Protein AF-0000000066066751 (afdb_homodimer)

pLDDT: mean 97.81, std 2.65, range [78.94, 98.94]

Structure (mmCIF, N/CA/C/O backbone):
data_AF-0000000066066751-model_v1
#
loop_
_entity.id
_entity.type
_entity.pdbx_description
1 polymer "Pyridoxine 5'-phosphate synthase"
#
loop_
_atom_site.group_PDB
_atom_site.id
_atom_site.type_symbol
_atom_site.label_atom_id
_atom_site.label_alt_id
_atom_site.label_comp_id
_atom_site.label_asym_id
_atom_site.label_entity_id
_atom_site.label_seq_id
_atom_site.pdbx_PDB_ins_code
_atom_site.Cartn_x
_atom_site.Cartn_y
_atom_site.Cartn_z
_atom_site.occupancy
_atom_site.B_iso_or_equiv
_atom_site.auth_seq_id
_atom_site.auth_comp_id
_atom_site.auth_asym_id
_atom_site.auth_atom_id
_atom_site.pdbx_PDB_model_num
ATOM 1 N N . MET A 1 1 ? 3.998 19.266 24.859 1 87.75 1 MET A N 1
ATOM 2 C CA . MET A 1 1 ? 4.238 18 24.172 1 87.75 1 MET A CA 1
ATOM 3 C C . MET A 1 1 ? 3.881 18.094 22.703 1 87.75 1 MET A C 1
ATOM 5 O O . MET A 1 1 ? 2.857 18.672 22.344 1 87.75 1 MET A O 1
ATOM 9 N N . ILE A 1 2 ? 4.758 17.656 21.781 1 97.75 2 ILE A N 1
ATOM 10 C CA . ILE A 1 2 ? 4.551 17.703 20.344 1 97.75 2 ILE A CA 1
ATOM 11 C C . ILE A 1 2 ? 3.529 16.641 19.938 1 97.75 2 ILE A C 1
ATOM 13 O O . ILE A 1 2 ? 3.576 15.508 20.422 1 97.75 2 ILE A O 1
ATOM 17 N N . ALA A 1 3 ? 2.582 17.031 19.141 1 98.69 3 ALA A N 1
ATOM 18 C CA . ALA A 1 3 ? 1.494 16.141 18.75 1 98.69 3 ALA A CA 1
ATOM 19 C C . ALA A 1 3 ? 1.856 15.359 17.484 1 98.69 3 ALA A C 1
ATOM 21 O O . ALA A 1 3 ? 2.586 15.867 16.625 1 98.69 3 ALA A O 1
ATOM 22 N N . LEU A 1 4 ? 1.335 14.125 17.406 1 98.94 4 LEU A N 1
ATOM 23 C CA . LEU A 1 4 ? 1.483 13.297 16.219 1 98.94 4 LEU A CA 1
ATOM 24 C C . LEU A 1 4 ? 0.144 13.109 15.516 1 98.94 4 LEU A C 1
ATOM 26 O O . LEU A 1 4 ? -0.791 12.547 16.094 1 98.94 4 LEU A O 1
ATOM 30 N N . GLY A 1 5 ? 0.024 13.641 14.312 1 98.94 5 GLY A N 1
ATOM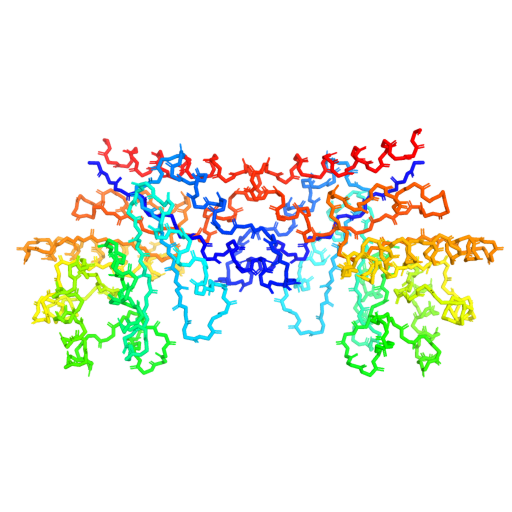 31 C CA . GLY A 1 5 ? -1.027 13.234 13.391 1 98.94 5 GLY A CA 1
ATOM 32 C C . GLY A 1 5 ? -0.624 12.086 12.492 1 98.94 5 GLY A C 1
ATOM 33 O O . GLY A 1 5 ? 0.367 12.18 11.766 1 98.94 5 GLY A O 1
ATOM 34 N N . VAL A 1 6 ? -1.368 11.023 12.562 1 98.94 6 VAL A N 1
ATOM 35 C CA . VAL A 1 6 ? -1.062 9.859 11.734 1 98.94 6 VAL A CA 1
ATOM 36 C C . VAL A 1 6 ? -1.904 9.891 10.461 1 98.94 6 VAL A C 1
ATOM 38 O O . VAL A 1 6 ? -3.137 9.867 10.531 1 98.94 6 VAL A O 1
ATOM 41 N N . ASN A 1 7 ? -1.212 10.023 9.352 1 98.94 7 ASN A N 1
ATOM 42 C CA . ASN A 1 7 ? -1.884 9.984 8.055 1 98.94 7 ASN A CA 1
ATOM 43 C C . ASN A 1 7 ? -2.111 8.555 7.582 1 98.94 7 ASN A C 1
ATOM 45 O O . ASN A 1 7 ? -1.162 7.777 7.449 1 98.94 7 ASN A O 1
ATOM 49 N N . ILE A 1 8 ? -3.332 8.172 7.277 1 98.88 8 ILE A N 1
ATOM 50 C CA . ILE A 1 8 ? -3.684 6.773 7.035 1 98.88 8 ILE A CA 1
ATOM 51 C C . ILE A 1 8 ? -3.938 6.562 5.543 1 98.88 8 ILE A C 1
ATOM 53 O O . ILE A 1 8 ? -4.461 5.52 5.141 1 98.88 8 ILE A O 1
ATOM 57 N N . ASP A 1 9 ? -3.578 7.477 4.676 1 98.81 9 ASP A N 1
ATOM 58 C CA . ASP A 1 9 ? -3.896 7.453 3.252 1 98.81 9 ASP A CA 1
ATOM 59 C C . ASP A 1 9 ? -3.334 6.203 2.582 1 98.81 9 ASP A C 1
ATOM 61 O O . ASP A 1 9 ? -3.99 5.602 1.729 1 98.81 9 ASP A O 1
ATOM 65 N N . HIS A 1 10 ? -2.178 5.816 3.002 1 98.81 10 HIS A N 1
ATOM 66 C CA . HIS A 1 10 ? -1.509 4.75 2.264 1 98.81 10 HIS A CA 1
ATOM 67 C C . HIS A 1 10 ? -2.002 3.377 2.707 1 98.81 10 HIS A C 1
ATOM 69 O O . HIS A 1 10 ? -1.708 2.367 2.062 1 98.81 10 HIS A O 1
ATOM 75 N N . VAL A 1 11 ? -2.775 3.287 3.832 1 98.94 11 VAL A N 1
ATOM 76 C CA . VAL A 1 11 ? -3.564 2.088 4.094 1 98.94 11 VAL A CA 1
ATOM 77 C C . VAL A 1 11 ? -4.648 1.94 3.029 1 98.94 11 VAL A C 1
ATOM 79 O O . VAL A 1 11 ? -4.848 0.852 2.484 1 98.94 11 VAL A O 1
ATOM 82 N N . ALA A 1 12 ? -5.301 3.066 2.732 1 98.81 12 ALA A N 1
ATOM 83 C CA . ALA A 1 12 ? -6.336 3.076 1.7 1 98.81 12 ALA A CA 1
ATOM 84 C C . ALA A 1 12 ? -5.738 2.791 0.325 1 98.81 12 ALA A C 1
ATOM 86 O O . ALA A 1 12 ? -6.391 2.178 -0.525 1 98.81 12 ALA A O 1
ATOM 87 N N . THR A 1 13 ? -4.469 3.209 0.096 1 98.62 13 THR A N 1
ATOM 88 C CA . THR A 1 13 ? -3.779 2.889 -1.15 1 98.62 13 THR A CA 1
ATOM 89 C C . THR A 1 13 ? -3.75 1.38 -1.379 1 98.62 13 THR A C 1
ATOM 91 O O . THR A 1 13 ? -4.059 0.907 -2.475 1 98.62 13 THR A O 1
ATOM 94 N N . LEU A 1 14 ? -3.434 0.655 -0.35 1 98.62 14 LEU A N 1
ATOM 95 C CA . LEU A 1 14 ? -3.391 -0.8 -0.445 1 98.62 14 LEU A CA 1
ATOM 96 C C . LEU A 1 14 ? -4.785 -1.368 -0.696 1 98.62 14 LEU A C 1
ATOM 98 O O . LEU A 1 14 ? -4.949 -2.289 -1.5 1 98.62 14 LEU A O 1
ATOM 102 N N . ARG A 1 15 ? -5.773 -0.812 -0.004 1 98.56 15 ARG A N 1
ATOM 103 C CA . ARG A 1 15 ? -7.148 -1.263 -0.196 1 98.56 15 ARG A CA 1
ATOM 104 C C . ARG A 1 15 ? -7.594 -1.068 -1.642 1 98.56 15 ARG A C 1
ATOM 106 O O . ARG A 1 15 ? -8.156 -1.979 -2.25 1 98.56 15 ARG A O 1
ATOM 113 N N . GLN A 1 16 ? -7.293 0.118 -2.189 1 97.88 16 GLN A N 1
ATOM 114 C CA . GLN A 1 16 ? -7.734 0.477 -3.531 1 97.88 16 GLN A CA 1
ATOM 115 C C . GLN A 1 16 ? -6.988 -0.326 -4.594 1 97.88 16 GLN A C 1
ATOM 117 O O . GLN A 1 16 ? -7.484 -0.507 -5.707 1 97.88 16 GLN A O 1
ATOM 122 N N . ALA A 1 17 ? -5.82 -0.821 -4.219 1 95.94 17 ALA A N 1
ATOM 123 C CA . ALA A 1 17 ? -5.012 -1.565 -5.184 1 95.94 17 ALA A CA 1
ATOM 124 C C . ALA A 1 17 ? -5.754 -2.801 -5.684 1 95.94 17 ALA A C 1
ATOM 126 O O . ALA A 1 17 ? -5.57 -3.219 -6.828 1 95.94 17 ALA A O 1
ATOM 127 N N . ARG A 1 18 ? -6.664 -3.395 -4.855 1 95.69 18 ARG A N 1
ATOM 128 C CA . ARG A 1 18 ? -7.363 -4.613 -5.246 1 95.69 18 ARG A CA 1
ATOM 129 C C . ARG A 1 18 ? -8.875 -4.426 -5.168 1 95.69 18 ARG A C 1
ATOM 131 O O . ARG A 1 18 ? -9.641 -5.332 -5.504 1 95.69 18 ARG A O 1
ATOM 138 N N . GLY A 1 19 ? -9.281 -3.211 -4.75 1 95.06 19 GLY A N 1
ATOM 139 C CA . GLY A 1 19 ? -10.703 -2.912 -4.676 1 95.06 19 GLY A CA 1
ATOM 140 C C . GLY A 1 19 ? -11.422 -3.723 -3.617 1 95.06 19 GLY A C 1
ATOM 141 O O . GLY A 1 19 ? -12.617 -4.004 -3.75 1 95.06 19 GLY A O 1
ATOM 142 N N . THR A 1 20 ? -10.688 -4.152 -2.611 1 96.25 20 THR A N 1
ATOM 143 C CA . THR A 1 20 ? -11.273 -4.91 -1.511 1 96.25 20 THR A CA 1
ATOM 144 C C . THR A 1 20 ? -11.742 -3.979 -0.399 1 96.25 20 THR A C 1
ATOM 146 O O . THR A 1 20 ? -11.586 -2.758 -0.499 1 96.25 20 THR A O 1
ATOM 149 N N . ASP A 1 21 ? -12.344 -4.605 0.629 1 96.19 21 ASP A N 1
ATOM 150 C CA . ASP A 1 21 ? -12.734 -3.814 1.789 1 96.19 21 ASP A CA 1
ATOM 151 C C . ASP A 1 21 ? -11.633 -3.805 2.848 1 96.19 21 ASP A C 1
ATOM 153 O O . ASP A 1 21 ? -11.789 -3.184 3.902 1 96.19 21 ASP A O 1
ATOM 157 N N . TYR A 1 22 ? -10.516 -4.496 2.494 1 97.81 22 TYR A N 1
ATOM 158 C CA . TYR A 1 22 ? -9.352 -4.523 3.367 1 97.81 22 TYR A CA 1
ATOM 159 C C . TYR A 1 22 ? -8.086 -4.152 2.6 1 97.81 22 TYR A C 1
ATOM 161 O O . TYR A 1 22 ? -8.031 -4.297 1.376 1 97.81 22 TYR A O 1
ATOM 169 N N . PRO A 1 23 ? -7.031 -3.705 3.365 1 98.69 23 PRO A N 1
ATOM 170 C CA . PRO A 1 23 ? -7.074 -3.326 4.777 1 98.69 23 PRO A CA 1
ATOM 171 C C . PRO A 1 23 ? -7.957 -2.105 5.035 1 98.69 23 PRO A C 1
ATOM 173 O O . PRO A 1 23 ? -8.141 -1.273 4.145 1 98.69 23 PRO A O 1
ATOM 176 N N . SER A 1 24 ? -8.461 -1.995 6.223 1 98.62 24 SER A N 1
ATOM 177 C CA . SER A 1 24 ? -9.398 -0.94 6.59 1 98.62 24 SER A CA 1
ATOM 178 C C . SER A 1 24 ? -8.664 0.298 7.098 1 98.62 24 SER A C 1
ATOM 180 O O . SER A 1 24 ? -8.023 0.257 8.148 1 98.62 24 SER A O 1
ATOM 182 N N . PRO A 1 25 ? -8.844 1.423 6.406 1 98.75 25 PRO A N 1
ATOM 183 C CA . PRO A 1 25 ? -8.289 2.658 6.965 1 98.75 25 PRO A CA 1
ATOM 184 C C . PRO A 1 25 ? -8.938 3.051 8.289 1 98.75 25 PRO A C 1
ATOM 186 O O . PRO A 1 25 ? -8.289 3.668 9.141 1 98.75 25 PRO A O 1
ATOM 189 N N . ILE A 1 26 ? -10.219 2.662 8.484 1 98.88 26 ILE A N 1
ATOM 190 C CA . ILE A 1 26 ? -10.914 2.938 9.734 1 98.88 26 ILE A CA 1
ATOM 191 C C . ILE A 1 26 ? -10.234 2.201 10.883 1 98.88 26 ILE A C 1
ATOM 193 O O . ILE A 1 26 ? -9.953 2.793 11.922 1 98.88 26 ILE A O 1
ATOM 197 N N . LYS A 1 27 ? -9.953 0.924 10.625 1 98.88 27 LYS A N 1
ATOM 198 C CA . LYS A 1 27 ? -9.258 0.143 11.641 1 98.88 27 LYS A CA 1
ATOM 199 C C . LYS A 1 27 ? -7.887 0.743 11.953 1 98.88 27 LYS A C 1
ATOM 201 O O . LYS A 1 27 ? -7.496 0.842 13.117 1 98.88 27 LYS A O 1
ATOM 206 N N . ALA A 1 28 ? -7.18 1.163 10.922 1 98.94 28 ALA A N 1
ATOM 207 C CA . ALA A 1 28 ? -5.859 1.761 11.109 1 98.94 28 ALA A CA 1
ATOM 208 C C . ALA A 1 28 ? -5.941 3.021 11.961 1 98.94 28 ALA A C 1
ATOM 210 O O . ALA A 1 28 ? -5.109 3.236 12.852 1 98.94 28 ALA A O 1
ATOM 211 N N . ALA A 1 29 ? -6.926 3.852 11.703 1 98.94 29 ALA A N 1
ATOM 212 C CA . ALA A 1 29 ? -7.121 5.09 12.453 1 98.94 29 ALA A CA 1
ATOM 213 C C . ALA A 1 29 ? -7.363 4.801 13.938 1 98.94 29 ALA A C 1
ATOM 215 O O . ALA A 1 29 ? -6.762 5.434 14.805 1 98.94 29 ALA A O 1
ATOM 216 N N . LEU A 1 30 ? -8.203 3.834 14.172 1 98.81 30 LEU A N 1
ATOM 217 C CA . LEU A 1 30 ? -8.555 3.506 15.547 1 98.81 30 LEU A CA 1
ATOM 218 C C . LEU A 1 30 ? -7.359 2.906 16.281 1 98.81 30 LEU A C 1
ATOM 220 O O . LEU A 1 30 ? -7.121 3.225 17.453 1 98.81 30 LEU A O 1
ATOM 224 N N . VAL A 1 31 ? -6.598 2.059 15.617 1 98.88 31 VAL A N 1
ATOM 225 C CA . VAL A 1 31 ? -5.379 1.5 16.203 1 98.88 31 VAL A CA 1
ATOM 226 C C . VAL A 1 31 ? -4.383 2.619 16.484 1 98.88 31 VAL A C 1
ATOM 228 O O . VAL A 1 31 ? -3.727 2.627 17.531 1 98.88 31 VAL A O 1
ATOM 231 N N . ALA A 1 32 ? -4.289 3.576 15.562 1 98.94 32 ALA A N 1
ATOM 232 C CA . ALA A 1 32 ? -3.365 4.695 15.734 1 98.94 32 ALA A CA 1
ATOM 233 C C . ALA A 1 32 ? -3.729 5.527 16.953 1 98.94 32 ALA A C 1
ATOM 235 O O . ALA A 1 32 ? -2.857 5.871 17.766 1 98.94 32 ALA A O 1
ATOM 236 N N . GLU A 1 33 ? -4.988 5.809 17.156 1 98.5 33 GLU A N 1
ATOM 237 C CA . GLU A 1 33 ? -5.449 6.586 18.312 1 98.5 33 GLU A CA 1
ATOM 238 C C . GLU A 1 33 ? -5.117 5.883 19.625 1 98.5 33 GLU A C 1
ATOM 240 O O . GLU A 1 33 ? -4.656 6.52 20.578 1 98.5 33 GLU A O 1
ATOM 245 N N . GLU A 1 34 ? -5.32 4.641 19.578 1 98.44 34 GLU A N 1
ATOM 246 C CA . GLU A 1 34 ? -5.066 3.852 20.781 1 98.44 34 GLU A CA 1
ATOM 247 C C . GLU A 1 34 ? -3.568 3.74 21.062 1 98.44 34 GLU A C 1
ATOM 249 O O . GLU A 1 34 ? -3.162 3.404 22.172 1 98.44 34 GLU A O 1
ATOM 254 N N . SER A 1 35 ? -2.795 4.031 20.094 1 98.75 35 SER A N 1
ATOM 255 C CA . SER A 1 35 ? -1.358 3.791 20.188 1 98.75 35 SER A CA 1
ATOM 256 C C . SER A 1 35 ? -0.595 5.094 20.391 1 98.75 35 SER A C 1
ATOM 258 O O . SER A 1 35 ? 0.637 5.113 20.344 1 98.75 35 SER A O 1
ATOM 260 N N . GLY A 1 36 ? -1.308 6.23 20.5 1 98.38 36 GLY A N 1
ATOM 261 C CA . GLY A 1 36 ? -0.635 7.453 20.906 1 98.38 36 GLY A CA 1
ATOM 262 C C . GLY A 1 36 ? -0.802 8.586 19.906 1 98.38 36 GLY A C 1
ATOM 263 O O . GLY A 1 36 ? -0.346 9.703 20.156 1 98.38 36 GLY A O 1
ATOM 264 N N . ALA A 1 37 ? -1.467 8.32 18.797 1 98.81 37 ALA A N 1
ATOM 265 C CA . ALA A 1 37 ? -1.74 9.406 17.859 1 98.81 37 ALA A CA 1
ATOM 266 C C . ALA A 1 37 ? -2.621 10.477 18.5 1 98.81 37 ALA A C 1
ATOM 268 O O . ALA A 1 37 ? -3.572 10.156 19.219 1 98.81 37 ALA A O 1
ATOM 269 N N . ASP A 1 38 ? -2.309 11.719 18.266 1 98.88 38 ASP A N 1
ATOM 270 C CA . ASP A 1 38 ? -3.094 12.828 18.797 1 98.88 38 ASP A CA 1
ATOM 271 C C . ASP A 1 38 ? -4.148 13.289 17.797 1 98.88 38 ASP A C 1
ATOM 273 O O . ASP A 1 38 ? -5.098 13.992 18.156 1 98.88 38 ASP A O 1
ATOM 277 N N . ALA A 1 39 ? -3.982 12.906 16.594 1 98.88 39 ALA A N 1
ATOM 278 C CA . ALA A 1 39 ? -4.914 13.203 15.508 1 98.88 39 ALA A CA 1
ATOM 279 C C . ALA A 1 39 ? -4.781 12.18 14.383 1 98.88 39 ALA A C 1
ATOM 281 O O . ALA A 1 39 ? -3.766 11.492 14.281 1 98.88 39 ALA A O 1
ATOM 282 N N . ILE A 1 40 ? -5.805 12.055 13.648 1 98.94 40 ILE A N 1
ATOM 283 C CA . ILE A 1 40 ? -5.793 11.234 12.438 1 98.94 40 ILE A CA 1
ATOM 284 C C . ILE A 1 40 ? -5.91 12.133 11.203 1 98.94 40 ILE A C 1
ATOM 286 O O . ILE A 1 40 ? -6.828 12.953 11.109 1 98.94 40 ILE A O 1
ATOM 290 N N . THR A 1 41 ? -4.965 12 10.344 1 98.94 41 THR A N 1
ATOM 291 C CA . THR A 1 41 ? -4.957 12.773 9.109 1 98.94 41 THR A CA 1
ATOM 292 C C . THR A 1 41 ? -5.375 11.906 7.926 1 98.94 41 THR A C 1
ATOM 294 O O . THR A 1 41 ? -4.945 10.758 7.812 1 98.94 41 THR A O 1
ATOM 297 N N . LEU A 1 42 ? -6.223 12.359 7.094 1 98.81 42 LEU A N 1
ATOM 298 C CA . LEU A 1 42 ? -6.613 11.688 5.859 1 98.81 42 LEU A CA 1
ATOM 299 C C . LEU A 1 42 ? -6.918 12.703 4.762 1 98.81 42 LEU A C 1
ATOM 301 O O . LEU A 1 42 ? -7.383 13.812 5.047 1 98.81 42 LEU A O 1
ATOM 305 N N . HIS A 1 43 ? -6.637 12.336 3.568 1 98.75 43 HIS A N 1
ATOM 306 C CA . HIS A 1 43 ? -6.762 13.227 2.416 1 98.75 43 HIS A CA 1
ATOM 307 C C . HIS A 1 43 ? -7.824 12.719 1.445 1 98.75 43 HIS A C 1
ATOM 309 O O . HIS A 1 43 ? -7.598 11.75 0.721 1 98.75 43 HIS A O 1
ATOM 315 N N . LEU A 1 44 ? -9.008 13.336 1.467 1 98.44 44 LEU A N 1
ATOM 316 C CA . LEU A 1 44 ? -9.992 13.07 0.423 1 98.44 44 LEU A CA 1
ATOM 317 C C . LEU A 1 44 ? -9.664 13.852 -0.846 1 98.44 44 LEU A C 1
ATOM 319 O O . LEU A 1 44 ? -10.008 15.031 -0.967 1 98.44 44 LEU A O 1
ATOM 323 N N . ARG A 1 45 ? -9.109 13.172 -1.748 1 97.75 45 ARG A N 1
ATOM 324 C CA . ARG A 1 45 ? -8.719 13.812 -3.002 1 97.75 45 ARG A CA 1
ATOM 325 C C . ARG A 1 45 ? -9.906 13.961 -3.938 1 97.75 45 ARG A C 1
ATOM 327 O O . ARG A 1 45 ? -10.883 13.203 -3.836 1 97.75 45 ARG A O 1
ATOM 334 N N . GLU A 1 46 ? -9.75 14.906 -4.836 1 96.38 46 GLU A N 1
ATOM 335 C CA . GLU A 1 46 ? -10.789 15.117 -5.836 1 96.38 46 GLU A CA 1
ATOM 336 C C . GLU A 1 46 ? -11.016 13.859 -6.668 1 96.38 46 GLU A C 1
ATOM 338 O O . GLU A 1 46 ? -12.148 13.539 -7.031 1 96.38 46 GLU A O 1
ATOM 343 N N . ASP A 1 47 ? -9.938 13.062 -6.895 1 95.06 47 ASP A N 1
ATOM 344 C CA . ASP A 1 47 ? -10.031 11.891 -7.762 1 95.06 47 ASP A CA 1
ATOM 345 C C . ASP A 1 47 ? -10.32 10.633 -6.949 1 95.06 47 ASP A C 1
ATOM 347 O O . ASP A 1 47 ? -10.398 9.539 -7.504 1 95.06 47 ASP A O 1
ATOM 351 N N . ARG A 1 48 ? -10.5 10.789 -5.691 1 96.12 48 ARG A N 1
ATOM 352 C CA . ARG A 1 48 ? -10.836 9.688 -4.797 1 96.12 48 ARG A CA 1
ATOM 353 C C . ARG A 1 48 ? -9.891 8.508 -5 1 96.12 48 ARG A C 1
ATOM 355 O O . ARG A 1 48 ? -10.328 7.352 -5.027 1 96.12 48 ARG A O 1
ATOM 362 N N . ARG A 1 49 ? -8.633 8.742 -5.082 1 94.5 49 ARG A N 1
ATOM 363 C CA . ARG A 1 49 ? -7.625 7.754 -5.453 1 94.5 49 ARG A CA 1
ATOM 364 C C . ARG A 1 49 ? -7.461 6.703 -4.355 1 94.5 49 ARG A C 1
ATOM 366 O O . ARG A 1 49 ? -7.246 5.527 -4.645 1 94.5 49 ARG A O 1
ATOM 373 N N . HIS A 1 50 ? -7.527 7.117 -3.064 1 97.44 50 HIS A N 1
ATOM 374 C CA . HIS A 1 50 ? -7.363 6.18 -1.959 1 97.44 50 HIS A CA 1
ATOM 375 C C . HIS A 1 50 ? -8.469 6.348 -0.923 1 97.44 50 HIS A C 1
ATOM 377 O O . HIS A 1 50 ? -9.461 5.617 -0.946 1 97.44 50 HIS A O 1
ATOM 383 N N . ILE A 1 51 ? -8.477 7.43 -0.176 1 98.69 51 ILE A N 1
ATOM 384 C CA . ILE A 1 51 ? -9.547 7.695 0.781 1 98.69 51 ILE A CA 1
ATOM 385 C C . ILE A 1 51 ? -10.852 7.945 0.037 1 98.69 51 ILE A C 1
ATOM 387 O O . ILE A 1 51 ? -10.875 8.648 -0.975 1 98.69 51 ILE A O 1
ATOM 391 N N . GLN A 1 52 ? -11.93 7.359 0.525 1 98.44 52 GLN A N 1
ATOM 392 C CA . GLN A 1 52 ? -13.273 7.555 -0.017 1 98.44 52 GLN A CA 1
ATOM 393 C C . GLN A 1 52 ? -14.141 8.359 0.944 1 98.44 52 GLN A C 1
ATOM 395 O O . GLN A 1 52 ? -13.828 8.461 2.133 1 98.44 52 GLN A O 1
ATOM 400 N N . GLU A 1 53 ? -15.219 8.922 0.441 1 98.44 53 GLU A N 1
ATOM 401 C CA . GLU A 1 53 ? -16.109 9.758 1.256 1 98.44 53 GLU A CA 1
ATOM 402 C C . GLU A 1 53 ? -16.609 8.992 2.48 1 98.44 53 GLU A C 1
ATOM 404 O O . GLU A 1 53 ? -16.672 9.555 3.578 1 98.44 53 GLU A O 1
ATOM 409 N N . GLU A 1 54 ? -16.953 7.781 2.262 1 98.44 54 GLU A N 1
ATOM 410 C CA . GLU A 1 54 ? -17.484 6.965 3.354 1 98.44 54 GLU A CA 1
ATOM 411 C C . GLU A 1 54 ? -16.453 6.812 4.473 1 98.44 54 GLU A C 1
ATOM 413 O O . GLU A 1 54 ? -16.812 6.738 5.648 1 98.44 54 GLU A O 1
ATOM 418 N N . ASP A 1 55 ? -15.172 6.695 4.117 1 98.75 55 ASP A N 1
ATOM 419 C CA . ASP A 1 55 ? -14.125 6.656 5.133 1 98.75 55 ASP A CA 1
ATOM 420 C C . ASP A 1 55 ? -14.195 7.883 6.039 1 98.75 55 ASP A C 1
ATOM 422 O O . ASP A 1 55 ? -14.102 7.766 7.262 1 98.75 55 ASP A O 1
ATOM 426 N N . VAL A 1 56 ? -14.359 9.086 5.418 1 98.88 56 VAL A N 1
ATOM 427 C CA . VAL A 1 56 ? -14.375 10.359 6.141 1 98.88 56 VAL A CA 1
ATOM 428 C C . VAL A 1 56 ? -15.594 10.406 7.059 1 98.88 56 VAL A C 1
ATOM 430 O O . VAL A 1 56 ? -15.477 10.766 8.234 1 98.88 56 VAL A O 1
ATOM 433 N N . ILE A 1 57 ? -16.719 10.031 6.508 1 98.81 57 ILE A N 1
ATOM 434 C CA . ILE A 1 57 ? -17.984 10.086 7.238 1 98.81 57 ILE A CA 1
ATOM 435 C C . ILE A 1 57 ? -17.906 9.172 8.461 1 98.81 57 ILE A C 1
ATOM 437 O O . ILE A 1 57 ? -18.219 9.594 9.578 1 98.81 57 ILE A O 1
ATOM 441 N N . ILE A 1 58 ? -17.453 7.961 8.305 1 98.81 58 ILE A N 1
ATOM 442 C CA . ILE A 1 58 ? -17.375 6.984 9.383 1 98.81 58 ILE A CA 1
ATOM 443 C C . ILE A 1 58 ? -16.375 7.445 10.43 1 98.81 58 ILE A C 1
ATOM 445 O O . ILE A 1 58 ? -16.641 7.398 11.633 1 98.81 58 ILE A O 1
ATOM 449 N N . LEU A 1 59 ? -15.219 7.918 9.977 1 98.81 59 LEU A N 1
ATOM 450 C CA . LEU A 1 59 ? -14.156 8.305 10.898 1 98.81 59 LEU A CA 1
ATOM 451 C C . LEU A 1 59 ? -14.57 9.531 11.711 1 98.81 59 LEU A C 1
ATOM 453 O O . LEU A 1 59 ? -14.219 9.648 12.891 1 98.81 59 LEU A O 1
ATOM 457 N N . ARG A 1 60 ? -15.281 10.477 11.055 1 98.62 60 ARG A N 1
ATOM 458 C CA . ARG A 1 60 ? -15.719 11.664 11.789 1 98.62 60 ARG A CA 1
ATOM 459 C C . ARG A 1 60 ? -16.578 11.281 12.992 1 98.62 60 ARG A C 1
ATOM 461 O O . ARG A 1 60 ? -16.516 11.938 14.031 1 98.62 60 ARG A O 1
ATOM 468 N N . GLU A 1 61 ? -17.312 10.234 12.875 1 98.12 61 GLU A N 1
ATOM 469 C CA . GLU A 1 61 ? -18.203 9.766 13.922 1 98.12 61 GLU A CA 1
ATOM 470 C C . GLU A 1 61 ? -17.453 8.953 14.969 1 98.12 61 GLU A C 1
ATOM 472 O O . GLU A 1 61 ? -17.781 9 16.156 1 98.12 61 GLU A O 1
ATOM 477 N N . ARG A 1 62 ? -16.422 8.297 14.594 1 98.25 62 ARG A N 1
ATOM 478 C CA . ARG A 1 62 ? -15.859 7.25 15.445 1 98.25 62 ARG A CA 1
ATOM 479 C C . ARG A 1 62 ? -14.617 7.746 16.172 1 98.25 62 ARG A C 1
ATOM 481 O O . ARG A 1 62 ? -14.273 7.242 17.25 1 98.25 62 ARG A O 1
ATOM 488 N N . LEU A 1 63 ? -13.914 8.664 15.633 1 98.31 63 LEU A N 1
ATOM 489 C CA . LEU A 1 63 ? -12.633 9.102 16.188 1 98.31 63 LEU A CA 1
ATOM 490 C C . LEU A 1 63 ? -12.836 9.742 17.562 1 98.31 63 LEU A C 1
ATOM 492 O O . LEU A 1 63 ? -13.797 10.492 17.766 1 98.31 63 LEU A O 1
ATOM 496 N N . LYS A 1 64 ? -11.984 9.461 18.422 1 97.69 64 LYS A N 1
ATOM 497 C CA . LYS A 1 64 ? -11.969 10.094 19.734 1 97.69 64 LYS A CA 1
ATOM 498 C C . LYS A 1 64 ? -10.992 11.273 19.781 1 97.69 64 LYS A C 1
ATOM 500 O O . LYS A 1 64 ? -11.148 12.188 20.578 1 97.69 64 LYS A O 1
ATOM 505 N N . THR A 1 65 ? -10.008 11.195 18.891 1 98.25 65 THR A N 1
ATOM 506 C CA . THR A 1 65 ? -9.07 12.305 18.734 1 98.25 65 THR A CA 1
ATOM 507 C C . THR A 1 65 ? -9.523 13.227 17.594 1 98.25 65 THR A C 1
ATOM 509 O O . THR A 1 65 ? -10.617 13.055 17.047 1 98.25 65 THR A O 1
ATOM 512 N N . ARG A 1 66 ? -8.664 14.117 17.234 1 98.5 66 ARG A N 1
ATOM 513 C CA . ARG A 1 66 ? -9.023 15.078 16.188 1 98.5 66 ARG A CA 1
ATOM 514 C C . ARG A 1 66 ? -8.875 14.461 14.805 1 98.5 66 ARG A C 1
ATOM 516 O O . ARG A 1 66 ? -7.938 13.703 14.547 1 98.5 66 ARG A O 1
ATOM 523 N N . MET A 1 67 ? -9.82 14.805 13.953 1 98.88 67 MET A N 1
ATOM 524 C CA . MET A 1 67 ? -9.664 14.555 12.523 1 98.88 67 MET A CA 1
ATOM 525 C C . MET A 1 67 ? -9.023 15.75 11.82 1 98.88 67 MET A C 1
ATOM 527 O O . MET A 1 67 ? -9.484 16.891 11.984 1 98.88 67 MET A O 1
ATOM 531 N N . ASN A 1 68 ? -7.949 15.508 11.188 1 98.94 68 ASN A N 1
ATOM 532 C CA . ASN A 1 68 ? -7.34 16.469 10.281 1 98.94 68 ASN A CA 1
ATOM 533 C C . ASN A 1 68 ? -7.57 16.094 8.82 1 98.94 68 ASN A C 1
ATOM 535 O O . ASN A 1 68 ? -6.887 15.227 8.281 1 98.94 68 ASN A O 1
ATOM 539 N N . LEU A 1 69 ? -8.516 16.766 8.164 1 98.94 69 LEU A N 1
ATOM 540 C CA . LEU A 1 69 ? -8.867 16.453 6.781 1 98.94 69 LEU A CA 1
ATOM 541 C C . LEU A 1 69 ? -8.023 17.281 5.812 1 98.94 69 LEU A C 1
ATOM 543 O O . LEU A 1 69 ? -8.078 18.5 5.82 1 98.94 69 LEU A O 1
ATOM 547 N N . GLU A 1 70 ? -7.199 16.609 5.062 1 98.81 70 GLU A N 1
ATOM 548 C CA . GLU A 1 70 ? -6.508 17.281 3.969 1 98.81 70 GLU A CA 1
ATOM 549 C C . GLU A 1 70 ? -7.41 17.438 2.748 1 98.81 70 GLU A C 1
ATOM 551 O O . GLU A 1 70 ? -8.125 16.5 2.387 1 98.81 70 GLU A O 1
ATOM 556 N N . SER A 1 71 ? -7.367 18.625 2.137 1 98.31 71 SER A N 1
ATOM 557 C CA . SER A 1 71 ? -8.328 18.891 1.069 1 98.31 71 SER A CA 1
ATOM 558 C C . SER A 1 71 ? -7.816 19.984 0.126 1 98.31 71 SER A C 1
ATOM 560 O O . SER A 1 71 ? -7.125 20.906 0.553 1 98.31 71 SER A O 1
ATOM 562 N N . ALA A 1 72 ? -8.203 19.828 -1.131 1 98.06 72 ALA A N 1
ATOM 563 C CA . ALA A 1 72 ? -7.969 20.891 -2.1 1 98.06 72 ALA A CA 1
ATOM 564 C C . ALA A 1 72 ? -8.898 22.078 -1.845 1 98.06 72 ALA A C 1
ATOM 566 O O . ALA A 1 72 ? -9.898 21.953 -1.141 1 98.06 72 ALA A O 1
ATOM 567 N N . VAL A 1 73 ? -8.477 23.188 -2.451 1 98.19 73 VAL A N 1
ATOM 568 C CA . VAL A 1 73 ? -9.281 24.391 -2.289 1 98.19 73 VAL A CA 1
ATOM 569 C C . VAL A 1 73 ? -10.273 24.516 -3.449 1 98.19 73 VAL A C 1
ATOM 571 O O . VAL A 1 73 ? -10.172 25.438 -4.262 1 98.19 73 VAL A O 1
ATOM 574 N N . THR A 1 74 ? -11.227 23.641 -3.482 1 97.88 74 THR A N 1
ATOM 575 C CA . THR A 1 74 ? -12.281 23.656 -4.488 1 97.88 74 THR A CA 1
ATOM 576 C C . THR A 1 74 ? -13.656 23.719 -3.826 1 97.88 74 THR A C 1
ATOM 578 O O . THR A 1 74 ? -13.805 23.344 -2.662 1 97.88 74 THR A O 1
ATOM 581 N N . GLU A 1 75 ? -14.602 24.188 -4.574 1 97.88 75 GLU A N 1
ATOM 582 C CA . GLU A 1 75 ? -15.953 24.312 -4.051 1 97.88 75 GLU A CA 1
ATOM 583 C C . GLU A 1 75 ? -16.484 22.969 -3.553 1 97.88 75 GLU A C 1
ATOM 585 O O . GLU A 1 75 ? -17.094 22.906 -2.482 1 97.88 75 GLU A O 1
ATOM 590 N N . GLU A 1 76 ? -16.281 21.969 -4.281 1 98.06 76 GLU A N 1
ATOM 591 C CA . GLU A 1 76 ? -16.75 20.641 -3.926 1 98.06 76 GLU A CA 1
ATOM 592 C C . GLU A 1 76 ? -16.156 20.172 -2.602 1 98.06 76 GLU A C 1
ATOM 594 O O . GLU A 1 76 ? -16.875 19.703 -1.715 1 98.06 76 GLU A O 1
ATOM 599 N N . MET A 1 77 ? -14.906 20.328 -2.492 1 98.44 77 MET A N 1
ATOM 600 C CA . MET A 1 77 ? -14.203 19.812 -1.32 1 98.44 77 MET A CA 1
ATOM 601 C C . MET A 1 77 ? -14.516 20.656 -0.087 1 98.44 77 MET A C 1
ATOM 603 O O . MET A 1 77 ? -14.711 20.125 1.004 1 98.44 77 MET A O 1
ATOM 607 N N . ILE A 1 78 ? -14.547 21.969 -0.28 1 98.75 78 ILE A N 1
ATOM 608 C CA . ILE A 1 78 ? -14.844 22.875 0.827 1 98.75 78 ILE A CA 1
ATOM 609 C C . ILE A 1 78 ? -16.281 22.641 1.312 1 98.75 78 ILE A C 1
ATOM 611 O O . ILE A 1 78 ? -16.531 22.578 2.52 1 98.75 78 ILE A O 1
ATOM 615 N N . SER A 1 79 ? -17.203 22.5 0.379 1 98.75 79 SER A N 1
ATOM 616 C CA . SER A 1 79 ? -18.594 22.219 0.737 1 98.75 79 SER A CA 1
ATOM 617 C C . SER A 1 79 ? -18.703 20.906 1.511 1 98.75 79 SER A C 1
ATOM 619 O O . SER A 1 79 ? -19.469 20.828 2.484 1 98.75 79 SER A O 1
ATOM 621 N N . PHE A 1 80 ? -18.016 19.938 1.08 1 98.75 80 PHE A N 1
ATOM 622 C CA . PHE A 1 80 ? -18.016 18.656 1.762 1 98.75 80 PHE A CA 1
ATOM 623 C C . PHE A 1 80 ? -17.5 18.797 3.189 1 98.75 80 PHE A C 1
ATOM 625 O O . PHE A 1 80 ? -18.094 18.266 4.129 1 98.75 80 PHE A O 1
ATOM 632 N N . ALA A 1 81 ? -16.391 19.469 3.318 1 98.81 81 ALA A N 1
ATOM 633 C CA . ALA A 1 81 ? -15.797 19.688 4.641 1 98.81 81 ALA A CA 1
ATOM 634 C C . ALA A 1 81 ? -16.781 20.406 5.559 1 98.81 81 ALA A C 1
ATOM 636 O O . ALA A 1 81 ? -16.891 20.078 6.742 1 98.81 81 ALA A O 1
ATOM 637 N N . CYS A 1 82 ? -17.469 21.391 5.008 1 98.81 82 CYS A N 1
ATOM 638 C CA . CYS A 1 82 ? -18.406 22.172 5.805 1 98.81 82 CYS A CA 1
ATOM 639 C C . CYS A 1 82 ? -19.578 21.297 6.266 1 98.81 82 CYS A C 1
ATOM 641 O O . CYS A 1 82 ? -20.172 21.562 7.309 1 98.81 82 CYS A O 1
ATOM 643 N N . ARG A 1 83 ? -19.875 20.281 5.473 1 98.56 83 ARG A N 1
ATOM 644 C CA . ARG A 1 83 ? -20.906 19.328 5.855 1 98.56 83 ARG A CA 1
ATOM 645 C C . ARG A 1 83 ? -20.406 18.375 6.926 1 98.56 83 ARG A C 1
ATOM 647 O O . ARG A 1 83 ? -21.109 18.094 7.898 1 98.56 83 ARG A O 1
ATOM 654 N N . ILE A 1 84 ? -19.188 17.906 6.793 1 98.56 84 ILE A N 1
ATOM 655 C CA . ILE A 1 84 ? -18.594 16.891 7.656 1 98.56 84 ILE A CA 1
ATOM 656 C C . ILE A 1 84 ? -18.156 17.531 8.977 1 98.56 84 ILE A C 1
ATOM 658 O O . ILE A 1 84 ? -18.219 16.891 10.031 1 98.56 84 ILE A O 1
ATOM 662 N N . LYS A 1 85 ? -17.625 18.734 8.93 1 98.62 85 LYS A N 1
ATOM 663 C CA . LYS A 1 85 ? -17.125 19.547 10.039 1 98.62 85 LYS A CA 1
ATOM 664 C C . LYS A 1 85 ? -16.016 18.812 10.789 1 98.62 85 LYS A C 1
ATOM 666 O O . LYS A 1 85 ? -16.094 18.641 12.008 1 98.62 85 LYS A O 1
ATOM 671 N N . PRO A 1 86 ? -14.961 18.391 10.094 1 98.88 86 PRO A N 1
ATOM 672 C CA . PRO A 1 86 ? -13.797 17.891 10.828 1 98.88 86 PRO A CA 1
ATOM 673 C C . PRO A 1 86 ? -13.266 18.875 11.859 1 98.88 86 PRO A C 1
ATOM 675 O O . PRO A 1 86 ? -13.586 20.062 11.797 1 98.88 86 PRO A O 1
ATOM 678 N N . HIS A 1 87 ? -12.5 18.406 12.859 1 98.81 87 HIS A N 1
ATOM 679 C CA . HIS A 1 87 ? -11.914 19.297 13.844 1 98.81 87 HIS A CA 1
ATOM 680 C C . HIS A 1 87 ? -10.914 20.25 13.188 1 98.81 87 HIS A C 1
ATOM 682 O O . HIS A 1 87 ? -10.906 21.453 13.492 1 98.81 87 HIS A O 1
ATOM 688 N N . ASP A 1 88 ? -10.086 19.703 12.32 1 98.81 88 ASP A N 1
ATOM 689 C CA . ASP A 1 88 ? -9.078 20.453 11.578 1 98.81 88 ASP A CA 1
ATOM 690 C C . ASP A 1 88 ? -9.164 20.141 10.086 1 98.81 88 ASP A C 1
ATOM 692 O O . ASP A 1 88 ? -9.586 19.047 9.688 1 98.81 88 ASP A O 1
ATOM 696 N N . ILE A 1 89 ? -8.805 21.109 9.281 1 98.94 89 ILE A N 1
ATOM 697 C CA . ILE A 1 89 ? -8.602 20.891 7.855 1 98.94 89 ILE A CA 1
ATOM 698 C C . ILE A 1 89 ? -7.266 21.484 7.426 1 98.94 89 ILE A C 1
ATOM 700 O O . ILE A 1 89 ? -6.883 22.562 7.895 1 98.94 89 ILE A O 1
ATOM 704 N N . CYS A 1 90 ? -6.516 20.75 6.695 1 98.94 90 CYS A N 1
ATOM 705 C CA . CYS A 1 90 ? -5.305 21.266 6.066 1 98.94 90 CYS A CA 1
ATOM 706 C C . CYS A 1 90 ? -5.496 21.422 4.562 1 98.94 90 CYS A C 1
ATOM 708 O O . CYS A 1 90 ? -5.691 20.422 3.852 1 98.94 90 CYS A O 1
ATOM 710 N N . LEU A 1 91 ? -5.488 22.641 4.121 1 98.88 91 LEU A N 1
ATOM 711 C CA . LEU A 1 91 ? -5.629 22.891 2.691 1 98.88 91 LEU A CA 1
ATOM 712 C C . LEU A 1 91 ? -4.309 22.656 1.963 1 98.88 91 LEU A C 1
ATOM 714 O O . LEU A 1 91 ? -3.281 23.234 2.328 1 98.88 91 LEU A O 1
ATOM 718 N N . VAL A 1 92 ? -4.395 21.766 0.991 1 98.62 92 VAL A N 1
ATOM 719 C CA . VAL A 1 92 ? -3.205 21.312 0.271 1 98.62 92 VAL A CA 1
ATOM 720 C C . VAL A 1 92 ? -3.418 21.484 -1.231 1 98.62 92 VAL A C 1
ATOM 722 O O . VAL A 1 92 ? -4.555 21.484 -1.706 1 98.62 92 VAL A O 1
ATOM 725 N N . PRO A 1 93 ? -2.33 21.625 -2.006 1 97.06 93 PRO A N 1
ATOM 726 C CA . PRO A 1 93 ? -2.475 21.672 -3.463 1 97.06 93 PRO A CA 1
ATOM 727 C C . PRO A 1 93 ? -2.664 20.297 -4.086 1 97.06 93 PRO A C 1
ATOM 729 O O . PRO A 1 93 ? -2.094 19.312 -3.604 1 97.06 93 PRO A O 1
ATOM 732 N N . GLU A 1 94 ? -3.535 20.234 -5.086 1 91.88 94 GLU A N 1
ATOM 733 C CA . GLU A 1 94 ? -3.691 18.984 -5.824 1 91.88 94 GLU A CA 1
ATOM 734 C C . GLU A 1 94 ? -3.34 19.172 -7.297 1 91.88 94 GLU A C 1
ATOM 736 O O . GLU A 1 94 ? -2.812 18.25 -7.934 1 91.88 94 GLU A O 1
ATOM 741 N N . ARG A 1 95 ? -3.582 20.281 -7.844 1 89.56 95 ARG A N 1
ATOM 742 C CA . ARG A 1 95 ? -3.287 20.562 -9.242 1 89.56 95 ARG A CA 1
ATOM 743 C C . ARG A 1 95 ? -1.994 21.359 -9.375 1 89.56 95 ARG A C 1
ATOM 745 O O . ARG A 1 95 ? -1.62 22.109 -8.461 1 89.56 95 ARG A O 1
ATOM 752 N N . ARG A 1 96 ? -1.377 21.297 -10.492 1 82.38 96 ARG A N 1
ATOM 753 C CA . ARG A 1 96 ? -0.09 21.938 -10.766 1 82.38 96 ARG A CA 1
ATOM 754 C C . ARG A 1 96 ? -0.158 23.438 -10.531 1 82.38 96 ARG A C 1
ATOM 756 O O . ARG A 1 96 ? 0.788 24.031 -10.016 1 82.38 96 ARG A O 1
ATOM 763 N N . GLU A 1 97 ? -1.238 24 -10.898 1 85.31 97 GLU A N 1
ATOM 764 C CA . GLU A 1 97 ? -1.383 25.438 -10.828 1 85.31 97 GLU A CA 1
ATOM 765 C C . GLU A 1 97 ? -1.426 25.922 -9.375 1 85.31 97 GLU A C 1
ATOM 767 O O . GLU A 1 97 ? -1.196 27.109 -9.102 1 85.31 97 GLU A O 1
ATOM 772 N N . GLU A 1 98 ? -1.693 25.031 -8.492 1 90.25 98 GLU A N 1
ATOM 773 C CA . GLU A 1 98 ? -1.85 25.391 -7.086 1 90.25 98 GLU A CA 1
ATOM 774 C C . GLU A 1 98 ? -0.522 25.297 -6.34 1 90.25 98 GLU A C 1
ATOM 776 O O . GLU A 1 98 ? -0.416 25.75 -5.195 1 90.25 98 GLU A O 1
ATOM 781 N N . LEU A 1 99 ? 0.471 24.75 -7.066 1 88.75 99 LEU A N 1
ATOM 782 C CA . LEU A 1 99 ? 1.752 24.469 -6.426 1 88.75 99 LEU A CA 1
ATOM 783 C C . LEU A 1 99 ? 2.684 25.672 -6.52 1 88.75 99 LEU A C 1
ATOM 785 O O . LEU A 1 99 ? 2.711 26.359 -7.539 1 88.75 99 LEU A O 1
ATOM 789 N N . THR A 1 100 ? 3.398 25.859 -5.418 1 90.94 100 THR A N 1
ATOM 790 C CA . THR A 1 100 ? 4.625 26.641 -5.551 1 90.94 100 THR A CA 1
ATOM 791 C C . THR A 1 100 ? 5.719 25.812 -6.227 1 90.94 100 THR A C 1
ATOM 793 O O . THR A 1 100 ? 5.535 24.625 -6.484 1 90.94 100 THR A O 1
ATOM 796 N N . THR A 1 101 ? 6.773 26.5 -6.445 1 79 101 THR A N 1
ATOM 797 C CA . THR A 1 101 ? 7.902 25.781 -7.031 1 79 101 THR A CA 1
ATOM 798 C C . THR A 1 101 ? 8.414 24.703 -6.082 1 79 101 THR A C 1
ATOM 800 O O . THR A 1 101 ? 8.953 23.688 -6.523 1 79 101 THR A O 1
ATOM 803 N N . GLU A 1 102 ? 8.109 24.922 -4.816 1 83.69 102 GLU A N 1
ATOM 804 C CA . GLU A 1 102 ? 8.648 24.016 -3.811 1 83.69 102 GLU A CA 1
ATOM 805 C C . GLU A 1 102 ? 7.605 22.984 -3.381 1 83.69 102 GLU A C 1
ATOM 807 O O . GLU A 1 102 ? 7.91 22.062 -2.625 1 83.69 102 GLU A O 1
ATOM 812 N N . GLY A 1 103 ? 6.414 23.109 -3.76 1 91.25 103 GLY A N 1
ATOM 813 C CA . GLY A 1 103 ? 5.453 22.031 -3.594 1 91.25 103 GLY A CA 1
ATOM 814 C C . GLY A 1 103 ? 4.332 22.359 -2.631 1 91.25 103 GLY A C 1
ATOM 815 O O . GLY A 1 103 ? 3.379 21.594 -2.486 1 91.25 103 GLY A O 1
ATOM 816 N N . GLY A 1 104 ? 4.414 23.516 -1.997 1 96.5 104 GLY A N 1
ATOM 817 C CA . GLY A 1 104 ? 3.344 23.953 -1.111 1 96.5 104 GLY A CA 1
ATOM 818 C C . GLY A 1 104 ? 2.213 24.656 -1.84 1 96.5 104 GLY A C 1
ATOM 819 O O . GLY A 1 104 ? 2.285 24.859 -3.053 1 96.5 104 GLY A O 1
ATOM 820 N N . LEU A 1 105 ? 1.161 24.891 -1.083 1 98.19 105 LEU A N 1
ATOM 821 C CA . LEU A 1 105 ? 0.064 25.688 -1.612 1 98.19 105 LEU A CA 1
ATOM 822 C C . LEU A 1 105 ? 0.513 27.125 -1.872 1 98.19 105 LEU A C 1
ATOM 824 O O . LEU A 1 105 ? 1.105 27.766 -0.999 1 98.19 105 LEU A O 1
ATOM 828 N N . ASP A 1 106 ? 0.279 27.656 -3.084 1 98.25 106 ASP A N 1
ATOM 829 C CA . ASP A 1 106 ? 0.583 29.047 -3.406 1 98.25 106 ASP A CA 1
ATOM 830 C C . ASP A 1 106 ? -0.529 29.969 -2.928 1 98.25 106 ASP A C 1
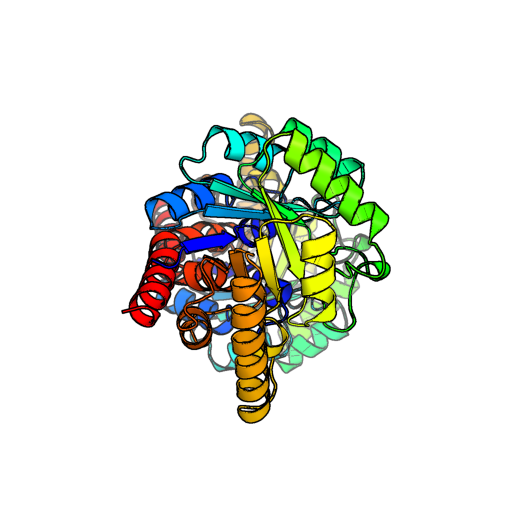ATOM 832 O O . ASP A 1 106 ? -1.417 30.344 -3.701 1 98.25 106 ASP A O 1
ATOM 836 N N . VAL A 1 107 ? -0.408 30.422 -1.707 1 98.62 107 VAL A N 1
ATOM 837 C CA . VAL A 1 107 ? -1.44 31.219 -1.065 1 98.62 107 VAL A CA 1
ATOM 838 C C . VAL A 1 107 ? -1.482 32.625 -1.702 1 98.62 107 VAL A C 1
ATOM 840 O O . VAL A 1 107 ? -2.555 33.219 -1.842 1 98.62 107 VAL A O 1
ATOM 843 N N . ILE A 1 108 ? -0.289 33.062 -2.143 1 98 108 ILE A N 1
ATOM 844 C CA . ILE A 1 108 ? -0.203 34.406 -2.742 1 98 108 ILE A CA 1
ATOM 845 C C . ILE A 1 108 ? -0.962 34.406 -4.066 1 98 108 ILE A C 1
ATOM 847 O O . ILE A 1 108 ? -1.791 35.281 -4.305 1 98 108 ILE A O 1
ATOM 851 N N . ARG A 1 109 ? -0.715 33.469 -4.898 1 97.12 109 ARG A N 1
ATOM 852 C CA . ARG A 1 109 ? -1.322 33.406 -6.223 1 97.12 109 ARG A CA 1
ATOM 853 C C . ARG A 1 109 ? -2.83 33.188 -6.125 1 97.12 109 ARG A C 1
ATOM 855 O O . ARG A 1 109 ? -3.592 33.719 -6.938 1 97.12 109 ARG A O 1
ATOM 862 N N . HIS A 1 110 ? -3.264 32.438 -5.074 1 98 110 HIS A N 1
ATOM 863 C CA . HIS A 1 110 ? -4.676 32.094 -4.941 1 98 110 HIS A CA 1
ATOM 864 C C . HIS A 1 110 ? -5.289 32.75 -3.711 1 98 110 HIS A C 1
ATOM 866 O O . HIS A 1 110 ? -6.113 32.156 -3.021 1 98 110 HIS A O 1
ATOM 872 N N . PHE A 1 111 ? -4.859 33.938 -3.525 1 98.31 111 PHE A N 1
ATOM 873 C CA . PHE A 1 111 ? -5.172 34.625 -2.293 1 98.31 111 PHE A CA 1
ATOM 874 C C . PHE A 1 111 ? -6.676 34.688 -2.068 1 98.31 111 PHE A C 1
ATOM 876 O O . PHE A 1 111 ? -7.168 34.312 -1.004 1 98.31 111 PHE A O 1
ATOM 883 N N . ASP A 1 112 ? -7.473 35.125 -2.998 1 98.31 112 ASP A N 1
ATOM 884 C CA . ASP A 1 112 ? -8.914 35.312 -2.844 1 98.31 112 ASP A CA 1
ATOM 885 C C . ASP A 1 112 ? -9.617 34 -2.596 1 98.31 112 ASP A C 1
ATOM 887 O O . ASP A 1 112 ? -10.516 33.906 -1.752 1 98.31 112 ASP A O 1
ATOM 891 N N . GLN A 1 113 ? -9.211 33.062 -3.344 1 98.12 113 GLN A N 1
ATOM 892 C CA . GLN A 1 113 ? -9.797 31.734 -3.225 1 98.12 113 GLN A CA 1
ATOM 893 C C . GLN A 1 113 ? -9.531 31.141 -1.848 1 98.12 113 GLN A C 1
ATOM 895 O O . GLN A 1 113 ? -10.438 30.609 -1.206 1 98.12 113 GLN A O 1
ATOM 900 N N . VAL A 1 114 ? -8.305 31.219 -1.427 1 98.69 114 VAL A N 1
ATOM 901 C CA . VAL A 1 114 ? -7.906 30.672 -0.136 1 98.69 114 VAL A CA 1
ATOM 902 C C . VAL A 1 114 ? -8.562 31.453 0.99 1 98.69 114 VAL A C 1
ATOM 904 O O . VAL A 1 114 ? -9.023 30.875 1.978 1 98.69 114 VAL A O 1
ATOM 907 N N . SER A 1 115 ? -8.594 32.75 0.805 1 98.75 115 SER A N 1
ATOM 908 C CA . SER A 1 115 ? -9.234 33.625 1.796 1 98.75 115 SER A CA 1
ATOM 909 C C . SER A 1 115 ? -10.703 33.25 1.968 1 98.75 115 SER A C 1
ATOM 911 O O . SER A 1 115 ? -11.195 33.125 3.094 1 98.75 115 SER A O 1
ATOM 913 N N . ALA A 1 116 ? -11.383 33.094 0.914 1 98.75 116 ALA A N 1
ATOM 914 C CA . ALA A 1 116 ? -12.797 32.719 0.953 1 98.75 116 ALA A CA 1
ATOM 915 C C . ALA A 1 116 ? -12.984 31.359 1.632 1 98.75 116 ALA A C 1
ATOM 917 O O . ALA A 1 116 ? -13.922 31.188 2.414 1 98.75 116 ALA A O 1
ATOM 918 N N . ALA A 1 117 ? -12.164 30.422 1.302 1 98.81 117 ALA A N 1
ATOM 919 C CA . ALA A 1 117 ? -12.234 29.094 1.909 1 98.81 117 ALA A CA 1
ATOM 920 C C . ALA A 1 117 ? -11.992 29.172 3.414 1 98.81 117 ALA A C 1
ATOM 922 O O . ALA A 1 117 ? -12.727 28.562 4.195 1 98.81 117 ALA A O 1
ATOM 923 N N . CYS A 1 118 ? -10.953 29.906 3.791 1 98.81 118 CYS A N 1
ATOM 924 C CA . CYS A 1 118 ? -10.641 30.062 5.207 1 98.81 118 CYS A CA 1
ATOM 925 C C . CYS A 1 118 ? -11.828 30.641 5.965 1 98.81 118 CYS A C 1
ATOM 927 O O . CYS A 1 118 ? -12.172 30.172 7.047 1 98.81 118 CYS A O 1
ATOM 929 N N . LYS A 1 119 ? -12.375 31.688 5.395 1 98.69 119 LYS A N 1
ATOM 930 C CA . LYS A 1 119 ? -13.523 32.344 6.031 1 98.69 119 LYS A CA 1
ATOM 931 C C . LYS A 1 119 ? -14.68 31.359 6.199 1 98.69 119 LYS A C 1
ATOM 933 O O . LYS A 1 119 ? -15.242 31.234 7.289 1 98.69 119 LYS A O 1
ATOM 938 N N . ARG A 1 120 ? -15.031 30.703 5.172 1 98.75 120 ARG A N 1
ATOM 939 C CA . ARG A 1 120 ? -16.156 29.781 5.176 1 98.75 120 ARG A CA 1
ATOM 940 C C . ARG A 1 120 ? -15.93 28.641 6.172 1 98.75 120 ARG A C 1
ATOM 942 O O . ARG A 1 120 ? -16.828 28.281 6.918 1 98.75 120 ARG A O 1
ATOM 949 N N . LEU A 1 121 ? -14.781 28.031 6.137 1 98.88 121 LEU A N 1
ATOM 950 C CA . LEU A 1 121 ? -14.438 26.922 7.023 1 98.88 121 LEU A CA 1
ATOM 951 C C . LEU A 1 121 ? -14.438 27.375 8.477 1 98.88 121 LEU A C 1
ATOM 953 O O . LEU A 1 121 ? -14.945 26.672 9.352 1 98.88 121 LEU A O 1
ATOM 957 N N . THR A 1 122 ? -13.867 28.578 8.688 1 98.62 122 THR A N 1
ATOM 958 C CA . THR A 1 122 ? -13.844 29.125 10.039 1 98.62 122 THR A CA 1
ATOM 959 C C . THR A 1 122 ? -15.266 29.344 10.555 1 98.62 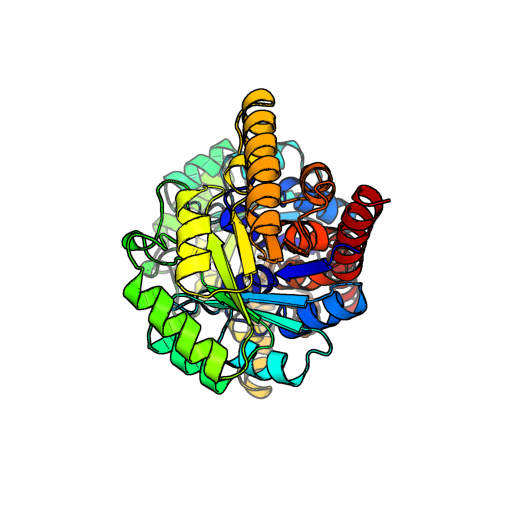122 THR A C 1
ATOM 961 O O . THR A 1 122 ? -15.57 29.047 11.711 1 98.62 122 THR A O 1
ATOM 964 N N . GLU A 1 123 ? -16.109 29.844 9.727 1 98.5 123 GLU A N 1
ATOM 965 C CA . GLU A 1 123 ? -17.516 30.078 10.086 1 98.5 123 GLU A CA 1
ATOM 966 C C . GLU A 1 123 ? -18.219 28.766 10.406 1 98.5 123 GLU A C 1
ATOM 968 O O . GLU A 1 123 ? -19.156 28.75 11.219 1 98.5 123 GLU A O 1
ATOM 973 N N . ALA A 1 124 ? -17.766 27.719 9.828 1 98.62 124 ALA A N 1
ATOM 974 C CA . ALA A 1 124 ? -18.344 26.391 10.055 1 98.62 124 ALA A CA 1
ATOM 975 C C . ALA A 1 124 ? -17.766 25.766 11.32 1 98.62 124 ALA A C 1
ATOM 977 O O . ALA A 1 124 ? -18.141 24.641 11.68 1 98.62 124 ALA A O 1
ATOM 978 N N . GLY A 1 125 ? -16.797 26.422 11.969 1 98.56 125 GLY A N 1
ATOM 979 C CA . GLY A 1 125 ? -16.234 25.938 13.219 1 98.56 125 GLY A CA 1
ATOM 980 C C . GLY A 1 125 ? -15.039 25.016 13.016 1 98.56 125 GLY A C 1
ATOM 981 O O . GLY A 1 125 ? -14.672 24.25 13.914 1 98.56 125 GLY A O 1
ATOM 982 N N . ILE A 1 126 ? -14.43 24.984 11.836 1 98.88 126 ILE A N 1
ATOM 983 C CA . ILE A 1 126 ? -13.305 24.125 11.484 1 98.88 126 ILE A CA 1
ATOM 984 C C . ILE A 1 126 ? -12 24.922 11.609 1 98.88 126 ILE A C 1
ATOM 986 O O . ILE A 1 126 ? -11.891 26.031 11.094 1 98.88 126 ILE A O 1
ATOM 990 N N . ARG A 1 127 ? -11.047 24.422 12.359 1 98.81 127 ARG A N 1
ATOM 991 C CA . ARG A 1 127 ? -9.734 25.062 12.414 1 98.81 127 ARG A CA 1
ATOM 992 C C . ARG A 1 127 ? -8.953 24.828 11.125 1 98.81 127 ARG A C 1
ATOM 994 O O . ARG A 1 127 ? -8.727 23.688 10.719 1 98.81 127 ARG A O 1
ATOM 1001 N N . VAL A 1 128 ? -8.477 25.891 10.484 1 98.88 128 VAL A N 1
ATOM 1002 C CA . VAL A 1 128 ? -7.879 25.797 9.156 1 98.88 128 VAL A CA 1
ATOM 1003 C C . VAL A 1 128 ? -6.355 25.875 9.266 1 98.88 128 VAL A C 1
ATOM 1005 O O . VAL A 1 128 ? -5.82 26.75 9.961 1 98.88 128 VAL A O 1
ATOM 1008 N N . SER A 1 129 ? -5.711 24.938 8.648 1 98.88 129 SER A N 1
ATOM 1009 C CA . SER A 1 129 ? -4.273 24.953 8.414 1 98.88 129 SER A CA 1
ATOM 1010 C C . SER A 1 129 ? -3.957 25.047 6.922 1 98.88 129 SER A C 1
ATOM 1012 O O . SER A 1 129 ? -4.703 24.531 6.09 1 98.88 129 SER A O 1
ATOM 1014 N N . LEU A 1 130 ? -2.881 25.766 6.602 1 98.88 130 LEU A N 1
ATOM 1015 C CA . LEU A 1 130 ? -2.43 25.859 5.215 1 98.88 130 LEU A CA 1
ATOM 1016 C C . LEU A 1 130 ? -1.077 25.172 5.035 1 98.88 130 LEU A C 1
ATOM 1018 O O . LEU A 1 130 ? -0.134 25.453 5.781 1 98.88 130 LEU A O 1
ATOM 1022 N N . PHE A 1 131 ? -0.998 24.281 4.074 1 98.88 131 PHE A N 1
ATOM 1023 C CA . PHE A 1 131 ? 0.254 23.625 3.727 1 98.88 131 PHE A CA 1
ATOM 1024 C C . PHE A 1 131 ? 1.125 24.531 2.863 1 98.88 131 PHE A C 1
ATOM 1026 O O . PHE A 1 131 ? 0.869 24.688 1.67 1 98.88 131 PHE A O 1
ATOM 1033 N N . VAL A 1 132 ? 2.201 25.062 3.42 1 98.62 132 VAL A N 1
ATOM 1034 C CA . VAL A 1 132 ? 2.975 26.062 2.693 1 98.62 132 VAL A CA 1
ATOM 1035 C C . VAL A 1 132 ? 4.461 25.719 2.77 1 98.62 132 VAL A C 1
ATOM 1037 O O . VAL A 1 132 ? 4.887 24.969 3.646 1 98.62 132 VAL A O 1
ATOM 1040 N N . ASP A 1 133 ? 5.168 26.281 1.868 1 98.06 133 ASP A N 1
ATOM 1041 C CA . ASP A 1 133 ? 6.625 26.203 1.931 1 98.06 133 ASP A CA 1
ATOM 1042 C C . ASP A 1 133 ? 7.172 27.078 3.062 1 98.06 133 ASP A C 1
ATOM 1044 O O . ASP A 1 133 ? 6.508 28.016 3.512 1 98.06 133 ASP A O 1
ATOM 1048 N N . ALA A 1 134 ? 8.336 26.734 3.473 1 98.19 134 ALA A N 1
ATOM 1049 C CA . ALA A 1 134 ? 9.016 27.531 4.488 1 98.19 134 ALA A CA 1
ATOM 1050 C C . ALA A 1 134 ? 9.57 28.828 3.895 1 98.19 134 ALA A C 1
ATOM 1052 O O . ALA A 1 134 ? 10.781 29 3.775 1 98.19 134 ALA A O 1
ATOM 1053 N N . ARG A 1 135 ? 8.641 29.719 3.615 1 98.06 135 ARG A N 1
ATOM 1054 C CA . ARG A 1 135 ? 8.938 31.016 3.025 1 98.06 135 ARG A CA 1
ATOM 1055 C C . ARG A 1 135 ? 8.164 32.125 3.721 1 98.06 135 ARG A C 1
ATOM 1057 O O . ARG A 1 135 ? 6.961 32 3.963 1 98.06 135 ARG A O 1
ATOM 1064 N N . ALA A 1 136 ? 8.812 33.219 3.906 1 98.44 136 ALA A N 1
ATOM 1065 C CA . ALA A 1 136 ? 8.211 34.312 4.652 1 98.44 136 ALA A CA 1
ATOM 1066 C C . ALA A 1 136 ? 6.992 34.875 3.918 1 98.44 136 ALA A C 1
ATOM 1068 O O . ALA A 1 136 ? 5.988 35.219 4.543 1 98.44 136 ALA A O 1
ATOM 1069 N N . ASP A 1 137 ? 7.082 35 2.627 1 98.31 137 ASP A N 1
ATOM 1070 C CA . ASP A 1 137 ? 5.996 35.594 1.858 1 98.31 137 ASP A CA 1
ATOM 1071 C C . ASP A 1 137 ? 4.742 34.719 1.905 1 98.31 137 ASP A C 1
ATOM 1073 O O . ASP A 1 137 ? 3.629 35.25 2.014 1 98.31 137 ASP A O 1
ATOM 1077 N N . GLN A 1 138 ? 4.895 33.406 1.848 1 98.56 138 GLN A N 1
ATOM 1078 C CA . GLN A 1 138 ? 3.758 32.5 1.947 1 98.56 138 GLN A CA 1
ATOM 1079 C C . GLN A 1 138 ? 3.178 32.5 3.359 1 98.56 138 GLN A C 1
ATOM 1081 O O . GLN A 1 138 ? 1.96 32.406 3.535 1 98.56 138 GLN A O 1
ATOM 1086 N N . ILE A 1 139 ? 4.059 32.594 4.379 1 98.75 139 ILE A N 1
ATOM 1087 C CA . ILE A 1 139 ? 3.613 32.656 5.77 1 98.75 139 ILE A CA 1
ATOM 1088 C C . ILE A 1 139 ? 2.832 33.969 5.996 1 98.75 139 ILE A C 1
ATOM 1090 O O . ILE A 1 139 ? 1.757 33.938 6.598 1 98.75 139 ILE A O 1
ATOM 1094 N N . ASP A 1 140 ? 3.336 35.031 5.422 1 98.81 140 ASP A N 1
ATOM 1095 C CA . ASP A 1 140 ? 2.637 36.312 5.527 1 98.81 140 ASP A CA 1
ATOM 1096 C C . ASP A 1 140 ? 1.267 36.25 4.855 1 98.81 140 ASP A C 1
ATOM 1098 O O . ASP A 1 140 ? 0.289 36.781 5.375 1 98.81 140 ASP A O 1
ATOM 1102 N N . ALA A 1 141 ? 1.24 35.656 3.695 1 98.75 141 ALA A N 1
ATOM 1103 C CA . ALA A 1 141 ? -0.029 35.469 2.992 1 98.75 141 ALA A CA 1
ATOM 1104 C C . ALA A 1 141 ? -1.008 34.656 3.82 1 98.75 141 ALA A C 1
ATOM 1106 O O . ALA A 1 141 ? -2.209 34.938 3.836 1 98.75 141 ALA A O 1
ATOM 1107 N N . ALA A 1 142 ? -0.501 33.625 4.48 1 98.75 142 ALA A N 1
ATOM 1108 C CA . ALA A 1 142 ? -1.339 32.781 5.34 1 98.75 142 ALA A CA 1
ATOM 1109 C C . ALA A 1 142 ? -1.966 33.594 6.461 1 98.75 142 ALA A C 1
ATOM 1111 O O . ALA A 1 142 ? -3.143 33.406 6.785 1 98.75 142 ALA A O 1
ATOM 1112 N N . ILE A 1 143 ? -1.197 34.469 7.055 1 98.56 143 ILE A N 1
ATOM 1113 C CA . ILE A 1 143 ? -1.691 35.375 8.109 1 98.56 143 ILE A CA 1
ATOM 1114 C C . ILE A 1 143 ? -2.799 36.25 7.551 1 98.56 143 ILE A C 1
ATOM 1116 O O . ILE A 1 143 ? -3.852 36.406 8.172 1 98.56 143 ILE A O 1
ATOM 1120 N N . ARG A 1 144 ? -2.562 36.75 6.363 1 98.62 144 ARG A N 1
ATOM 1121 C CA . ARG A 1 144 ? -3.482 37.719 5.766 1 98.62 144 ARG A CA 1
ATOM 1122 C C . ARG A 1 144 ? -4.812 37.062 5.418 1 98.62 144 ARG A C 1
ATOM 1124 O O . ARG A 1 144 ? -5.867 37.719 5.492 1 98.62 144 ARG A O 1
ATOM 1131 N N . VAL A 1 145 ? -4.777 35.844 5.062 1 98.44 145 VAL A N 1
ATOM 1132 C CA . VAL A 1 145 ? -6.023 35.188 4.68 1 98.44 145 VAL A CA 1
ATOM 1133 C C . VAL A 1 145 ? -6.766 34.719 5.93 1 98.44 145 VAL A C 1
ATOM 1135 O O . VAL A 1 145 ? -7.91 34.25 5.844 1 98.44 145 VAL A O 1
ATOM 1138 N N . GLY A 1 146 ? -6.055 34.719 7.07 1 97.75 146 GLY A N 1
ATOM 1139 C CA . GLY A 1 146 ? -6.746 34.5 8.328 1 97.75 146 GLY A CA 1
ATOM 1140 C C . GLY A 1 146 ? -6.605 33.062 8.828 1 97.75 146 GLY A C 1
ATOM 1141 O O . GLY A 1 146 ? -7.367 32.625 9.688 1 97.75 146 GLY A O 1
ATOM 1142 N N . ALA A 1 147 ? -5.738 32.312 8.352 1 98 147 ALA A N 1
ATOM 1143 C CA . ALA A 1 147 ? -5.516 30.938 8.844 1 98 147 ALA A CA 1
ATOM 1144 C C . ALA A 1 147 ? -4.789 30.953 10.188 1 98 147 ALA A C 1
ATOM 1146 O O . ALA A 1 147 ? -3.752 31.609 10.328 1 98 147 ALA A O 1
ATOM 1147 N N . PRO A 1 148 ? -5.227 30.266 11.141 1 98.69 148 PRO A N 1
ATOM 1148 C CA . PRO A 1 148 ? -4.578 30.266 12.461 1 98.69 148 PRO A CA 1
ATOM 1149 C C . PRO A 1 148 ? -3.385 29.312 12.523 1 98.69 148 PRO A C 1
ATOM 1151 O O . PRO A 1 148 ? -2.58 29.391 13.453 1 98.69 148 PRO A O 1
ATOM 1154 N N . VAL A 1 149 ? -3.309 28.344 11.578 1 98.88 149 VAL A N 1
ATOM 1155 C CA . VAL A 1 149 ? -2.287 27.297 11.586 1 98.88 149 VAL A CA 1
ATOM 1156 C C . VAL A 1 149 ? -1.634 27.203 10.211 1 98.88 149 VAL A C 1
ATOM 1158 O O . VAL A 1 149 ? -2.291 27.406 9.188 1 98.88 149 VAL A O 1
ATOM 1161 N N . ILE A 1 150 ? -0.376 26.953 10.156 1 98.88 150 ILE A N 1
ATOM 1162 C CA . ILE A 1 150 ? 0.281 26.516 8.922 1 98.88 150 ILE A CA 1
ATOM 1163 C C . ILE A 1 150 ? 0.947 25.172 9.148 1 98.88 150 ILE A C 1
ATOM 1165 O O . ILE A 1 150 ? 1.226 24.781 10.289 1 98.88 150 ILE A O 1
ATOM 1169 N N . GLU A 1 151 ? 1.097 24.453 8.133 1 98.94 151 GLU A N 1
ATOM 1170 C CA . GLU A 1 151 ? 1.933 23.25 8.086 1 98.94 151 GLU A CA 1
ATOM 1171 C C . GLU A 1 151 ? 3.094 23.422 7.113 1 98.94 151 GLU A C 1
ATOM 1173 O O . GLU A 1 151 ? 2.883 23.531 5.902 1 98.94 151 GLU A O 1
ATOM 1178 N N . LEU A 1 152 ? 4.234 23.406 7.637 1 98.88 152 LEU A N 1
ATOM 1179 C CA . LEU A 1 152 ? 5.414 23.625 6.801 1 98.88 152 LEU A CA 1
ATOM 1180 C C . LEU A 1 152 ? 5.762 22.359 6.027 1 98.88 152 LEU A C 1
ATOM 1182 O O . LEU A 1 152 ? 5.801 21.266 6.598 1 98.88 152 LEU A O 1
ATOM 1186 N N . HIS A 1 153 ? 5.969 22.547 4.738 1 98.5 153 HIS A N 1
ATOM 1187 C CA . HIS A 1 153 ? 6.406 21.484 3.842 1 98.5 153 HIS A CA 1
ATOM 1188 C C . HIS A 1 153 ? 7.848 21.078 4.141 1 98.5 153 HIS A C 1
ATOM 1190 O O . HIS A 1 153 ? 8.773 21.859 3.922 1 98.5 153 HIS A O 1
ATOM 1196 N N . THR A 1 154 ? 8.023 19.828 4.52 1 98.5 154 THR A N 1
ATOM 1197 C CA . THR A 1 154 ? 9.352 19.375 4.906 1 98.5 154 THR A CA 1
ATOM 1198 C C . THR A 1 154 ? 9.977 18.531 3.803 1 98.5 154 THR A C 1
ATOM 1200 O O . THR A 1 154 ? 11.008 17.875 4.016 1 98.5 154 THR A O 1
ATOM 1203 N N . GLY A 1 155 ? 9.375 18.453 2.652 1 97.25 155 GLY A N 1
ATOM 1204 C CA . GLY A 1 155 ? 9.82 17.609 1.562 1 97.25 155 GLY A CA 1
ATOM 1205 C C . GLY A 1 155 ? 11.234 17.891 1.114 1 97.25 155 GLY A C 1
ATOM 1206 O O . GLY A 1 155 ? 12.023 16.969 0.881 1 97.25 155 GLY A O 1
ATOM 1207 N N . HIS A 1 156 ? 11.625 19.188 1.033 1 96.5 156 HIS A N 1
ATOM 1208 C CA . HIS A 1 156 ? 12.961 19.562 0.582 1 96.5 156 HIS A CA 1
ATOM 1209 C C . HIS A 1 156 ? 14.023 19.125 1.587 1 96.5 156 HIS A C 1
ATOM 1211 O O . HIS A 1 156 ? 15.141 18.781 1.203 1 96.5 156 HIS A O 1
ATOM 1217 N N . TYR A 1 157 ? 13.672 19.234 2.791 1 98.25 157 TYR A N 1
ATOM 1218 C CA . TYR A 1 157 ? 14.539 18.734 3.85 1 98.25 157 TYR A CA 1
ATOM 1219 C C . TYR A 1 157 ? 14.695 17.234 3.76 1 98.25 157 TYR A C 1
ATOM 1221 O O . TYR A 1 157 ? 15.82 16.703 3.756 1 98.25 157 TYR A O 1
ATOM 1229 N N . ALA A 1 158 ? 13.609 16.5 3.631 1 97.38 158 ALA A N 1
ATOM 1230 C CA . ALA A 1 158 ? 13.594 15.047 3.676 1 97.38 158 ALA A CA 1
ATOM 1231 C C . ALA A 1 158 ? 14.273 14.445 2.445 1 97.38 158 ALA A C 1
ATOM 1233 O O . ALA A 1 158 ? 14.914 13.406 2.531 1 97.38 158 ALA A O 1
ATOM 1234 N N . ASP A 1 159 ? 14.172 15.156 1.301 1 94.56 159 ASP A N 1
ATOM 1235 C CA . ASP A 1 159 ? 14.617 14.594 0.03 1 94.56 159 ASP A CA 1
ATOM 1236 C C . ASP A 1 159 ? 15.969 15.18 -0.381 1 94.56 159 ASP A C 1
ATOM 1238 O O . ASP A 1 159 ? 16.422 14.984 -1.512 1 94.56 159 ASP A O 1
ATOM 1242 N N . ALA A 1 160 ? 16.594 15.922 0.509 1 96.75 160 ALA A N 1
ATOM 1243 C CA . ALA A 1 160 ? 17.859 16.562 0.184 1 96.75 160 ALA A CA 1
ATOM 1244 C C . ALA A 1 160 ? 18.906 15.539 -0.241 1 96.75 160 ALA A C 1
ATOM 1246 O O . ALA A 1 160 ? 19.016 14.469 0.361 1 96.75 160 ALA A O 1
ATOM 1247 N N . ALA A 1 161 ? 19.688 15.883 -1.236 1 95.12 161 ALA A N 1
ATOM 1248 C CA . ALA A 1 161 ? 20.641 14.961 -1.856 1 95.12 161 ALA A CA 1
ATOM 1249 C C . ALA A 1 161 ? 21.906 14.812 -1.016 1 95.12 161 ALA A C 1
ATOM 1251 O O . ALA A 1 161 ? 22.594 13.797 -1.089 1 95.12 161 ALA A O 1
ATOM 1252 N N . THR A 1 162 ? 22.25 15.938 -0.263 1 97.44 162 THR A N 1
ATOM 1253 C CA . THR A 1 162 ? 23.469 15.93 0.542 1 97.44 162 THR A CA 1
ATOM 1254 C C . THR A 1 162 ? 23.156 16.359 1.978 1 97.44 162 THR A C 1
ATOM 1256 O O . THR A 1 162 ? 22.125 16.969 2.246 1 97.44 162 THR A O 1
ATOM 1259 N N . SER A 1 163 ? 24.047 16 2.797 1 97.31 163 SER A N 1
ATOM 1260 C CA . SER A 1 163 ? 23.906 16.391 4.195 1 97.31 163 SER A CA 1
ATOM 1261 C C . SER A 1 163 ? 23.906 17.906 4.355 1 97.31 163 SER A C 1
ATOM 1263 O O . SER A 1 163 ? 23.203 18.453 5.211 1 97.31 163 SER A O 1
ATOM 1265 N N . GLU A 1 164 ? 24.656 18.547 3.553 1 97.94 164 GLU A N 1
ATOM 1266 C CA . GLU A 1 164 ? 24.734 20 3.6 1 97.94 164 GLU A CA 1
ATOM 1267 C C . GLU A 1 164 ? 23.422 20.641 3.182 1 97.94 164 GLU A C 1
ATOM 1269 O O . GLU A 1 164 ? 22.953 21.578 3.826 1 97.94 164 GLU A O 1
ATOM 1274 N N . ALA A 1 165 ? 22.891 20.094 2.113 1 98.06 165 ALA A N 1
ATOM 1275 C CA . ALA A 1 165 ? 21.609 20.609 1.644 1 98.06 165 ALA A CA 1
ATOM 1276 C C . ALA A 1 165 ? 20.516 20.359 2.674 1 98.06 165 ALA A C 1
ATOM 1278 O O . ALA A 1 165 ? 19.641 21.203 2.883 1 98.06 165 ALA A O 1
ATOM 1279 N N . GLN A 1 166 ? 20.547 19.188 3.264 1 98.38 166 GLN A N 1
ATOM 1280 C CA . GLN A 1 166 ? 19.578 18.844 4.285 1 98.38 166 GLN A CA 1
ATOM 1281 C C . GLN A 1 166 ? 19.656 19.797 5.473 1 98.38 166 GLN A C 1
ATOM 1283 O O . GLN A 1 166 ? 18.625 20.266 5.977 1 98.38 166 GLN A O 1
ATOM 1288 N N . GLN A 1 167 ? 20.844 20.094 5.898 1 98.44 167 GLN A N 1
ATOM 1289 C CA . GLN A 1 167 ? 21.062 21.016 7.02 1 98.44 167 GLN A CA 1
ATOM 1290 C C . GLN A 1 167 ? 20.562 22.422 6.688 1 98.44 167 GLN A C 1
ATOM 1292 O O . GLN A 1 167 ? 20 23.094 7.539 1 98.44 167 GLN A O 1
ATOM 1297 N N . ALA A 1 168 ? 20.844 22.828 5.477 1 98.5 168 ALA A N 1
ATOM 1298 C CA . ALA A 1 168 ? 20.391 24.141 5.051 1 98.5 168 ALA A CA 1
ATOM 1299 C C . ALA A 1 168 ? 18.859 24.234 5.09 1 98.5 168 ALA A C 1
ATOM 1301 O O . ALA A 1 168 ? 18.312 25.234 5.535 1 98.5 168 ALA A O 1
ATOM 1302 N N . GLU A 1 169 ? 18.234 23.172 4.598 1 98.38 169 GLU A N 1
ATOM 1303 C CA . GLU A 1 169 ? 16.781 23.125 4.617 1 98.38 169 GLU A CA 1
ATOM 1304 C C . GLU A 1 169 ? 16.25 23.094 6.047 1 98.38 169 GLU A C 1
ATOM 1306 O O . GLU A 1 169 ? 15.219 23.719 6.344 1 98.38 169 GLU A O 1
ATOM 1311 N N . LEU A 1 170 ? 16.906 22.391 6.898 1 98.75 170 LEU A N 1
ATOM 1312 C CA . LEU A 1 170 ? 16.516 22.328 8.305 1 98.75 170 LEU A CA 1
ATOM 1313 C C . LEU A 1 170 ? 16.562 23.719 8.938 1 98.75 170 LEU A C 1
ATOM 1315 O O . LEU A 1 170 ? 15.648 24.094 9.672 1 98.75 170 LEU A O 1
ATOM 1319 N N . GLU A 1 171 ? 17.578 24.422 8.641 1 98.75 171 GLU A N 1
ATOM 1320 C CA . GLU A 1 171 ? 17.719 25.766 9.188 1 98.75 171 GLU A CA 1
ATOM 1321 C C . GLU A 1 171 ? 16.625 26.703 8.664 1 98.75 171 GLU A C 1
ATOM 1323 O O . GLU A 1 171 ? 16.141 27.562 9.391 1 98.75 171 GLU A O 1
ATOM 1328 N N . THR A 1 172 ? 16.328 26.516 7.445 1 98.62 172 THR A N 1
ATOM 1329 C CA . THR A 1 172 ? 15.25 27.297 6.855 1 98.62 172 THR A CA 1
ATOM 1330 C C . THR A 1 172 ? 13.93 27.016 7.562 1 98.62 172 THR A C 1
ATOM 1332 O O . THR A 1 172 ? 13.195 27.938 7.914 1 98.62 172 THR A O 1
ATOM 1335 N N . ILE A 1 173 ? 13.648 25.75 7.793 1 98.81 173 ILE A N 1
ATOM 1336 C CA . ILE A 1 173 ? 12.422 25.344 8.469 1 98.81 173 ILE A CA 1
ATOM 1337 C C . ILE A 1 173 ? 12.406 25.906 9.891 1 98.81 173 ILE A C 1
ATOM 1339 O O . ILE A 1 173 ? 11.391 26.438 10.344 1 98.81 173 ILE A O 1
ATOM 1343 N N . ARG A 1 174 ? 13.523 25.797 10.555 1 98.81 174 ARG A N 1
ATOM 1344 C CA . ARG A 1 174 ? 13.641 26.312 11.914 1 98.81 174 ARG A CA 1
ATOM 1345 C C . ARG A 1 174 ? 13.359 27.812 11.953 1 98.81 174 ARG A C 1
ATOM 1347 O O . ARG A 1 174 ? 12.57 28.281 12.789 1 98.81 174 ARG A O 1
ATOM 1354 N N . SER A 1 175 ? 13.969 28.562 11.047 1 98.88 175 SER A N 1
ATOM 1355 C CA . SER A 1 175 ? 13.812 30.016 11 1 98.88 175 SER A CA 1
ATOM 1356 C C . SER A 1 175 ? 12.375 30.406 10.672 1 98.88 175 SER A C 1
ATOM 1358 O O . SER A 1 175 ? 11.828 31.312 11.289 1 98.88 175 SER A O 1
ATOM 1360 N N . MET A 1 176 ? 11.812 29.703 9.773 1 98.88 176 MET A N 1
ATOM 1361 C CA . MET A 1 176 ? 10.461 30.047 9.344 1 98.88 176 MET A CA 1
ATOM 1362 C C . MET A 1 176 ? 9.438 29.625 10.391 1 98.88 176 MET A C 1
ATOM 1364 O O . MET A 1 176 ? 8.406 30.281 10.555 1 98.88 176 MET A O 1
ATOM 1368 N N . ALA A 1 177 ? 9.742 28.516 11.086 1 98.88 177 ALA A N 1
ATOM 1369 C CA . ALA A 1 177 ? 8.883 28.125 12.203 1 98.88 177 ALA A CA 1
ATOM 1370 C C . ALA A 1 177 ? 8.875 29.219 13.281 1 98.88 177 ALA A C 1
ATOM 1372 O O . ALA A 1 177 ? 7.812 29.594 13.781 1 98.88 177 ALA A O 1
ATOM 1373 N N . ALA A 1 178 ? 10 29.734 13.586 1 98.88 178 ALA A N 1
ATOM 1374 C CA . ALA A 1 178 ? 10.117 30.812 14.57 1 98.88 178 ALA A CA 1
ATOM 1375 C C . ALA A 1 178 ? 9.383 32.062 14.094 1 98.88 178 ALA A C 1
ATOM 1377 O O . ALA A 1 178 ? 8.695 32.719 14.883 1 98.88 178 ALA A O 1
ATOM 1378 N N . TYR A 1 179 ? 9.609 32.344 12.859 1 98.88 179 TYR A N 1
ATOM 1379 C CA . TYR A 1 179 ? 8.961 33.531 12.273 1 98.88 179 TYR A CA 1
ATOM 1380 C C . TYR A 1 179 ? 7.445 33.406 12.375 1 98.88 179 TYR A C 1
ATOM 1382 O O . TYR A 1 179 ? 6.781 34.312 12.875 1 98.88 179 TYR A O 1
ATOM 1390 N N . ALA A 1 180 ? 6.906 32.312 11.914 1 98.88 180 ALA A N 1
ATOM 1391 C CA . ALA A 1 180 ? 5.465 32.094 11.945 1 98.88 180 ALA A CA 1
ATOM 1392 C C . ALA A 1 180 ? 4.93 32.156 13.375 1 98.88 180 ALA A C 1
ATOM 1394 O O . ALA A 1 180 ? 3.9 32.781 13.633 1 98.88 180 ALA A O 1
ATOM 1395 N N . PHE A 1 181 ? 5.629 31.516 14.242 1 98.75 181 PHE A N 1
ATOM 1396 C CA . PHE A 1 181 ? 5.238 31.5 15.648 1 98.75 181 PHE A CA 1
ATOM 1397 C C . PHE A 1 181 ? 5.211 32.906 16.219 1 98.75 181 PHE A C 1
ATOM 1399 O O . PHE A 1 181 ? 4.285 33.281 16.938 1 98.75 181 PHE A O 1
ATOM 1406 N N . SER A 1 182 ? 6.156 33.688 15.914 1 98.62 182 SER A N 1
ATOM 1407 C CA . SER A 1 182 ? 6.262 35.062 16.422 1 98.62 182 SER A CA 1
ATOM 1408 C C . SER A 1 182 ? 5.113 35.938 15.906 1 98.62 182 SER A C 1
ATOM 1410 O O . SER A 1 182 ? 4.809 36.969 16.484 1 98.62 182 SER A O 1
ATOM 1412 N N . ARG A 1 183 ? 4.527 35.5 14.836 1 98.44 183 ARG A N 1
ATOM 1413 C CA . ARG A 1 183 ? 3.422 36.25 14.25 1 98.44 183 ARG A CA 1
ATOM 1414 C C . ARG A 1 183 ? 2.08 35.688 14.727 1 98.44 183 ARG A C 1
ATOM 1416 O O . ARG A 1 183 ? 1.028 36.094 14.219 1 98.44 183 ARG A O 1
ATOM 1423 N N . GLY A 1 184 ? 2.156 34.719 15.609 1 98.38 184 GLY A N 1
ATOM 1424 C CA . GLY A 1 184 ? 0.948 34.25 16.281 1 98.38 184 GLY A CA 1
ATOM 1425 C C . GLY A 1 184 ? 0.354 33 15.664 1 98.38 184 GLY A C 1
ATOM 1426 O O . GLY A 1 184 ? -0.739 32.594 16.047 1 98.38 184 GLY A O 1
ATOM 1427 N N . LEU A 1 185 ? 1.036 32.375 14.719 1 98.81 185 LEU A N 1
ATOM 1428 C CA . LEU A 1 185 ? 0.535 31.172 14.07 1 98.81 185 LEU A CA 1
ATOM 1429 C C . LEU A 1 185 ? 0.922 29.922 14.867 1 98.81 185 LEU A C 1
ATOM 1431 O O . LEU A 1 185 ? 2.012 29.875 15.438 1 98.81 185 LEU A O 1
ATOM 1435 N N . GLN A 1 186 ? 0.036 28.969 14.93 1 98.81 186 GLN A N 1
ATOM 1436 C CA . GLN A 1 186 ? 0.476 27.609 15.242 1 98.81 186 GLN A CA 1
ATOM 1437 C C . GLN A 1 186 ? 1.226 27 14.062 1 98.81 186 GLN A C 1
ATOM 1439 O O . GLN A 1 186 ? 0.824 27.172 12.906 1 98.81 186 GLN A O 1
ATOM 1444 N N . VAL A 1 187 ? 2.285 26.25 14.383 1 98.94 187 VAL A N 1
ATOM 1445 C CA . VAL A 1 187 ? 3.125 25.719 13.312 1 98.94 187 VAL A CA 1
ATOM 1446 C C . VAL A 1 187 ? 3.148 24.188 13.383 1 98.94 187 VAL A C 1
ATOM 1448 O O . VAL A 1 187 ? 3.557 23.625 14.398 1 98.94 187 VAL A O 1
ATOM 1451 N N . ASN A 1 188 ? 2.643 23.562 12.359 1 98.88 188 ASN A N 1
ATOM 1452 C CA . ASN A 1 188 ? 2.789 22.141 12.102 1 98.88 188 ASN A CA 1
ATOM 1453 C C . ASN A 1 188 ? 3.805 21.875 10.992 1 98.88 188 ASN A C 1
ATOM 1455 O O . ASN A 1 188 ? 4.293 22.797 10.352 1 98.88 188 ASN A O 1
ATOM 1459 N N . ALA A 1 189 ? 4.156 20.625 10.836 1 98.81 189 ALA A N 1
ATOM 1460 C CA . ALA A 1 189 ? 5.047 20.234 9.742 1 98.81 189 ALA A CA 1
ATOM 1461 C C . ALA A 1 189 ? 4.805 18.797 9.32 1 98.81 189 ALA A C 1
ATOM 1463 O O . ALA A 1 189 ? 4.246 18 10.078 1 98.81 189 ALA A O 1
ATOM 1464 N N . GLY A 1 190 ? 5.16 18.562 8.117 1 96.5 190 GLY A N 1
ATOM 1465 C CA . GLY A 1 190 ? 5.051 17.203 7.641 1 96.5 190 GLY A CA 1
ATOM 1466 C C . GLY A 1 190 ? 5.367 17.062 6.164 1 96.5 190 GLY A C 1
ATOM 1467 O O . GLY A 1 190 ? 5.617 18.047 5.477 1 96.5 190 GLY A O 1
ATOM 1468 N N . HIS A 1 191 ? 5.359 15.906 5.668 1 94.81 191 HIS A N 1
ATOM 1469 C CA . HIS A 1 191 ? 5.605 15.469 4.297 1 94.81 191 HIS A CA 1
ATOM 1470 C C . HIS A 1 191 ? 6.992 14.844 4.16 1 94.81 191 HIS A C 1
ATOM 1472 O O . HIS A 1 191 ? 8 15.547 4.238 1 94.81 191 HIS A O 1
ATOM 1478 N N . SER A 1 192 ? 7.023 13.594 3.996 1 96.38 192 SER A N 1
ATOM 1479 C CA . SER A 1 192 ? 8.211 12.805 3.68 1 96.38 192 SER A CA 1
ATOM 1480 C C . SER A 1 192 ? 9.07 12.578 4.918 1 96.38 192 SER A C 1
ATOM 1482 O O . SER A 1 192 ? 10.219 12.141 4.812 1 96.38 192 SER A O 1
ATOM 1484 N N . LEU A 1 193 ? 8.555 12.961 6.094 1 98.56 193 LEU A N 1
ATOM 1485 C CA . LEU A 1 193 ? 9.266 12.633 7.32 1 98.56 193 LEU A CA 1
ATOM 1486 C C . LEU A 1 193 ? 9.219 11.133 7.594 1 98.56 193 LEU A C 1
ATOM 1488 O O . LEU A 1 193 ? 8.211 10.477 7.312 1 98.56 193 LEU A O 1
ATOM 1492 N N . HIS A 1 194 ? 10.328 10.602 8.086 1 98.31 194 HIS A N 1
ATOM 1493 C CA . HIS A 1 194 ? 10.461 9.195 8.438 1 98.31 194 HIS A CA 1
ATOM 1494 C C . HIS A 1 194 ? 11.32 9.016 9.688 1 98.31 194 HIS A C 1
ATOM 1496 O O . HIS A 1 194 ? 11.742 10 10.297 1 98.31 194 HIS A O 1
ATOM 1502 N N . TYR A 1 195 ? 11.562 7.848 10.102 1 98.5 195 TYR A N 1
ATOM 1503 C CA . TYR A 1 195 ? 12.109 7.555 11.422 1 98.5 195 TYR A CA 1
ATOM 1504 C C . TYR A 1 195 ? 13.539 8.07 11.555 1 98.5 195 TYR A C 1
ATOM 1506 O O . TYR A 1 195 ? 14 8.367 12.664 1 98.5 195 TYR A O 1
ATOM 1514 N N . GLN A 1 196 ? 14.195 8.305 10.445 1 97.38 196 GLN A N 1
ATOM 1515 C CA . GLN A 1 196 ? 15.602 8.688 10.5 1 97.38 196 GLN A CA 1
ATOM 1516 C C . GLN A 1 196 ? 15.758 10.203 10.406 1 97.38 196 GLN A C 1
ATOM 1518 O O . GLN A 1 196 ? 16.828 10.742 10.695 1 97.38 196 GLN A O 1
ATOM 1523 N N . ASN A 1 197 ? 14.68 10.906 10.023 1 98.19 197 ASN A N 1
ATOM 1524 C CA . ASN A 1 197 ? 14.906 12.328 9.797 1 98.19 197 ASN A CA 1
ATOM 1525 C C . ASN A 1 197 ? 13.93 13.188 10.602 1 98.19 197 ASN A C 1
ATOM 1527 O O . ASN A 1 197 ? 13.953 14.414 10.508 1 98.19 197 ASN A O 1
ATOM 1531 N N . THR A 1 198 ? 13.125 12.523 11.43 1 98.75 198 THR A N 1
ATOM 1532 C CA . THR A 1 198 ? 12.055 13.227 12.141 1 98.75 198 THR A CA 1
ATOM 1533 C C . THR A 1 198 ? 12.609 13.977 13.344 1 98.75 198 THR A C 1
ATOM 1535 O O . THR A 1 198 ? 12.125 15.062 13.68 1 98.75 198 THR A O 1
ATOM 1538 N N . THR A 1 199 ? 13.625 13.508 14 1 98.62 199 THR A N 1
ATOM 1539 C CA . THR A 1 199 ? 14.109 14.008 15.281 1 98.62 199 THR A CA 1
ATOM 1540 C C . THR A 1 199 ? 14.508 15.477 15.172 1 98.62 199 THR A C 1
ATOM 1542 O O . THR A 1 199 ? 14.078 16.312 15.969 1 98.62 199 THR A O 1
ATOM 1545 N N . PRO A 1 200 ? 15.305 15.906 14.125 1 98.75 200 PRO A N 1
ATOM 1546 C CA . PRO A 1 200 ? 15.703 17.312 14.039 1 98.75 200 PRO A CA 1
ATOM 1547 C C . PRO A 1 200 ? 14.516 18.25 13.875 1 98.75 200 PRO A C 1
ATOM 1549 O O . PRO A 1 200 ? 14.539 19.375 14.391 1 98.75 200 PRO A O 1
ATOM 1552 N N . ILE A 1 201 ? 13.484 17.812 13.188 1 98.88 201 ILE A N 1
ATOM 1553 C CA . ILE A 1 201 ? 12.297 18.625 12.984 1 98.88 201 ILE A CA 1
ATOM 1554 C C . ILE A 1 201 ? 11.508 18.719 14.289 1 98.88 201 ILE A C 1
ATOM 1556 O O . ILE A 1 201 ? 11.055 19.797 14.68 1 98.88 201 ILE A O 1
ATOM 1560 N N . ALA A 1 202 ? 11.383 17.578 14.969 1 98.75 202 ALA A N 1
ATOM 1561 C CA . ALA A 1 202 ? 10.641 17.516 16.219 1 98.75 202 ALA A CA 1
ATOM 1562 C C . ALA A 1 202 ? 11.32 18.344 17.297 1 98.75 202 ALA A C 1
ATOM 1564 O O . ALA A 1 202 ? 10.672 18.781 18.266 1 98.75 202 ALA A O 1
ATOM 1565 N N . PHE A 1 203 ? 12.555 18.625 17.156 1 98.44 203 PHE A N 1
ATOM 1566 C CA . PHE A 1 203 ? 13.336 19.375 18.125 1 98.44 203 PHE A CA 1
ATOM 1567 C C . PHE A 1 203 ? 12.992 20.859 18.062 1 98.44 203 PHE A C 1
ATOM 1569 O O . PHE A 1 203 ? 13.25 21.609 19.016 1 98.44 203 PHE A O 1
ATOM 1576 N N . ILE A 1 204 ? 12.484 21.344 16.984 1 98.69 204 ILE A N 1
ATOM 1577 C CA . ILE A 1 204 ? 12.125 22.75 16.812 1 98.69 204 ILE A CA 1
ATOM 1578 C C . ILE A 1 204 ? 10.953 23.094 17.734 1 98.69 204 ILE A C 1
ATOM 1580 O O . ILE A 1 204 ? 9.844 22.594 17.531 1 98.69 204 ILE A O 1
ATOM 1584 N N . PRO A 1 205 ? 11.102 23.938 18.672 1 98.06 205 PRO A N 1
ATOM 1585 C CA . PRO A 1 205 ? 10.109 24.125 19.734 1 98.06 205 PRO A CA 1
ATOM 1586 C C . PRO A 1 205 ? 8.82 24.766 19.234 1 98.06 205 PRO A C 1
ATOM 1588 O O . PRO A 1 205 ? 7.746 24.516 19.797 1 98.06 205 PRO A O 1
ATOM 1591 N N . GLU A 1 206 ? 8.992 25.5 18.156 1 98.75 206 GLU A N 1
ATOM 1592 C CA . GLU A 1 206 ? 7.832 26.234 17.641 1 98.75 206 GLU A CA 1
ATOM 1593 C C . GLU A 1 206 ? 6.883 25.297 16.891 1 98.75 206 GLU A C 1
ATOM 1595 O O . GLU A 1 206 ? 5.727 25.641 16.656 1 98.75 206 GLU A O 1
ATOM 1600 N N . ILE A 1 207 ? 7.34 24.125 16.5 1 98.81 207 ILE A N 1
ATOM 1601 C CA . ILE A 1 207 ? 6.5 23.156 15.812 1 98.81 207 ILE A CA 1
ATOM 1602 C C . ILE A 1 207 ? 5.711 22.344 16.828 1 98.81 207 ILE A C 1
ATOM 1604 O O . ILE A 1 207 ? 6.293 21.641 17.656 1 98.81 207 ILE A O 1
ATOM 1608 N N . THR A 1 208 ? 4.418 22.359 16.656 1 98.38 208 THR A N 1
ATOM 1609 C CA . THR A 1 208 ? 3.598 21.797 17.719 1 98.38 208 THR A CA 1
ATOM 1610 C C . THR A 1 208 ? 3 20.453 17.281 1 98.38 208 THR A C 1
ATOM 1612 O O . THR A 1 208 ? 2.498 19.703 18.109 1 98.38 208 THR A O 1
ATOM 1615 N N . GLU A 1 209 ? 3.033 20.156 16 1 98.81 209 GLU A N 1
ATOM 1616 C CA . GLU A 1 209 ? 2.451 18.906 15.484 1 98.81 209 GLU A CA 1
ATOM 1617 C C . GLU A 1 209 ? 3.154 18.453 14.211 1 98.81 209 GLU A C 1
ATOM 1619 O O . GLU A 1 209 ? 3.486 19.266 13.352 1 98.81 209 GLU A O 1
ATOM 1624 N N . LEU A 1 210 ? 3.457 17.156 14.133 1 98.94 210 LEU A N 1
ATOM 1625 C CA . LEU A 1 210 ? 3.904 16.547 12.891 1 98.94 210 LEU A CA 1
ATOM 1626 C C . LEU A 1 210 ? 2.834 15.609 12.336 1 98.94 210 LEU A C 1
ATOM 1628 O O . LEU A 1 210 ? 2.201 14.859 13.086 1 98.94 210 LEU A O 1
ATOM 1632 N N . ASN A 1 211 ? 2.584 15.727 11.062 1 98.81 211 ASN A N 1
ATOM 1633 C CA . ASN A 1 211 ? 1.712 14.797 10.352 1 98.81 211 ASN A CA 1
ATOM 1634 C C . ASN A 1 211 ? 2.51 13.836 9.469 1 98.81 211 ASN A C 1
ATOM 1636 O O . ASN A 1 211 ? 3.127 14.258 8.492 1 98.81 211 ASN A O 1
ATOM 1640 N N . ILE A 1 212 ? 2.502 12.586 9.836 1 98.81 212 ILE A N 1
ATOM 1641 C CA . ILE A 1 212 ? 3.352 11.586 9.195 1 98.81 212 ILE A CA 1
ATOM 1642 C C . ILE A 1 212 ? 2.508 10.383 8.766 1 98.81 212 ILE A C 1
ATOM 1644 O O . ILE A 1 212 ? 1.628 9.938 9.508 1 98.81 212 ILE A O 1
ATOM 1648 N N . GLY A 1 213 ? 2.742 9.914 7.535 1 98.56 213 GLY A N 1
ATOM 1649 C CA . GLY A 1 213 ? 1.889 8.859 7.012 1 98.56 213 GLY A CA 1
ATOM 1650 C C . GLY A 1 213 ? 2.668 7.695 6.434 1 98.56 213 GLY A C 1
ATOM 1651 O O . GLY A 1 213 ? 2.918 6.707 7.125 1 98.56 213 GLY A O 1
ATOM 1652 N N . HIS A 1 214 ? 3.252 7.871 5.289 1 98.69 214 HIS A N 1
ATOM 1653 C CA . HIS A 1 214 ? 3.861 6.82 4.477 1 98.69 214 HIS A CA 1
ATOM 1654 C C . HIS A 1 214 ? 4.906 6.051 5.273 1 98.69 214 HIS A C 1
ATOM 1656 O O . HIS A 1 214 ? 4.949 4.816 5.223 1 98.69 214 HIS A O 1
ATOM 1662 N N . ALA A 1 215 ? 5.73 6.746 6.031 1 98.81 215 ALA A N 1
ATOM 1663 C CA . ALA A 1 215 ? 6.793 6.098 6.793 1 98.81 215 ALA A CA 1
ATOM 1664 C C . ALA A 1 215 ? 6.215 5.168 7.855 1 98.81 215 ALA A C 1
ATOM 1666 O O . ALA A 1 215 ? 6.746 4.082 8.094 1 98.81 215 ALA A O 1
ATOM 1667 N N . ILE A 1 216 ? 5.172 5.602 8.492 1 98.94 216 ILE A N 1
ATOM 1668 C CA . ILE A 1 216 ? 4.551 4.805 9.539 1 98.94 216 ILE A CA 1
ATOM 1669 C C . ILE A 1 216 ? 3.896 3.568 8.93 1 98.94 216 ILE A C 1
ATOM 1671 O O . ILE A 1 216 ? 4.035 2.461 9.461 1 98.94 216 ILE A O 1
ATOM 1675 N N . VAL A 1 217 ? 3.193 3.717 7.82 1 98.94 217 VAL A N 1
ATOM 1676 C CA . VAL A 1 217 ? 2.568 2.594 7.129 1 98.94 217 VAL A CA 1
ATOM 1677 C C . VAL A 1 217 ? 3.639 1.607 6.668 1 98.94 217 VAL A C 1
ATOM 1679 O O . VAL A 1 217 ? 3.484 0.395 6.828 1 98.94 217 VAL A O 1
ATOM 1682 N N . ALA A 1 218 ? 4.73 2.129 6.137 1 98.88 218 ALA A N 1
ATOM 1683 C CA . ALA A 1 218 ? 5.832 1.289 5.68 1 98.88 218 ALA A CA 1
ATOM 1684 C C . ALA A 1 218 ? 6.434 0.494 6.836 1 98.88 218 ALA A C 1
ATOM 1686 O O . ALA A 1 218 ? 6.684 -0.706 6.711 1 98.88 218 ALA A O 1
ATOM 1687 N N . ARG A 1 219 ? 6.637 1.16 7.938 1 98.81 219 ARG A N 1
ATOM 1688 C CA . ARG A 1 219 ? 7.18 0.506 9.117 1 98.81 219 ARG A CA 1
ATOM 1689 C C . ARG A 1 219 ? 6.203 -0.524 9.68 1 98.81 219 ARG A C 1
ATOM 1691 O O . ARG A 1 219 ? 6.613 -1.592 10.133 1 98.81 219 ARG A O 1
ATOM 1698 N N . ALA A 1 220 ? 4.965 -0.23 9.656 1 98.94 220 ALA A N 1
ATOM 1699 C CA . ALA A 1 220 ? 3.902 -1.085 10.188 1 98.94 220 ALA A CA 1
ATOM 1700 C C . ALA A 1 220 ? 3.891 -2.439 9.484 1 98.94 220 ALA A C 1
ATOM 1702 O O . ALA A 1 220 ? 3.57 -3.461 10.102 1 98.94 220 ALA A O 1
ATOM 1703 N N . LEU A 1 221 ? 4.262 -2.494 8.234 1 98.88 221 LEU A N 1
ATOM 1704 C CA . LEU A 1 221 ? 4.301 -3.744 7.48 1 98.88 221 LEU A CA 1
ATOM 1705 C C . LEU A 1 221 ? 5.137 -4.789 8.211 1 98.88 221 LEU A C 1
ATOM 1707 O O . LEU A 1 221 ? 4.852 -5.984 8.125 1 98.88 221 LEU A O 1
ATOM 1711 N N . PHE A 1 222 ? 6.109 -4.32 8.922 1 98.81 222 PHE A N 1
ATOM 1712 C CA . PHE A 1 222 ? 7.07 -5.277 9.461 1 98.81 222 PHE A CA 1
ATOM 1713 C C . PHE A 1 222 ? 6.863 -5.473 10.953 1 98.81 222 PHE A C 1
ATOM 1715 O O . PHE A 1 222 ? 7.152 -6.547 11.492 1 98.81 222 PHE A O 1
ATOM 1722 N N . ILE A 1 223 ? 6.234 -4.434 11.602 1 98.75 223 ILE A N 1
ATOM 1723 C CA . ILE A 1 223 ? 6.223 -4.578 13.055 1 98.75 223 ILE A CA 1
ATOM 1724 C C . ILE A 1 223 ? 4.809 -4.348 13.586 1 98.75 223 ILE A C 1
ATOM 1726 O O . ILE A 1 223 ? 4.574 -4.426 14.797 1 98.75 223 ILE A O 1
ATOM 1730 N N . GLY A 1 224 ? 3.865 -4.059 12.703 1 98.88 224 GLY A N 1
ATOM 1731 C CA . GLY A 1 224 ? 2.496 -3.771 13.109 1 98.88 224 GLY A CA 1
ATOM 1732 C C . GLY A 1 224 ? 2.225 -2.291 13.281 1 98.88 224 GLY A C 1
ATOM 1733 O O . GLY A 1 224 ? 3.113 -1.535 13.688 1 98.88 224 GLY A O 1
ATOM 1734 N N . PHE A 1 225 ? 1.005 -1.93 13.141 1 98.94 225 PHE A N 1
ATOM 1735 C CA . PHE A 1 225 ? 0.623 -0.523 13.094 1 98.94 225 PHE A CA 1
ATOM 1736 C C . PHE A 1 225 ? 0.784 0.127 14.469 1 98.94 225 PHE A C 1
ATOM 1738 O O . PHE A 1 225 ? 1.303 1.24 14.57 1 98.94 225 PHE A O 1
ATOM 1745 N N . ALA A 1 226 ? 0.33 -0.573 15.492 1 98.94 226 ALA A N 1
ATOM 1746 C CA . ALA A 1 226 ? 0.4 -0.038 16.859 1 98.94 226 ALA A CA 1
ATOM 1747 C C . ALA A 1 226 ? 1.837 0.306 17.234 1 98.94 226 ALA A C 1
ATOM 1749 O O . ALA A 1 226 ? 2.121 1.426 17.656 1 98.94 226 ALA A O 1
ATOM 1750 N N . GLN A 1 227 ? 2.689 -0.621 16.984 1 98.94 227 GLN A N 1
ATOM 1751 C CA . GLN A 1 227 ? 4.086 -0.423 17.359 1 98.94 227 GLN A CA 1
ATOM 1752 C C . GLN A 1 227 ? 4.73 0.673 16.516 1 98.94 227 GLN A C 1
ATOM 1754 O O . GLN A 1 227 ? 5.539 1.456 17.016 1 98.94 227 GLN A O 1
ATOM 1759 N N . ALA A 1 228 ? 4.422 0.688 15.234 1 98.94 228 ALA A N 1
ATOM 1760 C CA . ALA A 1 228 ? 4.961 1.717 14.352 1 98.94 228 ALA A CA 1
ATOM 1761 C C . ALA A 1 228 ? 4.59 3.113 14.844 1 98.94 228 ALA A C 1
ATOM 1763 O O . ALA A 1 228 ? 5.434 4.012 14.867 1 98.94 228 ALA A O 1
ATOM 1764 N N . VAL A 1 229 ? 3.338 3.299 15.242 1 98.94 229 VAL A N 1
ATOM 1765 C CA . VAL A 1 229 ? 2.863 4.586 15.75 1 98.94 229 VAL A CA 1
ATOM 1766 C C . VAL A 1 229 ? 3.58 4.926 17.047 1 98.94 229 VAL A C 1
ATOM 1768 O O . VAL A 1 229 ? 4.074 6.043 17.219 1 98.94 229 VAL A O 1
ATOM 1771 N N . ARG A 1 230 ? 3.703 3.971 17.953 1 98.94 230 ARG A N 1
ATOM 1772 C CA . ARG A 1 230 ? 4.352 4.195 19.234 1 98.94 230 ARG A CA 1
ATOM 1773 C C . ARG A 1 230 ? 5.809 4.602 19.062 1 98.94 230 ARG A C 1
ATOM 1775 O O . ARG A 1 230 ? 6.305 5.488 19.75 1 98.94 230 ARG A O 1
ATOM 1782 N N . GLU A 1 231 ? 6.441 3.943 18.141 1 98.88 231 GLU A N 1
ATOM 1783 C CA . GLU A 1 231 ? 7.844 4.258 17.891 1 98.88 231 GLU A CA 1
ATOM 1784 C C . GLU A 1 231 ? 8.016 5.695 17.406 1 98.88 231 GLU A C 1
ATOM 1786 O O . GLU A 1 231 ? 8.906 6.41 17.859 1 98.88 231 GLU A O 1
ATOM 1791 N N . MET A 1 232 ? 7.168 6.098 16.5 1 98.88 232 MET A N 1
ATOM 1792 C CA . MET A 1 232 ? 7.262 7.461 15.984 1 98.88 232 MET A CA 1
ATOM 1793 C C . MET A 1 232 ? 6.941 8.477 17.078 1 98.88 232 MET A C 1
ATOM 1795 O O . MET A 1 232 ? 7.637 9.484 17.219 1 98.88 232 MET A O 1
ATOM 1799 N N . LYS A 1 233 ? 5.895 8.18 17.844 1 98.75 233 LYS A N 1
ATOM 1800 C CA . LYS A 1 233 ? 5.52 9.055 18.953 1 98.75 233 LYS A CA 1
ATOM 1801 C C . LYS A 1 233 ? 6.672 9.203 19.953 1 98.75 233 LYS A C 1
ATOM 1803 O O . LYS A 1 233 ? 6.977 10.312 20.391 1 98.75 233 LYS A O 1
ATOM 1808 N N . THR A 1 234 ? 7.254 8.102 20.297 1 98.56 234 THR A N 1
ATOM 1809 C CA . THR A 1 234 ? 8.367 8.094 21.25 1 98.56 234 THR A CA 1
ATOM 1810 C C . THR A 1 234 ? 9.539 8.914 20.703 1 98.56 234 THR A C 1
ATOM 1812 O O . THR A 1 234 ? 10.133 9.711 21.422 1 98.56 234 THR A O 1
ATOM 1815 N N . LEU A 1 235 ? 9.812 8.688 19.469 1 98.38 235 LEU A N 1
ATOM 1816 C CA . LEU A 1 235 ? 10.898 9.406 18.797 1 98.38 235 LEU A CA 1
ATOM 1817 C C . LEU A 1 235 ? 10.68 10.914 18.891 1 98.38 235 LEU A C 1
ATOM 1819 O O . LEU A 1 235 ? 11.609 11.664 19.188 1 98.38 235 LEU A O 1
ATOM 1823 N N . MET A 1 236 ? 9.484 11.367 18.625 1 98.62 236 MET A N 1
ATOM 1824 C CA . MET A 1 236 ? 9.125 12.781 18.672 1 98.62 236 MET A CA 1
ATOM 1825 C C . MET A 1 236 ? 9.227 13.336 20.078 1 98.62 236 MET A C 1
ATOM 1827 O O . MET A 1 236 ? 9.766 14.422 20.297 1 98.62 236 MET A O 1
ATOM 1831 N N . GLN A 1 237 ? 8.734 12.57 21.047 1 97.88 237 GLN A N 1
ATOM 1832 C CA . GLN A 1 237 ? 8.734 13.008 22.438 1 97.88 237 GLN A CA 1
ATOM 1833 C C . GLN A 1 237 ? 10.156 13.094 22.984 1 97.88 237 GLN A C 1
ATOM 1835 O O . GLN A 1 237 ? 10.477 14.008 23.75 1 97.88 237 GLN A O 1
ATOM 1840 N N . GLU A 1 238 ? 10.945 12.164 22.609 1 97.75 238 GLU A N 1
ATOM 1841 C CA . GLU A 1 238 ? 12.336 12.172 23.062 1 97.75 238 GLU A CA 1
ATOM 1842 C C . GLU A 1 238 ? 13.086 13.375 22.5 1 97.75 238 GLU A C 1
ATOM 1844 O O . GLU A 1 238 ? 13.977 13.922 23.156 1 97.75 238 GLU A O 1
ATOM 1849 N N . ALA A 1 239 ? 12.727 13.758 21.281 1 97.06 239 ALA A N 1
ATOM 1850 C CA . ALA A 1 239 ? 13.344 14.93 20.672 1 97.06 239 ALA A CA 1
ATOM 1851 C C . ALA A 1 239 ? 13.039 16.188 21.484 1 97.06 239 ALA A C 1
ATOM 1853 O O . ALA A 1 239 ? 13.836 17.125 21.5 1 97.06 239 ALA A O 1
ATOM 1854 N N . ARG A 1 240 ? 11.891 16.234 22.141 1 95.38 240 ARG A N 1
ATOM 1855 C CA . ARG A 1 240 ? 11.422 17.406 22.891 1 95.38 240 ARG A CA 1
ATOM 1856 C C . ARG A 1 240 ? 11.852 17.344 24.344 1 95.38 240 ARG A C 1
ATOM 1858 O O . ARG A 1 240 ? 11.625 18.281 25.109 1 95.38 240 ARG A O 1
ATOM 1865 N N . ALA A 1 241 ? 12.383 16.25 24.891 1 89.31 241 ALA A N 1
ATOM 1866 C CA . ALA A 1 241 ? 12.82 16.109 26.266 1 89.31 241 ALA A CA 1
ATOM 1867 C C . ALA A 1 241 ? 14.195 16.734 26.484 1 89.31 241 ALA A C 1
ATOM 1869 O O . ALA A 1 241 ? 15 16.812 25.547 1 89.31 241 ALA A O 1
ATOM 1870 N N . MET B 1 1 ? 2.9 -31.766 2.1 1 87.69 1 MET B N 1
ATOM 1871 C CA . MET B 1 1 ? 2.645 -30.469 2.703 1 87.69 1 MET B CA 1
ATOM 1872 C C . MET B 1 1 ? 2.4 -29.406 1.633 1 87.69 1 MET B C 1
ATOM 1874 O O . MET B 1 1 ? 3.102 -29.375 0.62 1 87.69 1 MET B O 1
ATOM 1878 N N . ILE B 1 2 ? 1.337 -28.609 1.739 1 97.69 2 ILE B N 1
ATOM 1879 C CA . ILE B 1 2 ? 0.977 -27.578 0.778 1 97.69 2 ILE B CA 1
ATOM 1880 C C . ILE B 1 2 ? 1.931 -26.391 0.915 1 97.69 2 ILE B C 1
ATOM 1882 O O . ILE B 1 2 ? 2.262 -25.984 2.029 1 97.69 2 ILE B O 1
ATOM 1886 N N . ALA B 1 3 ? 2.438 -25.938 -0.183 1 98.69 3 ALA B N 1
ATOM 1887 C CA . ALA B 1 3 ? 3.428 -24.859 -0.188 1 98.69 3 ALA B CA 1
ATOM 1888 C C . ALA B 1 3 ? 2.756 -23.484 -0.236 1 98.69 3 ALA B C 1
ATOM 1890 O O . ALA B 1 3 ? 1.683 -23.344 -0.826 1 98.69 3 ALA B O 1
ATOM 1891 N N . LEU B 1 4 ? 3.406 -22.516 0.407 1 98.94 4 LEU B N 1
ATOM 1892 C CA . LEU B 1 4 ? 2.965 -21.125 0.365 1 98.94 4 LEU B CA 1
ATOM 1893 C C . LEU B 1 4 ? 3.953 -20.266 -0.416 1 98.94 4 LEU B C 1
ATOM 1895 O O . LEU B 1 4 ? 5.117 -20.141 -0.025 1 98.94 4 LEU B O 1
ATOM 1899 N N . GLY B 1 5 ? 3.525 -19.734 -1.553 1 98.94 5 GLY B N 1
ATOM 1900 C CA . GLY B 1 5 ? 4.207 -18.625 -2.207 1 98.94 5 GLY B CA 1
ATOM 1901 C C . GLY B 1 5 ? 3.697 -17.266 -1.771 1 98.94 5 GLY B C 1
ATOM 1902 O O . GLY B 1 5 ? 2.508 -16.969 -1.907 1 98.94 5 GLY B O 1
ATOM 1903 N N . VAL B 1 6 ? 4.574 -16.484 -1.243 1 98.94 6 VAL B N 1
ATOM 1904 C CA . VAL B 1 6 ? 4.184 -15.148 -0.782 1 98.94 6 VAL B CA 1
ATOM 1905 C C . VAL B 1 6 ? 4.473 -14.117 -1.868 1 98.94 6 VAL B C 1
ATOM 1907 O O . VAL B 1 6 ? 5.625 -13.945 -2.275 1 98.94 6 VAL B O 1
ATOM 1910 N N . ASN B 1 7 ? 3.406 -13.516 -2.346 1 98.94 7 ASN B N 1
ATOM 1911 C CA . ASN B 1 7 ? 3.541 -12.453 -3.334 1 98.94 7 ASN B CA 1
ATOM 1912 C C . ASN B 1 7 ? 3.816 -11.102 -2.67 1 98.94 7 ASN B C 1
ATOM 1914 O O . ASN B 1 7 ? 3.035 -10.648 -1.831 1 98.94 7 ASN B O 1
ATOM 1918 N N . ILE B 1 8 ? 4.879 -10.422 -3.045 1 98.88 8 ILE B N 1
ATOM 1919 C CA . ILE B 1 8 ? 5.344 -9.242 -2.322 1 98.88 8 ILE B CA 1
ATOM 1920 C C . ILE B 1 8 ? 5.055 -7.984 -3.143 1 98.88 8 ILE B C 1
ATOM 1922 O O . ILE B 1 8 ? 5.559 -6.902 -2.83 1 98.88 8 ILE B O 1
ATOM 1926 N N . ASP B 1 9 ? 4.242 -8.047 -4.168 1 98.81 9 ASP B N 1
ATOM 1927 C CA . ASP B 1 9 ? 4 -6.961 -5.109 1 98.81 9 ASP B CA 1
ATOM 1928 C C . ASP B 1 9 ? 3.451 -5.727 -4.395 1 98.81 9 ASP B C 1
ATOM 1930 O O . ASP B 1 9 ? 3.832 -4.598 -4.711 1 98.81 9 ASP B O 1
ATOM 1934 N N . HIS B 1 10 ? 2.621 -5.957 -3.434 1 98.81 10 HIS B N 1
ATOM 1935 C CA . HIS B 1 10 ? 1.915 -4.816 -2.854 1 98.81 10 HIS B CA 1
ATOM 1936 C C . HIS B 1 10 ? 2.764 -4.129 -1.791 1 98.81 10 HIS B C 1
ATOM 1938 O O . HIS B 1 10 ? 2.424 -3.035 -1.332 1 98.81 10 HIS B O 1
ATOM 1944 N N . VAL B 1 11 ? 3.904 -4.742 -1.359 1 98.94 11 VAL B N 1
ATOM 1945 C CA . VAL B 1 11 ? 4.93 -3.988 -0.643 1 98.94 11 VAL B CA 1
ATOM 1946 C C . VAL B 1 11 ? 5.543 -2.941 -1.569 1 98.94 11 VAL B C 1
ATOM 1948 O O . VAL B 1 11 ? 5.707 -1.782 -1.184 1 98.94 11 VAL B O 1
ATOM 1951 N N . ALA B 1 12 ? 5.828 -3.379 -2.795 1 98.81 12 ALA B N 1
ATOM 1952 C CA . ALA B 1 12 ? 6.383 -2.475 -3.799 1 98.81 12 ALA B CA 1
ATOM 1953 C C . ALA B 1 12 ? 5.371 -1.396 -4.184 1 98.81 12 ALA B C 1
ATOM 1955 O O . ALA B 1 12 ? 5.75 -0.262 -4.488 1 98.81 12 ALA B O 1
ATOM 1956 N N . THR B 1 13 ? 4.055 -1.725 -4.137 1 98.62 13 THR B N 1
ATOM 1957 C CA . THR B 1 13 ? 3.014 -0.731 -4.383 1 98.62 13 THR B CA 1
ATOM 1958 C C . THR B 1 13 ? 3.158 0.449 -3.428 1 98.62 13 THR B C 1
ATOM 1960 O O . THR B 1 13 ? 3.109 1.606 -3.85 1 98.62 13 THR B O 1
ATOM 1963 N N . LEU B 1 14 ? 3.381 0.141 -2.182 1 98.56 14 LEU B N 1
ATOM 1964 C CA . LEU B 1 14 ? 3.557 1.186 -1.178 1 98.56 14 LEU B CA 1
ATOM 1965 C C . LEU B 1 14 ? 4.828 1.986 -1.443 1 98.56 14 LEU B C 1
ATOM 1967 O O . LEU B 1 14 ? 4.828 3.213 -1.321 1 98.56 14 LEU B O 1
ATOM 1971 N N . ARG B 1 15 ? 5.887 1.288 -1.805 1 98.56 15 ARG B N 1
ATOM 1972 C CA . ARG B 1 15 ? 7.145 1.962 -2.111 1 98.56 15 ARG B CA 1
ATOM 1973 C C . ARG B 1 15 ? 6.977 2.941 -3.268 1 98.56 15 ARG B C 1
ATOM 1975 O O . ARG B 1 15 ? 7.414 4.09 -3.186 1 98.56 15 ARG B O 1
ATOM 1982 N N . GLN B 1 16 ? 6.293 2.477 -4.328 1 97.88 16 GLN B N 1
ATOM 1983 C CA . GLN B 1 16 ? 6.137 3.27 -5.539 1 97.88 16 GLN B CA 1
ATOM 1984 C C . GLN B 1 16 ? 5.191 4.445 -5.309 1 97.88 16 GLN B C 1
ATOM 1986 O O . GLN B 1 16 ? 5.254 5.449 -6.023 1 97.88 16 GLN B O 1
ATOM 1991 N N . ALA B 1 17 ? 4.359 4.324 -4.297 1 95.94 17 ALA B N 1
ATOM 1992 C CA . ALA B 1 17 ? 3.385 5.379 -4.023 1 95.94 17 ALA B CA 1
ATOM 1993 C C . ALA B 1 17 ? 4.082 6.699 -3.713 1 95.94 17 ALA B C 1
ATOM 1995 O O . ALA B 1 17 ? 3.555 7.773 -4.016 1 95.94 17 ALA B O 1
ATOM 1996 N N . ARG B 1 18 ? 5.316 6.664 -3.146 1 95.69 18 ARG B N 1
ATOM 1997 C CA . ARG B 1 18 ? 6.016 7.887 -2.764 1 95.69 18 ARG B CA 1
ATOM 1998 C C . ARG B 1 18 ? 7.387 7.965 -3.422 1 95.69 18 ARG B C 1
ATOM 2000 O O . ARG B 1 18 ? 8.102 8.953 -3.264 1 95.69 18 ARG B O 1
ATOM 2007 N N . GLY B 1 19 ? 7.711 6.91 -4.188 1 95.06 19 GLY B N 1
ATOM 2008 C CA . GLY B 1 19 ? 8.984 6.898 -4.887 1 95.06 19 GLY B CA 1
ATOM 2009 C C . GLY B 1 19 ? 10.18 6.809 -3.953 1 95.06 19 GLY B C 1
ATOM 2010 O O . GLY B 1 19 ? 11.266 7.297 -4.273 1 95.06 19 GLY B O 1
ATOM 2011 N N . THR B 1 20 ? 9.961 6.262 -2.781 1 96.19 20 THR B N 1
ATOM 2012 C CA . THR B 1 20 ? 11.031 6.082 -1.809 1 96.19 20 THR B CA 1
ATOM 2013 C C . THR B 1 20 ? 11.719 4.734 -2.002 1 96.19 20 THR B C 1
ATOM 2015 O O . THR B 1 20 ? 11.328 3.953 -2.875 1 96.19 20 THR B O 1
ATOM 2018 N N . ASP B 1 21 ? 12.758 4.52 -1.166 1 96.19 21 ASP B N 1
ATOM 2019 C CA . ASP B 1 21 ? 13.414 3.219 -1.203 1 96.19 21 ASP B CA 1
ATOM 2020 C C . ASP B 1 21 ? 12.805 2.264 -0.179 1 96.19 21 ASP B C 1
ATOM 2022 O O . ASP B 1 21 ? 13.227 1.11 -0.068 1 96.19 21 ASP B O 1
ATOM 2026 N N . TYR B 1 22 ? 11.773 2.797 0.533 1 97.81 22 TYR B N 1
ATOM 2027 C CA . TYR B 1 22 ? 11.039 1.989 1.501 1 97.81 22 TYR B CA 1
ATOM 2028 C C . TYR B 1 22 ? 9.539 2.07 1.253 1 97.81 22 TYR B C 1
ATOM 2030 O O . TYR B 1 22 ? 9.055 3.035 0.659 1 97.81 22 TYR B O 1
ATOM 2038 N N . PRO B 1 23 ? 8.789 1.042 1.783 1 98.69 23 PRO B N 1
ATOM 2039 C CA . PRO B 1 23 ? 9.297 -0.22 2.326 1 98.69 23 PRO B CA 1
ATOM 2040 C C . PRO B 1 23 ? 9.992 -1.08 1.273 1 98.69 23 PRO B C 1
ATOM 2042 O O . PRO B 1 23 ? 9.68 -0.978 0.084 1 98.69 23 PRO B O 1
ATOM 2045 N N . SER B 1 24 ? 10.883 -1.917 1.7 1 98.62 24 SER B N 1
ATOM 2046 C CA . SER B 1 24 ? 11.695 -2.736 0.808 1 98.62 24 SER B CA 1
ATOM 2047 C C . SER B 1 24 ? 11.008 -4.062 0.494 1 98.62 24 SER B C 1
ATOM 2049 O O . SER B 1 24 ? 10.812 -4.891 1.384 1 98.62 24 SER B O 1
ATOM 2051 N N . PRO B 1 25 ? 10.719 -4.301 -0.785 1 98.75 25 PRO B N 1
ATOM 2052 C CA . PRO B 1 25 ? 10.211 -5.633 -1.135 1 98.75 25 PRO B CA 1
ATOM 2053 C C . PRO B 1 25 ? 11.234 -6.738 -0.878 1 98.75 25 PRO B C 1
ATOM 2055 O O . PRO B 1 25 ? 10.852 -7.871 -0.577 1 98.75 25 PRO B O 1
ATOM 2058 N N . ILE B 1 26 ? 12.539 -6.402 -0.968 1 98.88 26 ILE B N 1
ATOM 2059 C CA . ILE B 1 26 ? 13.602 -7.367 -0.693 1 98.88 26 ILE B CA 1
ATOM 2060 C C . ILE B 1 26 ? 13.531 -7.805 0.768 1 98.88 26 ILE B C 1
ATOM 2062 O O . ILE B 1 26 ? 13.562 -9 1.064 1 98.88 26 ILE B O 1
ATOM 2066 N N . LYS B 1 27 ? 13.391 -6.809 1.634 1 98.88 27 LYS B N 1
ATOM 2067 C CA . LYS B 1 27 ? 13.266 -7.129 3.053 1 98.88 27 LYS B CA 1
ATOM 2068 C C . LYS B 1 27 ? 12.031 -7.984 3.316 1 98.88 27 LYS B C 1
ATOM 2070 O O . LYS B 1 27 ? 12.094 -8.953 4.074 1 98.88 27 LYS B O 1
ATOM 2075 N N . ALA B 1 28 ? 10.938 -7.648 2.686 1 98.94 28 ALA B N 1
ATOM 2076 C CA . ALA B 1 28 ? 9.703 -8.406 2.861 1 98.94 28 ALA B CA 1
ATOM 2077 C C . ALA B 1 28 ? 9.883 -9.859 2.428 1 98.94 28 ALA B C 1
ATOM 2079 O O . ALA B 1 28 ? 9.422 -10.773 3.111 1 98.94 28 ALA B O 1
ATOM 2080 N N . ALA B 1 29 ? 10.539 -10.07 1.31 1 98.94 29 ALA B N 1
ATOM 2081 C CA . ALA B 1 29 ? 10.797 -11.414 0.792 1 98.94 29 ALA B CA 1
ATOM 2082 C C . ALA B 1 29 ? 11.617 -12.234 1.78 1 98.94 29 ALA B C 1
ATOM 2084 O O . ALA B 1 29 ? 11.281 -13.391 2.066 1 98.94 29 ALA B O 1
ATOM 2085 N N . LEU B 1 30 ? 12.633 -11.617 2.295 1 98.81 30 LEU B N 1
ATOM 2086 C CA . LEU B 1 30 ? 13.523 -12.32 3.209 1 98.81 30 LEU B CA 1
ATOM 2087 C C . LEU B 1 30 ? 12.812 -12.641 4.52 1 98.81 30 LEU B C 1
ATOM 2089 O O . LEU B 1 30 ? 12.977 -13.734 5.066 1 98.81 30 LEU B O 1
ATOM 2093 N N . VAL B 1 31 ? 12.008 -11.719 5.023 1 98.88 31 VAL B N 1
ATOM 2094 C CA . VAL B 1 31 ? 11.211 -11.961 6.223 1 98.88 31 VAL B CA 1
ATOM 2095 C C . VAL B 1 31 ? 10.211 -13.086 5.961 1 98.88 31 VAL B C 1
ATOM 2097 O O . VAL B 1 31 ? 10.008 -13.953 6.816 1 98.88 31 VAL B O 1
ATOM 2100 N N . ALA B 1 32 ? 9.625 -13.086 4.777 1 98.94 32 ALA B N 1
ATOM 2101 C CA . ALA B 1 32 ? 8.656 -14.125 4.422 1 98.94 32 ALA B CA 1
ATOM 2102 C C . ALA B 1 32 ? 9.305 -15.5 4.414 1 98.94 32 ALA B C 1
ATOM 2104 O O . ALA B 1 32 ? 8.75 -16.453 4.965 1 98.94 32 ALA B O 1
ATOM 2105 N N . GLU B 1 33 ? 10.492 -15.633 3.857 1 98.5 33 GLU B N 1
ATOM 2106 C CA . GLU B 1 33 ? 11.211 -16.906 3.807 1 98.5 33 GLU B CA 1
ATOM 2107 C C . GLU B 1 33 ? 11.516 -17.422 5.211 1 98.5 33 GLU B C 1
ATOM 2109 O O . GLU B 1 33 ? 11.336 -18.609 5.488 1 98.5 33 GLU B O 1
ATOM 2114 N N . GLU B 1 34 ? 11.883 -16.516 5.996 1 98.44 34 GLU B N 1
ATOM 2115 C CA . GLU B 1 34 ? 12.234 -16.875 7.367 1 98.44 34 GLU B CA 1
ATOM 2116 C C . GLU B 1 34 ? 10.992 -17.25 8.172 1 98.44 34 GLU B C 1
ATOM 2118 O O . GLU B 1 34 ? 11.094 -17.891 9.227 1 98.44 34 GLU B O 1
ATOM 2123 N N . SER B 1 35 ? 9.875 -16.891 7.676 1 98.75 35 SER B N 1
ATOM 2124 C CA . SER B 1 35 ? 8.641 -17.047 8.445 1 98.75 35 SER B CA 1
ATOM 2125 C C . SER B 1 35 ? 7.805 -18.203 7.914 1 98.75 35 SER B C 1
ATOM 2127 O O . SER B 1 35 ? 6.656 -18.391 8.328 1 98.75 35 SER B O 1
ATOM 2129 N N . GLY B 1 36 ? 8.305 -18.922 6.891 1 98.38 36 GLY B N 1
ATOM 2130 C CA . GLY B 1 36 ? 7.637 -20.156 6.508 1 98.38 36 GLY B CA 1
ATOM 2131 C C . GLY B 1 36 ? 7.227 -20.188 5.047 1 98.38 36 GLY B C 1
ATOM 2132 O O . GLY B 1 36 ? 6.715 -21.203 4.559 1 98.38 36 GLY B O 1
ATOM 2133 N N . ALA B 1 37 ? 7.457 -19.094 4.34 1 98.81 37 ALA B N 1
ATOM 2134 C CA . ALA B 1 37 ? 7.168 -19.125 2.908 1 98.81 37 ALA B CA 1
ATOM 2135 C C . ALA B 1 37 ? 8.039 -20.156 2.189 1 98.81 37 ALA B C 1
ATOM 2137 O O . ALA B 1 37 ? 9.227 -20.281 2.479 1 98.81 37 ALA B O 1
ATOM 2138 N N . ASP B 1 38 ? 7.457 -20.875 1.269 1 98.88 38 ASP B N 1
ATOM 2139 C CA . ASP B 1 38 ? 8.188 -21.875 0.499 1 98.88 38 ASP B CA 1
ATOM 2140 C C . ASP B 1 38 ? 8.695 -21.297 -0.819 1 98.88 38 ASP B C 1
ATOM 2142 O O . ASP B 1 38 ? 9.578 -21.859 -1.458 1 98.88 38 ASP B O 1
ATOM 2146 N N . ALA B 1 39 ? 8.164 -20.203 -1.189 1 98.88 39 ALA B N 1
ATOM 2147 C CA . ALA B 1 39 ? 8.555 -19.453 -2.389 1 98.88 39 ALA B CA 1
ATOM 2148 C C . ALA B 1 39 ? 8.18 -17.984 -2.273 1 98.88 39 ALA B C 1
ATOM 2150 O O . ALA B 1 39 ? 7.336 -17.609 -1.454 1 98.88 39 ALA B O 1
ATOM 2151 N N . ILE B 1 40 ? 8.852 -17.203 -3.006 1 98.94 40 ILE B N 1
ATOM 2152 C CA . ILE B 1 40 ? 8.523 -15.789 -3.125 1 98.94 40 ILE B CA 1
ATOM 2153 C C . ILE B 1 40 ? 8.023 -15.492 -4.535 1 98.94 40 ILE B C 1
ATOM 2155 O O . ILE B 1 40 ? 8.688 -15.82 -5.52 1 98.94 40 ILE B O 1
ATOM 2159 N N . THR B 1 41 ? 6.863 -14.938 -4.594 1 98.94 41 THR B N 1
ATOM 2160 C CA . THR B 1 41 ? 6.266 -14.578 -5.875 1 98.94 41 THR B CA 1
ATOM 2161 C C . THR B 1 41 ? 6.348 -13.07 -6.105 1 98.94 41 THR B C 1
ATOM 2163 O O . THR B 1 41 ? 6.105 -12.281 -5.188 1 98.94 41 THR B O 1
ATOM 2166 N N . LEU B 1 42 ? 6.742 -12.648 -7.238 1 98.81 42 LEU B N 1
ATOM 2167 C CA . LEU B 1 42 ? 6.746 -11.242 -7.633 1 98.81 42 LEU B CA 1
ATOM 2168 C C . LEU B 1 42 ? 6.441 -11.094 -9.117 1 98.81 42 LEU B C 1
ATOM 2170 O O . LEU B 1 42 ? 6.785 -11.969 -9.914 1 98.81 42 LEU B O 1
ATOM 2174 N N . HIS B 1 43 ? 5.797 -10.023 -9.453 1 98.75 43 HIS B N 1
ATOM 2175 C CA . HIS B 1 43 ? 5.328 -9.781 -10.812 1 98.75 43 HIS B CA 1
ATOM 2176 C C . HIS B 1 43 ? 6.016 -8.562 -11.422 1 98.75 43 HIS B C 1
ATOM 2178 O O . HIS B 1 43 ? 5.699 -7.426 -11.07 1 98.75 43 HIS B O 1
ATOM 2184 N N . LEU B 1 44 ? 7.004 -8.812 -12.289 1 98.44 44 LEU B N 1
ATOM 2185 C CA . LEU B 1 44 ? 7.551 -7.719 -13.086 1 98.44 44 LEU B CA 1
ATOM 2186 C C . LEU B 1 44 ? 6.641 -7.395 -14.266 1 98.44 44 LEU B C 1
ATOM 2188 O O . LEU B 1 44 ? 6.715 -8.047 -15.312 1 98.44 44 LEU B O 1
ATOM 2192 N N . ARG B 1 45 ? 5.914 -6.383 -14.109 1 97.75 45 ARG B N 1
ATOM 2193 C CA . ARG B 1 45 ? 4.98 -5.98 -15.156 1 97.75 45 ARG B CA 1
ATOM 2194 C C . ARG B 1 45 ? 5.695 -5.207 -16.266 1 97.75 45 ARG B C 1
ATOM 2196 O O . ARG B 1 45 ? 6.742 -4.602 -16.016 1 97.75 45 ARG B O 1
ATOM 2203 N N . GLU B 1 46 ? 5.059 -5.23 -17.406 1 96.38 46 GLU B N 1
ATOM 2204 C CA . GLU B 1 46 ? 5.602 -4.473 -18.531 1 96.38 46 GLU B CA 1
ATOM 2205 C C . GLU B 1 46 ? 5.695 -2.988 -18.203 1 96.38 46 GLU B C 1
ATOM 2207 O O . GLU B 1 46 ? 6.648 -2.316 -18.609 1 96.38 46 GLU B O 1
ATOM 2212 N N . ASP B 1 47 ? 4.75 -2.475 -17.375 1 95.06 47 ASP B N 1
ATOM 2213 C CA . ASP B 1 47 ? 4.703 -1.046 -17.078 1 95.06 47 ASP B CA 1
ATOM 2214 C C . ASP B 1 47 ? 5.488 -0.721 -15.805 1 95.06 47 ASP B C 1
ATOM 2216 O O . ASP B 1 47 ? 5.527 0.432 -15.375 1 95.06 47 ASP B O 1
ATOM 2220 N N . ARG B 1 48 ? 6.102 -1.69 -15.242 1 96.19 48 ARG B N 1
ATOM 2221 C CA . ARG B 1 48 ? 6.934 -1.529 -14.055 1 96.19 48 ARG B CA 1
ATOM 2222 C C . ARG B 1 48 ? 6.195 -0.742 -12.977 1 96.19 48 ARG B C 1
ATOM 2224 O O . ARG B 1 48 ? 6.781 0.13 -12.328 1 96.19 48 ARG B O 1
ATOM 2231 N N . ARG B 1 49 ? 4.973 -1.062 -12.719 1 94.62 49 ARG B N 1
ATOM 2232 C CA . ARG B 1 49 ? 4.086 -0.298 -11.852 1 94.62 49 ARG B CA 1
ATOM 2233 C C . ARG B 1 49 ? 4.527 -0.401 -10.398 1 94.62 49 ARG B C 1
ATOM 2235 O O . ARG B 1 49 ? 4.418 0.567 -9.641 1 94.62 49 ARG B O 1
ATOM 2242 N N . HIS B 1 50 ? 5 -1.601 -9.961 1 97.5 50 HIS B N 1
ATOM 2243 C CA . HIS B 1 50 ? 5.422 -1.787 -8.578 1 97.5 50 HIS B CA 1
ATOM 2244 C C . HIS B 1 50 ? 6.789 -2.459 -8.508 1 97.5 50 HIS B C 1
ATOM 2246 O O . HIS B 1 50 ? 7.812 -1.782 -8.375 1 97.5 50 HIS B O 1
ATOM 2252 N N . ILE B 1 51 ? 6.891 -3.723 -8.836 1 98.69 51 ILE B N 1
ATOM 2253 C CA . ILE B 1 51 ? 8.18 -4.406 -8.859 1 98.69 51 ILE B CA 1
ATOM 2254 C C . ILE B 1 51 ? 9.055 -3.824 -9.969 1 98.69 51 ILE B C 1
ATOM 2256 O O . ILE B 1 51 ? 8.57 -3.57 -11.078 1 98.69 51 ILE B O 1
ATOM 2260 N N . GLN B 1 52 ? 10.312 -3.59 -9.656 1 98.44 52 GLN B N 1
ATOM 2261 C CA . GLN B 1 52 ? 11.305 -3.105 -10.617 1 98.44 52 GLN B CA 1
ATOM 2262 C C . GLN B 1 52 ? 12.32 -4.191 -10.961 1 98.44 52 GLN B C 1
ATOM 2264 O O . GLN B 1 52 ? 12.453 -5.172 -10.219 1 98.44 52 GLN B O 1
ATOM 2269 N N . GLU B 1 53 ? 13.016 -4.035 -12.062 1 98.44 53 GLU B N 1
ATOM 2270 C CA . GLU B 1 53 ? 13.992 -5.031 -12.508 1 98.44 53 GLU B CA 1
ATOM 2271 C C . GLU B 1 53 ? 15.031 -5.309 -11.43 1 98.44 53 GLU B C 1
ATOM 2273 O O . GLU B 1 53 ? 15.414 -6.461 -11.211 1 98.44 53 GLU B O 1
ATOM 2278 N N . GLU B 1 54 ? 15.469 -4.262 -10.82 1 98.44 54 GLU B N 1
ATOM 2279 C CA . GLU B 1 54 ? 16.5 -4.402 -9.797 1 98.44 54 GLU B CA 1
ATOM 2280 C C . GLU B 1 54 ? 16 -5.273 -8.641 1 98.44 54 GLU B C 1
ATOM 2282 O O . GLU B 1 54 ? 16.781 -6 -8.023 1 98.44 54 GLU B O 1
ATOM 2287 N N . ASP B 1 55 ? 14.727 -5.156 -8.281 1 98.75 55 ASP B N 1
ATOM 2288 C CA . ASP B 1 55 ? 14.156 -6.039 -7.266 1 98.75 55 ASP B CA 1
ATOM 2289 C C . ASP B 1 55 ? 14.352 -7.504 -7.637 1 98.75 55 ASP B C 1
ATOM 2291 O O . ASP B 1 55 ? 14.75 -8.312 -6.797 1 98.75 55 ASP B O 1
ATOM 2295 N N . VAL B 1 56 ? 14.07 -7.848 -8.93 1 98.88 56 VAL B N 1
ATOM 2296 C CA . VAL B 1 56 ? 14.141 -9.219 -9.414 1 98.88 56 VAL B CA 1
ATOM 2297 C C . VAL B 1 56 ? 15.586 -9.711 -9.367 1 98.88 56 VAL B C 1
ATOM 2299 O O . VAL B 1 56 ? 15.859 -10.805 -8.875 1 98.88 56 VAL B O 1
ATOM 2302 N N . ILE B 1 57 ? 16.469 -8.867 -9.844 1 98.81 57 ILE B N 1
ATOM 2303 C CA . ILE B 1 57 ? 17.891 -9.219 -9.93 1 98.81 57 ILE B CA 1
ATOM 2304 C C . ILE B 1 57 ? 18.438 -9.484 -8.531 1 98.81 57 ILE B C 1
ATOM 2306 O O . ILE B 1 57 ? 19.062 -10.523 -8.289 1 98.81 57 ILE B O 1
ATOM 2310 N N . ILE B 1 58 ? 18.156 -8.633 -7.582 1 98.81 58 ILE B N 1
ATOM 2311 C CA . ILE B 1 58 ? 18.656 -8.758 -6.219 1 98.81 58 ILE B CA 1
ATOM 2312 C C . ILE B 1 58 ? 18.062 -9.992 -5.555 1 98.81 58 ILE B C 1
ATOM 2314 O O . ILE B 1 58 ? 18.766 -10.773 -4.918 1 98.81 58 ILE B O 1
ATOM 2318 N N . LEU B 1 59 ? 16.766 -10.18 -5.73 1 98.81 59 LEU B N 1
ATOM 2319 C CA . LEU B 1 59 ? 16.078 -11.289 -5.07 1 98.81 59 LEU B CA 1
ATOM 2320 C C . LEU B 1 59 ? 16.547 -12.625 -5.625 1 98.81 59 LEU B C 1
ATOM 2322 O O . LEU B 1 59 ? 16.656 -13.609 -4.883 1 98.81 59 LEU B O 1
ATOM 2326 N N . ARG B 1 60 ? 16.797 -12.68 -6.957 1 98.62 60 ARG B N 1
ATOM 2327 C CA . ARG B 1 60 ? 17.266 -13.93 -7.535 1 98.62 60 ARG B CA 1
ATOM 2328 C C . ARG B 1 60 ? 18.562 -14.383 -6.871 1 98.62 60 ARG B C 1
ATOM 2330 O O . ARG B 1 60 ? 18.797 -15.586 -6.711 1 98.62 60 ARG B O 1
ATOM 2337 N N . GLU B 1 61 ? 19.375 -13.477 -6.465 1 98.12 61 GLU B N 1
ATOM 2338 C CA . GLU B 1 61 ? 20.656 -13.766 -5.848 1 98.12 61 GLU B CA 1
ATOM 2339 C C . GLU B 1 61 ? 20.5 -14.086 -4.363 1 98.12 61 GLU B C 1
ATOM 2341 O O . GLU B 1 61 ? 21.25 -14.906 -3.82 1 98.12 61 GLU B O 1
ATOM 2346 N N . ARG B 1 62 ? 19.516 -13.547 -3.732 1 98.25 62 ARG B N 1
ATOM 2347 C CA . ARG B 1 62 ? 19.5 -13.547 -2.273 1 98.25 62 ARG B CA 1
ATOM 2348 C C . ARG B 1 62 ? 18.547 -14.609 -1.733 1 98.25 62 ARG B C 1
ATOM 2350 O O . ARG B 1 62 ? 18.719 -15.086 -0.609 1 98.25 62 ARG B O 1
ATOM 2357 N N . LEU B 1 63 ? 17.562 -14.961 -2.447 1 98.38 63 LEU B N 1
ATOM 2358 C CA . LEU B 1 63 ? 16.531 -15.875 -1.949 1 98.38 63 LEU B CA 1
ATOM 2359 C C . LEU B 1 63 ? 17.125 -17.25 -1.672 1 98.38 63 LEU B C 1
ATOM 2361 O O . LEU B 1 63 ? 17.938 -17.75 -2.443 1 98.38 63 LEU B O 1
ATOM 2365 N N . LYS B 1 64 ? 16.703 -17.828 -0.631 1 97.69 64 LYS B N 1
ATOM 2366 C CA . LYS B 1 64 ? 17.078 -19.188 -0.293 1 97.69 64 LYS B CA 1
ATOM 2367 C C . LYS B 1 64 ? 16.016 -20.188 -0.75 1 97.69 64 LYS B C 1
ATOM 2369 O O . LYS B 1 64 ? 16.297 -21.359 -0.971 1 97.69 64 LYS B O 1
ATOM 2374 N N . THR B 1 65 ? 14.805 -19.672 -0.86 1 98.25 65 THR B N 1
ATOM 2375 C CA . THR B 1 65 ? 13.711 -20.469 -1.405 1 98.25 65 THR B CA 1
ATOM 2376 C C . THR B 1 65 ? 13.539 -20.203 -2.9 1 98.25 65 THR B C 1
ATOM 2378 O O . THR B 1 65 ? 14.367 -19.531 -3.512 1 98.25 65 THR B O 1
ATOM 2381 N N . ARG B 1 66 ? 12.445 -20.672 -3.428 1 98.5 66 ARG B N 1
ATOM 2382 C CA . ARG B 1 66 ? 12.227 -20.531 -4.863 1 98.5 66 ARG B CA 1
ATOM 2383 C C . ARG B 1 66 ? 11.68 -19.141 -5.188 1 98.5 66 ARG B C 1
ATOM 2385 O O . ARG B 1 66 ? 10.852 -18.609 -4.445 1 98.5 66 ARG B O 1
ATOM 2392 N N . MET B 1 67 ? 12.164 -18.609 -6.289 1 98.88 67 MET B N 1
ATOM 2393 C CA . MET B 1 67 ? 11.531 -17.438 -6.895 1 98.88 67 MET B CA 1
ATOM 2394 C C . MET B 1 67 ? 10.484 -17.859 -7.926 1 98.88 67 MET B C 1
ATOM 2396 O O . MET B 1 67 ? 10.773 -18.672 -8.812 1 98.88 67 MET B O 1
ATOM 2400 N N . ASN B 1 68 ? 9.305 -17.406 -7.723 1 98.94 68 ASN B N 1
ATOM 2401 C CA . ASN B 1 68 ? 8.25 -17.516 -8.727 1 98.94 68 ASN B CA 1
ATOM 2402 C C . ASN B 1 68 ? 7.98 -16.188 -9.398 1 98.94 68 ASN B C 1
ATOM 2404 O O . ASN B 1 68 ? 7.297 -15.32 -8.836 1 98.94 68 ASN B O 1
ATOM 2408 N N . LEU B 1 69 ? 8.492 -16 -10.617 1 98.94 69 LEU B N 1
ATOM 2409 C CA . LEU B 1 69 ? 8.344 -14.75 -11.344 1 98.94 69 LEU B CA 1
ATOM 2410 C C . LEU B 1 69 ? 7.07 -14.75 -12.18 1 98.94 69 LEU B C 1
ATOM 2412 O O . LEU B 1 69 ? 6.918 -15.578 -13.086 1 98.94 69 LEU B O 1
ATOM 2416 N N . GLU B 1 70 ? 6.148 -13.906 -11.844 1 98.81 70 GLU B N 1
ATOM 2417 C CA . GLU B 1 70 ? 4.992 -13.695 -12.711 1 98.81 70 GLU B CA 1
ATOM 2418 C C . GLU B 1 70 ? 5.336 -12.766 -13.875 1 98.81 70 GLU B C 1
ATOM 2420 O O . GLU B 1 70 ? 6.012 -11.75 -13.68 1 98.81 70 GLU B O 1
ATOM 2425 N N . SER B 1 71 ? 4.863 -13.148 -15.078 1 98.31 71 SER B N 1
ATOM 2426 C CA . SER B 1 71 ? 5.293 -12.406 -16.25 1 98.31 71 SER B CA 1
ATOM 2427 C C . SER B 1 71 ? 4.293 -12.547 -17.391 1 98.31 71 SER B C 1
ATOM 2429 O O . SER B 1 71 ? 3.662 -13.594 -17.547 1 98.31 71 SER B O 1
ATOM 2431 N N . ALA B 1 72 ? 4.211 -11.477 -18.172 1 98.06 72 ALA B N 1
ATOM 2432 C CA . ALA B 1 72 ? 3.455 -11.547 -19.422 1 98.06 72 ALA B CA 1
ATOM 2433 C C . ALA B 1 72 ? 4.199 -12.383 -20.469 1 98.06 72 ALA B C 1
ATOM 2435 O O . ALA B 1 72 ? 5.398 -12.633 -20.328 1 98.06 72 ALA B O 1
ATOM 2436 N N . VAL B 1 73 ? 3.402 -12.773 -21.453 1 98.19 73 VAL B N 1
ATOM 2437 C CA . VAL B 1 73 ? 3.992 -13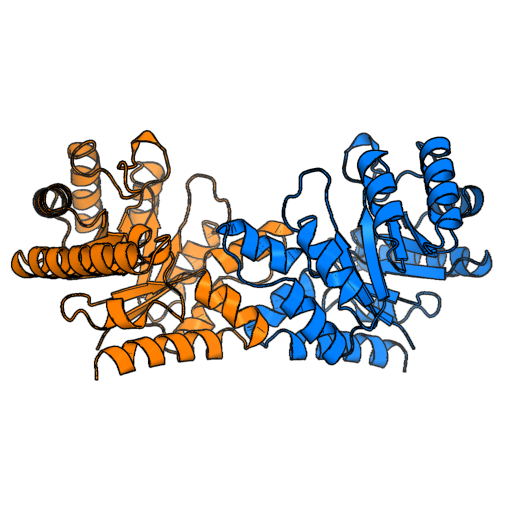.57 -22.531 1 98.19 73 VAL B CA 1
ATOM 2438 C C . VAL B 1 73 ? 4.438 -12.664 -23.672 1 98.19 73 VAL B C 1
ATOM 2440 O O . VAL B 1 73 ? 3.887 -12.711 -24.766 1 98.19 73 VAL B O 1
ATOM 2443 N N . THR B 1 74 ? 5.438 -11.867 -23.422 1 97.88 74 THR B N 1
ATOM 2444 C CA . THR B 1 74 ? 6.02 -10.992 -24.422 1 97.88 74 THR B CA 1
ATOM 2445 C C . THR B 1 74 ? 7.512 -11.273 -24.594 1 97.88 74 THR B C 1
ATOM 2447 O O . THR B 1 74 ? 8.148 -11.82 -23.688 1 97.88 74 THR B O 1
ATOM 2450 N N . GLU B 1 75 ? 8.008 -10.891 -25.719 1 97.88 75 GLU B N 1
ATOM 2451 C CA . GLU B 1 75 ? 9.414 -11.125 -26.016 1 97.88 75 GLU B CA 1
ATOM 2452 C C . GLU B 1 75 ? 10.312 -10.492 -24.953 1 97.88 75 GLU B C 1
ATOM 2454 O O . GLU B 1 75 ? 11.281 -11.109 -24.5 1 97.88 75 GLU B O 1
ATOM 2459 N N . GLU B 1 76 ? 10.016 -9.32 -24.578 1 98 76 GLU B N 1
ATOM 2460 C CA . GLU B 1 76 ? 10.812 -8.594 -23.594 1 98 76 GLU B CA 1
ATOM 2461 C C . GLU B 1 76 ? 10.844 -9.328 -22.266 1 98 76 GLU B C 1
ATOM 2463 O O . GLU B 1 76 ? 11.914 -9.531 -21.672 1 98 76 GLU B O 1
ATOM 2468 N N . MET B 1 77 ? 9.719 -9.719 -21.844 1 98.5 77 MET B N 1
ATOM 2469 C CA . MET B 1 77 ? 9.602 -10.328 -20.531 1 98.5 77 MET B CA 1
ATOM 2470 C C . MET B 1 77 ? 10.211 -11.727 -20.516 1 98.5 77 MET B C 1
ATOM 2472 O O . MET B 1 77 ? 10.883 -12.117 -19.562 1 98.5 77 MET B O 1
ATOM 2476 N N . ILE B 1 78 ? 9.945 -12.477 -21.594 1 98.75 78 ILE B N 1
ATOM 2477 C CA . ILE B 1 78 ? 10.477 -13.836 -21.703 1 98.75 78 ILE B CA 1
ATOM 2478 C C . ILE B 1 78 ? 12 -13.781 -21.766 1 98.75 78 ILE B C 1
ATOM 2480 O O . ILE B 1 78 ? 12.688 -14.555 -21.109 1 98.75 78 ILE B O 1
ATOM 2484 N N . SER B 1 79 ? 12.516 -12.859 -22.562 1 98.75 79 SER B N 1
ATOM 2485 C CA . SER B 1 79 ? 13.961 -12.688 -22.672 1 98.75 79 SER B CA 1
ATOM 2486 C C . SER B 1 79 ? 14.586 -12.336 -21.328 1 98.75 79 SER B C 1
ATOM 2488 O O . SER B 1 79 ? 15.648 -12.852 -20.969 1 98.75 79 SER B O 1
ATOM 2490 N N . PHE B 1 80 ? 13.961 -11.484 -20.625 1 98.75 80 PHE B N 1
ATOM 2491 C CA . PHE B 1 80 ? 14.422 -11.102 -19.297 1 98.75 80 PHE B CA 1
ATOM 2492 C C . PHE B 1 80 ? 14.469 -12.305 -18.359 1 98.75 80 PHE B C 1
ATOM 2494 O O . PHE B 1 80 ? 15.453 -12.516 -17.656 1 98.75 80 PHE B O 1
ATOM 2501 N N . ALA B 1 81 ? 13.391 -13.039 -18.359 1 98.81 81 ALA B N 1
ATOM 2502 C CA . ALA B 1 81 ? 13.32 -14.234 -17.516 1 98.81 81 ALA B CA 1
ATOM 2503 C C . ALA B 1 81 ? 14.43 -15.219 -17.859 1 98.81 81 ALA B C 1
ATOM 2505 O O . ALA B 1 81 ? 15.031 -15.82 -16.969 1 98.81 81 ALA B O 1
ATOM 2506 N N . CYS B 1 82 ? 14.68 -15.375 -19.141 1 98.81 82 CYS B N 1
ATOM 2507 C CA . CYS B 1 82 ? 15.711 -16.312 -19.578 1 98.81 82 CYS B CA 1
ATOM 2508 C C . CYS B 1 82 ? 17.094 -15.852 -19.125 1 98.81 82 CYS B C 1
ATOM 2510 O O . CYS B 1 82 ? 17.984 -16.672 -18.922 1 98.81 82 CYS B O 1
ATOM 2512 N N . ARG B 1 83 ? 17.234 -14.547 -18.969 1 98.56 83 ARG B N 1
ATOM 2513 C CA . ARG B 1 83 ? 18.484 -14.008 -18.469 1 98.56 83 ARG B CA 1
ATOM 2514 C C . ARG B 1 83 ? 18.594 -14.203 -16.953 1 98.56 83 ARG B C 1
ATOM 2516 O O . ARG B 1 83 ? 19.641 -14.594 -16.453 1 98.56 83 ARG B O 1
ATOM 2523 N N . ILE B 1 84 ? 17.516 -14 -16.25 1 98.56 84 ILE B N 1
ATOM 2524 C CA . ILE B 1 84 ? 17.453 -14.031 -14.789 1 98.56 84 ILE B CA 1
ATOM 2525 C C . ILE B 1 84 ? 17.453 -15.477 -14.297 1 98.56 84 ILE B C 1
ATOM 2527 O O . ILE B 1 84 ? 18.016 -15.789 -13.242 1 98.56 84 ILE B O 1
ATOM 2531 N N . LYS B 1 85 ? 16.75 -16.359 -14.992 1 98.62 85 LYS B N 1
ATOM 2532 C CA . LYS B 1 85 ? 16.578 -17.781 -14.719 1 98.62 85 LYS B CA 1
ATOM 2533 C C . LYS B 1 85 ? 15.969 -18.016 -13.344 1 98.62 85 LYS B C 1
ATOM 2535 O O . LYS B 1 85 ? 16.531 -18.734 -12.523 1 98.62 85 LYS B O 1
ATOM 2540 N N . PRO B 1 86 ? 14.82 -17.422 -13.055 1 98.88 86 PRO B N 1
ATOM 2541 C CA . PRO B 1 86 ? 14.117 -17.781 -11.82 1 98.88 86 PRO B CA 1
ATOM 2542 C C . PRO B 1 86 ? 13.852 -19.281 -11.727 1 98.88 86 PRO B C 1
ATOM 2544 O O . PRO B 1 86 ? 13.922 -20 -12.734 1 98.88 86 PRO B O 1
ATOM 2547 N N . HIS B 1 87 ? 13.609 -19.812 -10.516 1 98.81 87 HIS B N 1
ATOM 2548 C CA . HIS B 1 87 ? 13.281 -21.219 -10.359 1 98.81 87 HIS B CA 1
ATOM 2549 C C . HIS B 1 87 ? 11.969 -21.562 -11.047 1 98.81 87 HIS B C 1
ATOM 2551 O O . HIS B 1 87 ? 11.875 -22.594 -11.727 1 98.81 87 HIS B O 1
ATOM 2557 N N . ASP B 1 88 ? 10.984 -20.719 -10.867 1 98.81 88 ASP B N 1
ATOM 2558 C CA . ASP B 1 88 ? 9.664 -20.859 -11.461 1 98.81 88 ASP B CA 1
ATOM 2559 C C . ASP B 1 88 ? 9.234 -19.562 -12.148 1 98.81 88 ASP B C 1
ATOM 2561 O O . ASP B 1 88 ? 9.648 -18.469 -11.758 1 98.81 88 ASP B O 1
ATOM 2565 N N . ILE B 1 89 ? 8.438 -19.703 -13.188 1 98.94 89 ILE B N 1
ATOM 2566 C CA . ILE B 1 89 ? 7.754 -18.562 -13.789 1 98.94 89 ILE B CA 1
ATOM 2567 C C . ILE B 1 89 ? 6.273 -18.891 -13.969 1 98.94 89 ILE B C 1
ATOM 2569 O O . ILE B 1 89 ? 5.922 -20.016 -14.328 1 98.94 89 ILE B O 1
ATOM 2573 N N . CYS B 1 90 ? 5.438 -18 -13.578 1 98.94 90 CYS B N 1
ATOM 2574 C CA . CYS B 1 90 ? 4.012 -18.094 -13.875 1 98.94 90 CYS B CA 1
ATOM 2575 C C . CYS B 1 90 ? 3.596 -17.094 -14.938 1 98.94 90 CYS B C 1
ATOM 2577 O O . CYS B 1 90 ? 3.678 -15.883 -14.727 1 98.94 90 CYS B O 1
ATOM 2579 N N . LEU B 1 91 ? 3.219 -17.609 -16.078 1 98.88 91 LEU B N 1
ATOM 2580 C CA . LEU B 1 91 ? 2.77 -16.734 -17.156 1 98.88 91 LEU B CA 1
ATOM 2581 C C . LEU B 1 91 ? 1.335 -16.266 -16.922 1 98.88 91 LEU B C 1
ATOM 2583 O O . LEU B 1 91 ? 0.438 -17.094 -16.734 1 98.88 91 LEU B O 1
ATOM 2587 N N . VAL B 1 92 ? 1.198 -14.953 -16.875 1 98.62 92 VAL B N 1
ATOM 2588 C CA . VAL B 1 92 ? -0.081 -14.336 -16.547 1 98.62 92 VAL B CA 1
ATOM 2589 C C . VAL B 1 92 ? -0.475 -13.336 -17.625 1 98.62 92 VAL B C 1
ATOM 2591 O O . VAL B 1 92 ? 0.385 -12.812 -18.344 1 98.62 92 VAL B O 1
ATOM 2594 N N . PRO B 1 93 ? -1.784 -13.062 -17.781 1 97.06 93 PRO B N 1
ATOM 2595 C CA . PRO B 1 93 ? -2.203 -12.023 -18.734 1 97.06 93 PRO B CA 1
ATOM 2596 C C . PRO B 1 93 ? -2.035 -10.617 -18.172 1 97.06 93 PRO B C 1
ATOM 2598 O O . PRO B 1 93 ? -2.205 -10.398 -16.969 1 97.06 93 PRO B O 1
ATOM 2601 N N . GLU B 1 94 ? -1.6 -9.703 -19.047 1 91.94 94 GLU B N 1
ATOM 2602 C CA . GLU B 1 94 ? -1.523 -8.297 -18.656 1 91.94 94 GLU B CA 1
ATOM 2603 C C . GLU B 1 94 ? -2.422 -7.426 -19.516 1 91.94 94 GLU B C 1
ATOM 2605 O O . GLU B 1 94 ? -2.975 -6.43 -19.047 1 91.94 94 GLU B O 1
ATOM 2610 N N . ARG B 1 95 ? -2.605 -7.762 -20.734 1 89.81 95 ARG B N 1
ATOM 2611 C CA . ARG B 1 95 ? -3.443 -7.008 -21.656 1 89.81 95 ARG B CA 1
ATOM 2612 C C . ARG B 1 95 ? -4.809 -7.672 -21.828 1 89.81 95 ARG B C 1
ATOM 2614 O O . ARG B 1 95 ? -4.934 -8.891 -21.672 1 89.81 95 ARG B O 1
ATOM 2621 N N . ARG B 1 96 ? -5.766 -6.93 -22.203 1 82.44 96 ARG B N 1
ATOM 2622 C CA . ARG B 1 96 ? -7.148 -7.379 -22.344 1 82.44 96 ARG B CA 1
ATOM 2623 C C . ARG B 1 96 ? -7.254 -8.555 -23.312 1 82.44 96 ARG B C 1
ATOM 2625 O O . ARG B 1 96 ? -8.023 -9.484 -23.078 1 82.44 96 ARG B O 1
ATOM 2632 N N . GLU B 1 97 ? -6.496 -8.492 -24.344 1 85.25 97 GLU B N 1
ATOM 2633 C CA . GLU B 1 97 ? -6.582 -9.5 -25.391 1 85.25 97 GLU B CA 1
ATOM 2634 C C . GLU B 1 97 ? -6.086 -10.852 -24.891 1 85.25 97 GLU B C 1
ATOM 2636 O O . GLU B 1 97 ? -6.387 -11.891 -25.5 1 85.25 97 GLU B O 1
ATOM 2641 N N . GLU B 1 98 ? -5.363 -10.844 -23.828 1 90.25 98 GLU B N 1
ATOM 2642 C CA . GLU B 1 98 ? -4.754 -12.07 -23.328 1 90.25 98 GLU B CA 1
ATOM 2643 C C . GLU B 1 98 ? -5.668 -12.766 -22.328 1 90.25 98 GLU B C 1
ATOM 2645 O O . GLU B 1 98 ? -5.41 -13.906 -21.922 1 90.25 98 GLU B O 1
ATOM 2650 N N . LEU B 1 99 ? -6.758 -12.055 -21.984 1 88.75 99 LEU B N 1
ATOM 2651 C CA . LEU B 1 99 ? -7.641 -12.531 -20.922 1 88.75 99 LEU B CA 1
ATOM 2652 C C . LEU B 1 99 ? -8.727 -13.438 -21.484 1 88.75 99 LEU B C 1
ATOM 2654 O O . LEU B 1 99 ? -9.25 -13.188 -22.578 1 88.75 99 LEU B O 1
ATOM 2658 N N . THR B 1 100 ? -8.984 -14.477 -20.703 1 91 100 THR B N 1
ATOM 2659 C CA . THR B 1 100 ? -10.281 -15.109 -20.875 1 91 100 THR B CA 1
ATOM 2660 C C . THR B 1 100 ? -11.398 -14.25 -20.281 1 91 100 THR B C 1
ATOM 2662 O O . THR B 1 100 ? -11.125 -13.227 -19.641 1 91 100 THR B O 1
ATOM 2665 N N . THR B 1 101 ? -12.57 -14.719 -20.5 1 78.94 101 THR B N 1
ATOM 2666 C CA . THR B 1 101 ? -13.695 -14.008 -19.922 1 78.94 101 THR B CA 1
ATOM 2667 C C . THR B 1 101 ? -13.625 -14.039 -18.391 1 78.94 101 THR B C 1
ATOM 2669 O O . THR B 1 101 ? -14.117 -13.133 -17.719 1 78.94 101 THR B O 1
ATOM 2672 N N . GLU B 1 102 ? -12.906 -15.047 -17.906 1 83.69 102 GLU B N 1
ATOM 2673 C CA . GLU B 1 102 ? -12.867 -15.234 -16.453 1 83.69 102 GLU B CA 1
ATOM 2674 C C . GLU B 1 102 ? -11.586 -14.672 -15.859 1 83.69 102 GLU B C 1
ATOM 2676 O O . GLU B 1 102 ? -11.43 -14.648 -14.633 1 83.69 102 GLU B O 1
ATOM 2681 N N . GLY B 1 103 ? -10.656 -14.289 -16.609 1 91.06 103 GLY B N 1
ATOM 2682 C CA . GLY B 1 103 ? -9.539 -13.516 -16.094 1 91.06 103 GLY B CA 1
ATOM 2683 C C . GLY B 1 103 ? -8.211 -14.242 -16.188 1 91.06 103 GLY B C 1
ATOM 2684 O O . GLY B 1 103 ? -7.16 -13.664 -15.898 1 91.06 103 GLY B O 1
ATOM 2685 N N . GLY B 1 104 ? -8.25 -15.5 -16.609 1 96.44 104 GLY B N 1
ATOM 2686 C CA . GLY B 1 104 ? -7.012 -16.234 -16.797 1 96.44 104 GLY B CA 1
ATOM 2687 C C . GLY B 1 104 ? -6.371 -16 -18.156 1 96.44 104 GLY B C 1
ATOM 2688 O O . GLY B 1 104 ? -6.926 -15.289 -18.984 1 96.44 104 GLY B O 1
ATOM 2689 N N . LEU B 1 105 ? -5.164 -16.531 -18.266 1 98.12 105 LEU B N 1
ATOM 2690 C CA . LEU B 1 105 ? -4.496 -16.5 -19.562 1 98.12 105 LEU B CA 1
ATOM 2691 C C . LEU B 1 105 ? -5.246 -17.359 -20.578 1 98.12 105 LEU B C 1
ATOM 2693 O O . LEU B 1 105 ? -5.566 -18.516 -20.297 1 98.12 105 LEU B O 1
ATOM 2697 N N . ASP B 1 106 ? -5.578 -16.812 -21.766 1 98.19 106 ASP B N 1
ATOM 2698 C CA . ASP B 1 106 ? -6.211 -17.562 -22.844 1 98.19 106 ASP B CA 1
ATOM 2699 C C . ASP B 1 106 ? -5.176 -18.359 -23.641 1 98.19 106 ASP B C 1
ATOM 2701 O O . ASP B 1 106 ? -4.719 -17.891 -24.688 1 98.19 106 ASP B O 1
ATOM 2705 N N . VAL B 1 107 ? -4.91 -19.547 -23.203 1 98.62 107 VAL B N 1
ATOM 2706 C CA . VAL B 1 107 ? -3.867 -20.375 -23.781 1 98.62 107 VAL B CA 1
ATOM 2707 C C . VAL B 1 107 ? -4.301 -20.844 -25.172 1 98.62 107 VAL B C 1
ATOM 2709 O O . VAL B 1 107 ? -3.473 -20.953 -26.078 1 98.62 107 VAL B O 1
ATOM 2712 N N . ILE B 1 108 ? -5.605 -21.078 -25.328 1 98.12 108 ILE B N 1
ATOM 2713 C CA . ILE B 1 108 ? -6.137 -21.547 -26.609 1 98.12 108 ILE B CA 1
ATOM 2714 C C . ILE B 1 108 ? -5.949 -20.484 -27.672 1 98.12 108 ILE B C 1
ATOM 2716 O O . ILE B 1 108 ? -5.398 -20.75 -28.75 1 98.12 108 ILE B O 1
ATOM 2720 N N . ARG B 1 109 ? -6.348 -19.266 -27.344 1 97.5 109 ARG B N 1
ATOM 2721 C CA . ARG B 1 109 ? -6.277 -18.156 -28.312 1 97.5 109 ARG B CA 1
ATOM 2722 C C . ARG B 1 109 ? -4.832 -17.828 -28.656 1 97.5 109 ARG B C 1
ATOM 2724 O O . ARG B 1 109 ? -4.527 -17.484 -29.797 1 97.5 109 ARG B O 1
ATOM 2731 N N . HIS B 1 110 ? -3.926 -18 -27.703 1 97.81 110 HIS B N 1
ATOM 2732 C CA . HIS B 1 110 ? -2.531 -17.625 -27.906 1 97.81 110 HIS B CA 1
ATOM 2733 C C . HIS B 1 110 ? -1.621 -18.859 -27.875 1 97.81 110 HIS B C 1
ATOM 2735 O O . HIS B 1 110 ? -0.509 -18.797 -27.359 1 97.81 110 HIS B O 1
ATOM 2741 N N . PHE B 1 111 ? -2.115 -19.891 -28.438 1 98.31 111 PHE B N 1
ATOM 2742 C CA . PHE B 1 111 ? -1.489 -21.203 -28.344 1 98.31 111 PHE B CA 1
ATOM 2743 C C . PHE B 1 111 ? -0.043 -21.141 -28.812 1 98.31 111 PHE B C 1
ATOM 2745 O O . PHE B 1 111 ? 0.867 -21.578 -28.109 1 98.31 111 PHE B O 1
ATOM 2752 N N . ASP B 1 112 ? 0.256 -20.625 -29.969 1 98.31 112 ASP B N 1
ATOM 2753 C CA . ASP B 1 112 ? 1.594 -20.625 -30.547 1 98.31 112 ASP B CA 1
ATOM 2754 C C . ASP B 1 112 ? 2.557 -19.781 -29.719 1 98.31 112 ASP B C 1
ATOM 2756 O O . ASP B 1 112 ? 3.699 -20.188 -29.484 1 98.31 112 ASP B O 1
ATOM 2760 N N . GLN B 1 113 ? 2.068 -18.688 -29.328 1 98.12 113 GLN B N 1
ATOM 2761 C CA . GLN B 1 113 ? 2.873 -17.781 -28.531 1 98.12 113 GLN B CA 1
ATOM 2762 C C . GLN B 1 113 ? 3.242 -18.406 -27.188 1 98.12 113 GLN B C 1
ATOM 2764 O O . GLN B 1 113 ? 4.398 -18.344 -26.766 1 98.12 113 GLN B O 1
ATOM 2769 N N . VAL B 1 114 ? 2.271 -18.984 -26.531 1 98.69 114 VAL B N 1
ATOM 2770 C CA . VAL B 1 114 ? 2.484 -19.594 -25.234 1 98.69 114 VAL B CA 1
ATOM 2771 C C . VAL B 1 114 ? 3.373 -20.828 -25.391 1 98.69 114 VAL B C 1
ATOM 2773 O O . VAL B 1 114 ? 4.262 -21.062 -24.562 1 98.69 114 VAL B O 1
ATOM 2776 N N . SER B 1 115 ? 3.129 -21.562 -26.422 1 98.81 115 SER B N 1
ATOM 2777 C CA . SER B 1 115 ? 3.943 -22.75 -26.703 1 98.81 115 SER B CA 1
ATOM 2778 C C . SER B 1 115 ? 5.41 -22.375 -26.891 1 98.81 115 SER B C 1
ATOM 2780 O O . SER B 1 115 ? 6.297 -23.031 -26.328 1 98.81 115 SER B O 1
ATOM 2782 N N . ALA B 1 116 ? 5.641 -21.391 -27.656 1 98.75 116 ALA B N 1
ATOM 2783 C CA . ALA B 1 116 ? 7.008 -20.938 -27.891 1 98.75 116 ALA B CA 1
ATOM 2784 C C . ALA B 1 116 ? 7.664 -20.469 -26.594 1 98.75 116 ALA B C 1
ATOM 2786 O O . ALA B 1 116 ? 8.836 -20.75 -26.344 1 98.75 116 ALA B O 1
ATOM 2787 N N . ALA B 1 117 ? 6.953 -19.734 -25.812 1 98.81 117 ALA B N 1
ATOM 2788 C CA . ALA B 1 117 ? 7.461 -19.266 -24.531 1 98.81 117 ALA B CA 1
ATOM 2789 C C . ALA B 1 117 ? 7.797 -20.422 -23.594 1 98.81 117 ALA B C 1
ATOM 2791 O O . ALA B 1 117 ? 8.859 -20.453 -22.969 1 98.81 117 ALA B O 1
ATOM 2792 N N . CYS B 1 118 ? 6.875 -21.391 -23.516 1 98.81 118 CYS B N 1
ATOM 2793 C CA . CYS B 1 118 ? 7.098 -22.547 -22.672 1 98.81 118 CYS B CA 1
ATOM 2794 C C . CYS B 1 118 ? 8.367 -23.297 -23.094 1 98.81 118 CYS B C 1
ATOM 2796 O O . CYS B 1 118 ? 9.164 -23.688 -22.234 1 98.81 118 CYS B O 1
ATOM 2798 N N . LYS B 1 119 ? 8.484 -23.484 -24.375 1 98.69 119 LYS B N 1
ATOM 2799 C CA . LYS B 1 119 ? 9.656 -24.188 -24.891 1 98.69 119 LYS B CA 1
ATOM 2800 C C . LYS B 1 119 ? 10.938 -23.453 -24.531 1 98.69 119 LYS B C 1
ATOM 2802 O O . LYS B 1 119 ? 11.883 -24.047 -24 1 98.69 119 LYS B O 1
ATOM 2807 N N . ARG B 1 120 ? 10.977 -22.219 -24.797 1 98.75 120 ARG B N 1
ATOM 2808 C CA . ARG B 1 120 ? 12.156 -21.391 -24.547 1 98.75 120 ARG B CA 1
ATOM 2809 C C . ARG B 1 120 ? 12.516 -21.375 -23.062 1 98.75 120 ARG B C 1
ATOM 2811 O O . ARG B 1 120 ? 13.68 -21.516 -22.703 1 98.75 120 ARG B O 1
ATOM 2818 N N . LEU B 1 121 ? 11.555 -21.141 -22.219 1 98.88 121 LEU B N 1
ATOM 2819 C CA . LEU B 1 121 ? 11.758 -21.094 -20.781 1 98.88 121 LEU B CA 1
ATOM 2820 C C . LEU B 1 121 ? 12.227 -22.438 -20.234 1 98.88 121 LEU B C 1
ATOM 2822 O O . LEU B 1 121 ? 13.141 -22.5 -19.422 1 98.88 121 LEU B O 1
ATOM 2826 N N . THR B 1 122 ? 11.586 -23.484 -20.766 1 98.62 122 THR B N 1
ATOM 2827 C CA . THR B 1 122 ? 11.984 -24.828 -20.359 1 98.62 122 THR B CA 1
ATOM 2828 C C . THR B 1 122 ? 13.438 -25.109 -20.75 1 98.62 122 THR B C 1
ATOM 2830 O O . THR B 1 122 ? 14.195 -25.672 -19.953 1 98.62 122 THR B O 1
ATOM 2833 N N . GLU B 1 123 ? 13.812 -24.703 -21.906 1 98.5 123 GLU B N 1
ATOM 2834 C CA . GLU B 1 123 ? 15.188 -24.875 -22.391 1 98.5 123 GLU B CA 1
ATOM 2835 C C . GLU B 1 123 ? 16.172 -24.109 -21.516 1 98.5 123 GLU B C 1
ATOM 2837 O O . GLU B 1 123 ? 17.328 -24.5 -21.375 1 98.5 123 GLU B O 1
ATOM 2842 N N . ALA B 1 124 ? 15.719 -23.062 -20.938 1 98.62 124 ALA B N 1
ATOM 2843 C CA . ALA B 1 124 ? 16.547 -22.234 -20.062 1 98.62 124 ALA B CA 1
ATOM 2844 C C . ALA B 1 124 ? 16.594 -22.797 -18.641 1 98.62 124 ALA B C 1
ATOM 2846 O O . ALA B 1 124 ? 17.25 -22.234 -17.766 1 98.62 124 ALA B O 1
ATOM 2847 N N . GLY B 1 125 ? 15.852 -23.875 -18.375 1 98.56 125 GLY B N 1
ATOM 2848 C CA . GLY B 1 125 ? 15.883 -24.531 -17.078 1 98.56 125 GLY B CA 1
ATOM 2849 C C . GLY B 1 125 ? 14.875 -23.969 -16.109 1 98.56 125 GLY B C 1
ATOM 2850 O O . GLY B 1 125 ? 15 -24.156 -14.891 1 98.56 125 GLY B O 1
ATOM 2851 N N . ILE B 1 126 ? 13.883 -23.219 -16.547 1 98.88 126 IL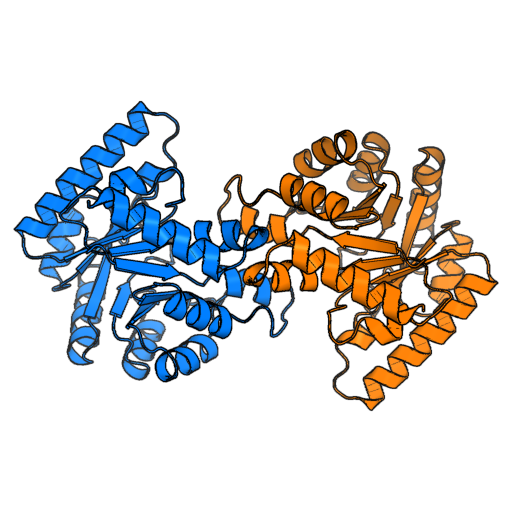E B N 1
ATOM 2852 C CA . ILE B 1 126 ? 12.867 -22.562 -15.719 1 98.88 126 ILE B CA 1
ATOM 2853 C C . ILE B 1 126 ? 11.594 -23.406 -15.727 1 98.88 126 ILE B C 1
ATOM 2855 O O . ILE B 1 126 ? 11.117 -23.812 -16.781 1 98.88 126 ILE B O 1
ATOM 2859 N N . ARG B 1 127 ? 11.078 -23.766 -14.562 1 98.81 127 ARG B N 1
ATOM 2860 C CA . ARG B 1 127 ? 9.797 -24.469 -14.5 1 98.81 127 ARG B CA 1
ATOM 2861 C C . ARG B 1 127 ? 8.641 -23.516 -14.812 1 98.81 127 ARG B C 1
ATOM 2863 O O . ARG B 1 127 ? 8.477 -22.5 -14.148 1 98.81 127 ARG B O 1
ATOM 2870 N N . VAL B 1 128 ? 7.789 -23.859 -15.766 1 98.88 128 VAL B N 1
ATOM 2871 C CA . VAL B 1 128 ? 6.762 -22.953 -16.266 1 98.88 128 VAL B CA 1
ATOM 2872 C C . VAL B 1 128 ? 5.402 -23.328 -15.688 1 98.88 128 VAL B C 1
ATOM 2874 O O . VAL B 1 128 ? 5.031 -24.516 -15.695 1 98.88 128 VAL B O 1
ATOM 2877 N N . SER B 1 129 ? 4.738 -22.375 -15.141 1 98.88 129 SER B N 1
ATOM 2878 C CA . SER B 1 129 ? 3.336 -22.453 -14.75 1 98.88 129 SER B CA 1
ATOM 2879 C C . SER B 1 129 ? 2.475 -21.5 -15.578 1 98.88 129 SER B C 1
ATOM 2881 O O . SER B 1 129 ? 2.932 -20.422 -15.969 1 98.88 129 SER B O 1
ATOM 2883 N N . LEU B 1 130 ? 1.257 -21.938 -15.867 1 98.88 130 LEU B N 1
ATOM 2884 C CA . LEU B 1 130 ? 0.312 -21.078 -16.578 1 98.88 130 LEU B CA 1
ATOM 2885 C C . LEU B 1 130 ? -0.873 -20.719 -15.688 1 98.88 130 LEU B C 1
ATOM 2887 O O . LEU B 1 130 ? -1.501 -21.594 -15.102 1 98.88 130 LEU B O 1
ATOM 2891 N N . PHE B 1 131 ? -1.154 -19.453 -15.602 1 98.88 131 PHE B N 1
ATOM 2892 C CA . PHE B 1 131 ? -2.314 -18.969 -14.859 1 98.88 131 PHE B CA 1
ATOM 2893 C C . PHE B 1 131 ? -3.584 -19.109 -15.695 1 98.88 131 PHE B C 1
ATOM 2895 O O . PHE B 1 131 ? -3.816 -18.328 -16.625 1 98.88 131 PHE B O 1
ATOM 2902 N N . VAL B 1 132 ? -4.453 -20.031 -15.336 1 98.69 132 VAL B N 1
ATOM 2903 C CA . VAL B 1 132 ? -5.598 -20.312 -16.203 1 98.69 132 VAL B CA 1
ATOM 2904 C C . VAL B 1 132 ? -6.867 -20.406 -15.359 1 98.69 132 VAL B C 1
ATOM 2906 O O . VAL B 1 132 ? -6.805 -20.578 -14.141 1 98.69 132 VAL B O 1
ATOM 2909 N N . ASP B 1 133 ? -7.945 -20.25 -16.031 1 98.06 133 ASP B N 1
ATOM 2910 C CA . ASP B 1 133 ? -9.242 -20.5 -15.398 1 98.06 133 ASP B CA 1
ATOM 2911 C C . ASP B 1 133 ? -9.461 -21.984 -15.156 1 98.06 133 ASP B C 1
ATOM 2913 O O . ASP B 1 133 ? -8.852 -22.828 -15.812 1 98.06 133 ASP B O 1
ATOM 2917 N N . ALA B 1 134 ? -10.312 -22.25 -14.227 1 98.19 134 ALA B N 1
ATOM 2918 C CA . ALA B 1 134 ? -10.695 -23.625 -13.945 1 98.19 134 ALA B CA 1
ATOM 2919 C C . ALA B 1 134 ? -11.633 -24.172 -15.016 1 98.19 134 ALA B C 1
ATOM 2921 O O . ALA B 1 134 ? -12.812 -24.406 -14.758 1 98.19 134 ALA B O 1
ATOM 2922 N N . ARG B 1 135 ? -11.031 -24.406 -16.172 1 98.06 135 ARG B N 1
ATOM 2923 C CA . ARG B 1 135 ? -11.742 -24.922 -17.328 1 98.06 135 ARG B CA 1
ATOM 2924 C C . ARG B 1 135 ? -10.961 -26.031 -18.016 1 98.06 135 ARG B C 1
ATOM 2926 O O . ARG B 1 135 ? -9.75 -25.922 -18.219 1 98.06 135 ARG B O 1
ATOM 2933 N N . ALA B 1 136 ? -11.656 -27.031 -18.422 1 98.44 136 ALA B N 1
ATOM 2934 C CA . ALA B 1 136 ? -11.016 -28.203 -19 1 98.44 136 ALA B CA 1
ATOM 2935 C C . ALA B 1 136 ? -10.273 -27.844 -20.297 1 98.44 136 ALA B C 1
ATOM 2937 O O . ALA B 1 136 ? -9.18 -28.359 -20.547 1 98.44 136 ALA B O 1
ATOM 2938 N N . ASP B 1 137 ? -10.867 -27.031 -21.109 1 98.31 137 ASP B N 1
ATOM 2939 C CA . ASP B 1 137 ? -10.266 -26.703 -22.391 1 98.31 137 ASP B CA 1
ATOM 2940 C C . ASP B 1 137 ? -8.961 -25.938 -22.219 1 98.31 137 ASP B C 1
ATOM 2942 O O . ASP B 1 137 ? -7.988 -26.172 -22.938 1 98.31 137 ASP B O 1
ATOM 2946 N N . GLN B 1 138 ? -8.898 -25.031 -21.266 1 98.56 138 GLN B N 1
ATOM 2947 C CA . GLN B 1 138 ? -7.672 -24.297 -20.969 1 98.56 138 GLN B CA 1
ATOM 2948 C C . GLN B 1 138 ? -6.613 -25.203 -20.359 1 98.56 138 GLN B C 1
ATOM 2950 O O . GLN B 1 138 ? -5.422 -25.062 -20.641 1 98.56 138 GLN B O 1
ATOM 2955 N N . ILE B 1 139 ? -7.051 -26.141 -19.484 1 98.75 139 ILE B N 1
ATOM 2956 C CA . ILE B 1 139 ? -6.133 -27.109 -18.891 1 98.75 139 ILE B CA 1
ATOM 2957 C C . ILE B 1 139 ? -5.555 -28.016 -19.969 1 98.75 139 ILE B C 1
ATOM 2959 O O . ILE B 1 139 ? -4.344 -28.25 -20 1 98.75 139 ILE B O 1
ATOM 2963 N N . ASP B 1 140 ? -6.41 -28.422 -20.891 1 98.81 140 ASP B N 1
ATOM 2964 C CA . ASP B 1 140 ? -5.945 -29.25 -22 1 98.81 140 ASP B CA 1
ATOM 2965 C C . ASP B 1 140 ? -4.938 -28.484 -22.859 1 98.81 140 ASP B C 1
ATOM 2967 O O . ASP B 1 140 ? -3.945 -29.062 -23.312 1 98.81 140 ASP B O 1
ATOM 2971 N N . ALA B 1 141 ? -5.25 -27.25 -23.125 1 98.75 141 ALA B N 1
ATOM 2972 C CA . ALA B 1 141 ? -4.328 -26.422 -23.891 1 98.75 141 ALA B CA 1
ATOM 2973 C C . ALA B 1 141 ? -2.984 -26.281 -23.172 1 98.75 141 ALA B C 1
ATOM 2975 O O . ALA B 1 141 ? -1.932 -26.281 -23.812 1 98.75 141 ALA B O 1
ATOM 2976 N N . ALA B 1 142 ? -3.029 -26.141 -21.859 1 98.75 142 ALA B N 1
ATOM 2977 C CA . ALA B 1 142 ? -1.803 -26.047 -21.062 1 98.75 142 ALA B CA 1
ATOM 2978 C C . ALA B 1 142 ? -0.949 -27.297 -21.234 1 98.75 142 ALA B C 1
ATOM 2980 O O . ALA B 1 142 ? 0.274 -27.219 -21.359 1 98.75 142 ALA B O 1
ATOM 2981 N N . ILE B 1 143 ? -1.571 -28.453 -21.219 1 98.56 143 ILE B N 1
ATOM 2982 C CA . ILE B 1 143 ? -0.877 -29.719 -21.422 1 98.56 143 ILE B CA 1
ATOM 2983 C C . ILE B 1 143 ? -0.228 -29.734 -22.797 1 98.56 143 ILE B C 1
ATOM 2985 O O . ILE B 1 143 ? 0.94 -30.109 -22.938 1 98.56 143 ILE B O 1
ATOM 2989 N N . ARG B 1 144 ? -0.973 -29.266 -23.781 1 98.62 144 ARG B N 1
ATOM 2990 C CA . ARG B 1 144 ? -0.52 -29.344 -25.156 1 98.62 144 ARG B CA 1
ATOM 2991 C C . ARG B 1 144 ? 0.674 -28.422 -25.391 1 98.62 144 ARG B C 1
ATOM 2993 O O . ARG B 1 144 ? 1.556 -28.734 -26.203 1 98.62 144 ARG B O 1
ATOM 3000 N N . VAL B 1 145 ? 0.723 -27.344 -24.703 1 98.44 145 VAL B N 1
ATOM 3001 C CA . VAL B 1 145 ? 1.826 -26.406 -24.922 1 98.44 145 VAL B CA 1
ATOM 3002 C C . VAL B 1 145 ? 3.051 -26.859 -24.125 1 98.44 145 VAL B C 1
ATOM 3004 O O . VAL B 1 145 ? 4.137 -26.297 -24.266 1 98.44 145 VAL B O 1
ATOM 3007 N N . GLY B 1 146 ? 2.826 -27.812 -23.203 1 97.75 146 GLY B N 1
ATOM 3008 C CA . GLY B 1 146 ? 3.965 -28.438 -22.547 1 97.75 146 GLY B CA 1
ATOM 3009 C C . GLY B 1 146 ? 4.258 -27.859 -21.172 1 97.75 146 GLY B C 1
ATOM 3010 O O . GLY B 1 146 ? 5.352 -28.031 -20.641 1 97.75 146 GLY B O 1
ATOM 3011 N N . ALA B 1 147 ? 3.412 -27.141 -20.594 1 98 147 ALA B N 1
ATOM 3012 C CA . ALA B 1 147 ? 3.617 -26.609 -19.25 1 98 147 ALA B CA 1
ATOM 3013 C C . ALA B 1 147 ? 3.457 -27.703 -18.203 1 98 147 ALA B C 1
ATOM 3015 O O . ALA B 1 147 ? 2.457 -28.422 -18.188 1 98 147 ALA B O 1
ATOM 3016 N N . PRO B 1 148 ? 4.34 -27.844 -17.312 1 98.69 148 PRO B N 1
ATOM 3017 C CA . PRO B 1 148 ? 4.242 -28.891 -16.281 1 98.69 148 PRO B CA 1
ATOM 3018 C C . PRO B 1 148 ? 3.338 -28.5 -15.117 1 98.69 148 PRO B C 1
ATOM 3020 O O . PRO B 1 148 ? 2.943 -29.344 -14.32 1 98.69 148 PRO B O 1
ATOM 3023 N N . VAL B 1 149 ? 3.066 -27.188 -14.953 1 98.88 149 VAL B N 1
ATOM 3024 C CA . VAL B 1 149 ? 2.316 -26.656 -13.812 1 98.88 149 VAL B CA 1
ATOM 3025 C C . VAL B 1 149 ? 1.224 -25.719 -14.305 1 98.88 149 VAL B C 1
ATOM 3027 O O . VAL B 1 149 ? 1.408 -25 -15.297 1 98.88 149 VAL B O 1
ATOM 3030 N N . ILE B 1 150 ? 0.101 -25.719 -13.695 1 98.88 150 ILE B N 1
ATOM 3031 C CA . ILE B 1 150 ? -0.884 -24.656 -13.859 1 98.88 150 ILE B CA 1
ATOM 3032 C C . ILE B 1 150 ? -1.181 -24 -12.508 1 98.88 150 ILE B C 1
ATOM 3034 O O . ILE B 1 150 ? -0.946 -24.609 -11.461 1 98.88 150 ILE B O 1
ATOM 3038 N N . GLU B 1 151 ? -1.577 -22.812 -12.539 1 98.88 151 GLU B N 1
ATOM 3039 C CA . GLU B 1 151 ? -2.154 -22.109 -11.398 1 98.88 151 GLU B CA 1
ATOM 3040 C C . GLU B 1 151 ? -3.607 -21.734 -11.664 1 98.88 151 GLU B C 1
ATOM 3042 O O . GLU B 1 151 ? -3.887 -20.891 -12.523 1 98.88 151 GLU B O 1
ATOM 3047 N N . LEU B 1 152 ? -4.453 -22.281 -10.914 1 98.88 152 LEU B N 1
ATOM 3048 C CA . LEU B 1 152 ? -5.875 -22.031 -11.117 1 98.88 152 LEU B CA 1
ATOM 3049 C C . LEU B 1 152 ? -6.273 -20.672 -10.539 1 98.88 152 LEU B C 1
ATOM 3051 O O . LEU B 1 152 ? -5.914 -20.359 -9.398 1 98.88 152 LEU B O 1
ATOM 3055 N N . HIS B 1 153 ? -6.98 -19.922 -11.367 1 98.44 153 HIS B N 1
ATOM 3056 C CA . HIS B 1 153 ? -7.539 -18.641 -10.969 1 98.44 153 HIS B CA 1
ATOM 3057 C C . HIS B 1 153 ? -8.664 -18.812 -9.953 1 98.44 153 HIS B C 1
ATOM 3059 O O . HIS B 1 153 ? -9.727 -19.344 -10.289 1 98.44 153 HIS B O 1
ATOM 3065 N N . THR B 1 154 ? -8.477 -18.266 -8.766 1 98.5 154 THR B N 1
ATOM 3066 C CA . THR B 1 154 ? -9.469 -18.453 -7.711 1 98.5 154 THR B CA 1
ATOM 3067 C C . THR B 1 154 ? -10.297 -17.188 -7.52 1 98.5 154 THR B C 1
ATOM 3069 O O . THR B 1 154 ? -11.047 -17.078 -6.543 1 98.5 154 THR B O 1
ATOM 3072 N N . GLY B 1 155 ? -10.164 -16.219 -8.383 1 97.25 155 GLY B N 1
ATOM 3073 C CA . GLY B 1 155 ? -10.828 -14.938 -8.242 1 97.25 155 GLY B CA 1
ATOM 3074 C C . GLY B 1 155 ? -12.344 -15.047 -8.188 1 97.25 155 GLY B C 1
ATOM 3075 O O . GLY B 1 155 ? -12.984 -14.391 -7.367 1 97.25 155 GLY B O 1
ATOM 3076 N N . HIS B 1 156 ? -12.945 -15.93 -9.016 1 96.56 156 HIS B N 1
ATOM 3077 C CA . HIS B 1 156 ? -14.398 -16.078 -9.047 1 96.56 156 HIS B CA 1
ATOM 3078 C C . HIS B 1 156 ? -14.914 -16.688 -7.746 1 96.56 156 HIS B C 1
ATOM 3080 O O . HIS B 1 156 ? -16.016 -16.375 -7.301 1 96.56 156 HIS B O 1
ATOM 3086 N N . TYR B 1 157 ? -14.172 -17.562 -7.25 1 98.25 157 TYR B N 1
ATOM 3087 C CA . TYR B 1 157 ? -14.484 -18.141 -5.945 1 98.25 157 TYR B CA 1
ATOM 3088 C C . TYR B 1 157 ? -14.398 -17.078 -4.852 1 98.25 157 TYR B C 1
ATOM 3090 O O . TYR B 1 157 ? -15.336 -16.922 -4.066 1 98.25 157 TYR B O 1
ATOM 3098 N N . ALA B 1 158 ? -13.336 -16.312 -4.816 1 97.38 158 ALA B N 1
ATOM 3099 C CA . ALA B 1 158 ? -13.055 -15.359 -3.748 1 97.38 158 ALA B CA 1
ATOM 3100 C C . ALA B 1 158 ? -14.031 -14.188 -3.791 1 97.38 158 ALA B C 1
ATOM 3102 O O . ALA B 1 158 ? -14.414 -13.656 -2.748 1 97.38 158 ALA B O 1
ATOM 3103 N N . ASP B 1 159 ? -14.484 -13.828 -5.012 1 94.62 159 ASP B N 1
ATOM 3104 C CA . ASP B 1 159 ? -15.281 -12.617 -5.188 1 94.62 159 ASP B CA 1
ATOM 3105 C C . ASP B 1 159 ? -16.766 -12.953 -5.348 1 94.62 159 ASP B C 1
ATOM 3107 O O . ASP B 1 159 ? -17.562 -12.086 -5.699 1 94.62 159 ASP B O 1
ATOM 3111 N N . ALA B 1 160 ? -17.125 -14.18 -5.113 1 96.75 160 ALA B N 1
ATOM 3112 C CA . ALA B 1 160 ? -18.516 -14.602 -5.293 1 96.75 160 ALA B CA 1
ATOM 3113 C C . ALA B 1 160 ? -19.453 -13.781 -4.414 1 96.75 160 ALA B C 1
ATOM 3115 O O . ALA B 1 160 ? -19.141 -13.5 -3.254 1 96.75 160 ALA B O 1
ATOM 3116 N N . ALA B 1 161 ? -20.609 -13.438 -4.953 1 95.06 161 ALA B N 1
ATOM 3117 C CA . ALA B 1 161 ? -21.531 -12.531 -4.301 1 95.06 161 ALA B CA 1
ATOM 3118 C C . ALA B 1 161 ? -22.344 -13.25 -3.229 1 95.06 161 ALA B C 1
ATOM 3120 O O . ALA B 1 161 ? -22.844 -12.625 -2.283 1 95.06 161 ALA B O 1
ATOM 3121 N N . THR B 1 162 ? -22.562 -14.602 -3.467 1 97.44 162 THR B N 1
ATOM 3122 C CA . THR B 1 162 ? -23.375 -15.391 -2.537 1 97.44 162 THR B CA 1
ATOM 3123 C C . THR B 1 162 ? -22.625 -16.656 -2.109 1 97.44 162 THR B C 1
ATOM 3125 O O . THR B 1 162 ? -21.688 -17.078 -2.777 1 97.44 162 THR B O 1
ATOM 3128 N N . SER B 1 163 ? -23.078 -17.156 -1.047 1 97.31 163 SER B N 1
ATOM 3129 C CA . SER B 1 163 ? -22.5 -18.391 -0.556 1 97.31 163 SER B CA 1
ATOM 3130 C C . SER B 1 163 ? -22.703 -19.531 -1.549 1 97.31 163 SER B C 1
ATOM 3132 O O . SER B 1 163 ? -21.828 -20.391 -1.701 1 97.31 163 SER B O 1
ATOM 3134 N N . GLU B 1 164 ? -23.781 -19.516 -2.188 1 97.94 164 GLU B N 1
ATOM 3135 C CA . GLU B 1 164 ? -24.078 -20.547 -3.174 1 97.94 164 GLU B CA 1
ATOM 3136 C C . GLU B 1 164 ? -23.141 -20.453 -4.375 1 97.94 164 GLU B C 1
ATOM 3138 O O . GLU B 1 164 ? -22.625 -21.469 -4.848 1 97.94 164 GLU B O 1
ATOM 3143 N N . ALA B 1 165 ? -22.984 -19.234 -4.797 1 98.06 165 ALA B N 1
ATOM 3144 C CA . ALA B 1 165 ? -22.078 -19.016 -5.922 1 98.06 165 ALA B CA 1
ATOM 3145 C C . ALA B 1 165 ? -20.656 -19.406 -5.547 1 98.06 165 ALA B C 1
ATOM 3147 O O . ALA B 1 165 ? -19.922 -19.984 -6.359 1 98.06 165 ALA B O 1
ATOM 3148 N N . GLN B 1 166 ? -20.266 -19.047 -4.363 1 98.38 166 GLN B N 1
ATOM 3149 C CA . GLN B 1 166 ? -18.922 -19.391 -3.881 1 98.38 166 GLN B CA 1
ATOM 3150 C C . GLN B 1 166 ? -18.719 -20.891 -3.838 1 98.38 166 GLN B C 1
ATOM 3152 O O . GLN B 1 166 ? -17.672 -21.391 -4.266 1 98.38 166 GLN B O 1
ATOM 3157 N N . GLN B 1 167 ? -19.703 -21.594 -3.354 1 98.44 167 GLN B N 1
ATOM 3158 C CA . GLN B 1 167 ? -19.625 -23.047 -3.27 1 98.44 167 GLN B CA 1
ATOM 3159 C C . GLN B 1 167 ? -19.531 -23.688 -4.66 1 98.44 167 GLN B C 1
ATOM 3161 O O . GLN B 1 167 ? -18.812 -24.656 -4.859 1 98.44 167 GLN B O 1
ATOM 3166 N N . ALA B 1 168 ? -20.312 -23.141 -5.551 1 98.5 168 ALA B N 1
ATOM 3167 C CA . ALA B 1 168 ? -20.281 -23.656 -6.918 1 98.5 168 ALA B CA 1
ATOM 3168 C C . ALA B 1 168 ? -18.891 -23.484 -7.531 1 98.5 168 ALA B C 1
ATOM 3170 O O . ALA B 1 168 ? -18.375 -24.391 -8.195 1 98.5 168 ALA B O 1
ATOM 3171 N N . GLU B 1 169 ? -18.328 -22.297 -7.293 1 98.38 169 GLU B N 1
ATOM 3172 C CA . GLU B 1 169 ? -16.984 -22.047 -7.801 1 98.38 169 GLU B CA 1
ATOM 3173 C C . GLU B 1 169 ? -15.953 -22.953 -7.141 1 98.38 169 GLU B C 1
ATOM 3175 O O . GLU B 1 169 ? -15.016 -23.422 -7.793 1 98.38 169 GLU B O 1
ATOM 3180 N N . LEU B 1 170 ? -16.109 -23.203 -5.879 1 98.75 170 LEU B N 1
ATOM 3181 C CA . LEU B 1 170 ? -15.219 -24.109 -5.156 1 98.75 170 LEU B CA 1
ATOM 3182 C C . LEU B 1 170 ? -15.258 -25.5 -5.758 1 98.75 170 LEU B C 1
ATOM 3184 O O . LEU B 1 170 ? -14.219 -26.141 -5.941 1 98.75 170 LEU B O 1
ATOM 3188 N N . GLU B 1 171 ? -16.438 -25.938 -6.066 1 98.75 171 GLU B N 1
ATOM 3189 C CA . GLU B 1 171 ? -16.578 -27.266 -6.656 1 98.75 171 GLU B CA 1
ATOM 3190 C C . GLU B 1 171 ? -15.938 -27.328 -8.039 1 98.75 171 GLU B C 1
ATOM 3192 O O . GLU B 1 171 ? -15.359 -28.359 -8.406 1 98.75 171 GLU B O 1
ATOM 3197 N N . THR B 1 172 ? -16.094 -26.297 -8.727 1 98.62 172 THR B N 1
ATOM 3198 C CA . THR B 1 172 ? -15.453 -26.219 -10.039 1 98.62 172 THR B CA 1
ATOM 3199 C C . THR B 1 172 ? -13.938 -26.312 -9.906 1 98.62 172 THR B C 1
ATOM 3201 O O . THR B 1 172 ? -13.289 -27.062 -10.641 1 98.62 172 THR B O 1
ATOM 3204 N N . ILE B 1 173 ? -13.367 -25.578 -8.977 1 98.81 173 ILE B N 1
ATOM 3205 C CA . ILE B 1 173 ? -11.93 -25.578 -8.75 1 98.81 173 ILE B CA 1
ATOM 3206 C C . ILE B 1 173 ? -11.477 -26.969 -8.312 1 98.81 173 ILE B C 1
ATOM 3208 O O . ILE B 1 173 ? -10.477 -27.484 -8.805 1 98.81 173 ILE B O 1
ATOM 3212 N N . ARG B 1 174 ? -12.234 -27.562 -7.434 1 98.81 174 ARG B N 1
ATOM 3213 C CA . ARG B 1 174 ? -11.922 -28.906 -6.961 1 98.81 174 ARG B CA 1
ATOM 3214 C C . ARG B 1 174 ? -11.898 -29.906 -8.117 1 98.81 174 ARG B C 1
ATOM 3216 O O . ARG B 1 174 ? -10.945 -30.688 -8.25 1 98.81 174 ARG B O 1
ATOM 3223 N N . SER B 1 175 ? -12.922 -29.859 -8.953 1 98.88 175 SER B N 1
ATOM 3224 C CA . SER B 1 175 ? -13.039 -30.781 -10.078 1 98.88 175 SER B CA 1
ATOM 3225 C C . SER B 1 175 ? -11.922 -30.578 -11.086 1 98.88 175 SER B C 1
ATOM 3227 O O . SER B 1 175 ? -11.344 -31.531 -11.594 1 98.88 175 SER B O 1
ATOM 3229 N N . MET B 1 176 ? -11.625 -29.359 -11.32 1 98.88 176 MET B N 1
ATOM 3230 C CA . MET B 1 176 ? -10.609 -29.062 -12.328 1 98.88 176 MET B CA 1
ATOM 3231 C C . MET B 1 176 ? -9.211 -29.344 -11.797 1 98.88 176 MET B C 1
ATOM 3233 O O . MET B 1 176 ? -8.32 -29.719 -12.547 1 98.88 176 MET B O 1
ATOM 3237 N N . ALA B 1 177 ? -9.047 -29.141 -10.477 1 98.88 177 ALA B N 1
ATOM 3238 C CA . ALA B 1 177 ? -7.781 -29.531 -9.867 1 98.88 177 ALA B CA 1
ATOM 3239 C C . ALA B 1 177 ? -7.551 -31.031 -10.008 1 98.88 177 ALA B C 1
ATOM 3241 O O . ALA B 1 177 ? -6.457 -31.469 -10.383 1 98.88 177 ALA B O 1
ATOM 3242 N N . ALA B 1 178 ? -8.555 -31.797 -9.781 1 98.88 178 ALA B N 1
ATOM 3243 C CA . ALA B 1 178 ? -8.469 -33.25 -9.93 1 98.88 178 ALA B CA 1
ATOM 3244 C C . ALA B 1 178 ? -8.188 -33.625 -11.383 1 98.88 178 ALA B C 1
ATOM 3246 O O . ALA B 1 178 ? -7.375 -34.531 -11.648 1 98.88 178 ALA B O 1
ATOM 3247 N N . TYR B 1 179 ? -8.898 -33 -12.227 1 98.88 179 TYR B N 1
ATOM 3248 C CA . TYR B 1 179 ? -8.719 -33.25 -13.648 1 98.88 179 TYR B CA 1
ATOM 3249 C C . TYR B 1 179 ? -7.281 -33 -14.078 1 98.88 179 TYR B C 1
ATOM 3251 O O . TYR B 1 179 ? -6.641 -33.844 -14.68 1 98.88 179 TYR B O 1
ATOM 3259 N N . ALA B 1 180 ? -6.785 -31.828 -13.766 1 98.88 180 ALA B N 1
ATOM 3260 C CA . ALA B 1 180 ? -5.422 -31.453 -14.125 1 98.88 180 ALA B CA 1
ATOM 3261 C C . ALA B 1 180 ? -4.406 -32.438 -13.523 1 98.88 180 ALA B C 1
ATOM 3263 O O . ALA B 1 180 ? -3.479 -32.875 -14.211 1 98.88 180 ALA B O 1
ATOM 3264 N N . PHE B 1 181 ? -4.613 -32.75 -12.297 1 98.69 181 PHE B N 1
ATOM 3265 C CA . PHE B 1 181 ? -3.732 -33.656 -11.609 1 98.69 181 PHE B CA 1
ATOM 3266 C C . PHE B 1 181 ? -3.734 -35.031 -12.297 1 98.69 181 PHE B C 1
ATOM 3268 O O . PHE B 1 181 ? -2.68 -35.625 -12.477 1 98.69 181 PHE B O 1
ATOM 3275 N N . SER B 1 182 ? -4.844 -35.5 -12.672 1 98.62 182 SER B N 1
ATOM 3276 C CA . SER B 1 182 ? -4.984 -36.812 -13.32 1 98.62 182 SER B CA 1
ATOM 3277 C C . SER B 1 182 ? -4.273 -36.844 -14.672 1 98.62 182 SER B C 1
ATOM 3279 O O . SER B 1 182 ? -3.959 -37.906 -15.188 1 98.62 182 SER B O 1
ATOM 3281 N N . ARG B 1 183 ? -4.059 -35.688 -15.211 1 98.44 183 ARG B N 1
ATOM 3282 C CA . ARG B 1 183 ? -3.396 -35.594 -16.5 1 98.44 183 ARG B CA 1
ATOM 3283 C C . ARG B 1 183 ? -1.901 -35.344 -16.344 1 98.44 183 ARG B C 1
ATOM 3285 O O . ARG B 1 183 ? -1.199 -35.062 -17.312 1 98.44 183 ARG B O 1
ATOM 3292 N N . GLY B 1 184 ? -1.467 -35.312 -15.094 1 98.38 184 GLY B N 1
ATOM 3293 C CA . GLY B 1 184 ? -0.038 -35.281 -14.828 1 98.38 184 GLY B CA 1
ATOM 3294 C C . GLY B 1 184 ? 0.482 -33.875 -14.516 1 98.38 184 GLY B C 1
ATOM 3295 O O . GLY B 1 184 ? 1.692 -33.688 -14.406 1 98.38 184 GLY B O 1
ATOM 3296 N N . LEU B 1 185 ? -0.396 -32.906 -14.375 1 98.81 185 LEU B N 1
ATOM 3297 C CA . LEU B 1 185 ? 0.021 -31.531 -14.078 1 98.81 185 LEU B CA 1
ATOM 3298 C C . LEU B 1 185 ? 0.173 -31.312 -12.57 1 98.81 185 LEU B C 1
ATOM 3300 O O . LEU B 1 185 ? -0.6 -31.859 -11.781 1 98.81 185 LEU B O 1
ATOM 3304 N N . GLN B 1 186 ? 1.177 -30.562 -12.172 1 98.81 186 GLN B N 1
ATOM 3305 C CA . GLN B 1 186 ? 1.12 -29.938 -10.852 1 98.81 186 GLN B CA 1
ATOM 3306 C C . GLN B 1 186 ? 0.099 -28.812 -10.828 1 98.81 186 GLN B C 1
ATOM 3308 O O . GLN B 1 186 ? 0.008 -28.016 -11.773 1 98.81 186 GLN B O 1
ATOM 3313 N N . VAL B 1 187 ? -0.626 -28.719 -9.711 1 98.94 187 VAL B N 1
ATOM 3314 C CA . VAL B 1 187 ? -1.703 -27.734 -9.641 1 98.94 187 VAL B CA 1
ATOM 3315 C C . VAL B 1 187 ? -1.441 -26.766 -8.5 1 98.94 187 VAL B C 1
ATOM 3317 O O . VAL B 1 187 ? -1.337 -27.156 -7.34 1 98.94 187 VAL B O 1
ATOM 3320 N N . ASN B 1 188 ? -1.259 -25.516 -8.844 1 98.88 188 ASN B N 1
ATOM 3321 C CA . ASN B 1 188 ? -1.246 -24.391 -7.922 1 98.88 188 ASN B CA 1
ATOM 3322 C C . ASN B 1 188 ? -2.539 -23.578 -8 1 98.88 188 ASN B C 1
ATOM 3324 O O . ASN B 1 188 ? -3.383 -23.828 -8.859 1 98.88 188 ASN B O 1
ATOM 3328 N N . ALA B 1 189 ? -2.717 -22.672 -7.07 1 98.81 189 ALA B N 1
ATOM 3329 C CA . ALA B 1 189 ? -3.871 -21.781 -7.109 1 98.81 189 ALA B CA 1
ATOM 3330 C C . ALA B 1 189 ? -3.566 -20.469 -6.41 1 98.81 189 ALA B C 1
ATOM 3332 O O . ALA B 1 189 ? -2.631 -20.375 -5.605 1 98.81 189 ALA B O 1
ATOM 3333 N N . GLY B 1 190 ? -4.293 -19.5 -6.82 1 96.44 190 GLY B N 1
ATOM 3334 C CA . GLY B 1 190 ? -4.145 -18.219 -6.164 1 96.44 190 GLY B CA 1
ATOM 3335 C C . GLY B 1 190 ? -4.965 -17.125 -6.809 1 96.44 190 GLY B C 1
ATOM 3336 O O . GLY B 1 190 ? -5.629 -17.344 -7.82 1 96.44 190 GLY B O 1
ATOM 3337 N N . HIS B 1 191 ? -4.949 -15.984 -6.289 1 94.75 191 HIS B N 1
ATOM 3338 C CA . HIS B 1 191 ? -5.617 -14.75 -6.688 1 94.75 191 HIS B CA 1
ATOM 3339 C C . HIS B 1 191 ? -6.824 -14.461 -5.801 1 94.75 191 HIS B C 1
ATOM 3341 O O . HIS B 1 191 ? -7.836 -15.156 -5.879 1 94.75 191 HIS B O 1
ATOM 3347 N N . SER B 1 192 ? -6.691 -13.508 -4.98 1 96.31 192 SER B N 1
ATOM 3348 C CA . SER B 1 192 ? -7.758 -12.938 -4.16 1 96.31 192 SER B CA 1
ATOM 3349 C C . SER B 1 192 ? -8.039 -13.82 -2.945 1 96.31 192 SER B C 1
ATOM 3351 O O . SER B 1 192 ? -9.047 -13.633 -2.262 1 96.31 192 SER B O 1
ATOM 3353 N N . LEU B 1 193 ? -7.199 -14.828 -2.721 1 98.56 193 LEU B N 1
ATOM 3354 C CA . LEU B 1 193 ? -7.336 -15.602 -1.494 1 98.56 193 LEU B CA 1
ATOM 3355 C C . LEU B 1 193 ? -6.938 -14.773 -0.278 1 98.56 193 LEU B C 1
ATOM 3357 O O . LEU B 1 193 ? -6.012 -13.961 -0.351 1 98.56 193 LEU B O 1
ATOM 3361 N N . HIS B 1 194 ? -7.684 -14.953 0.801 1 98.31 194 HIS B N 1
ATOM 3362 C CA . HIS B 1 194 ? -7.43 -14.273 2.066 1 98.31 194 HIS B CA 1
ATOM 3363 C C . HIS B 1 194 ? -7.719 -15.195 3.25 1 98.31 194 HIS B C 1
ATOM 3365 O O . HIS B 1 194 ? -8.039 -16.375 3.064 1 98.31 194 HIS B O 1
ATOM 3371 N N . TYR B 1 195 ? -7.598 -14.75 4.426 1 98.5 195 TYR B N 1
ATOM 3372 C CA . TYR B 1 195 ? -7.547 -15.594 5.617 1 98.5 195 TYR B CA 1
ATOM 3373 C C . TYR B 1 195 ? -8.883 -16.281 5.855 1 98.5 195 TYR B C 1
ATOM 3375 O O . TYR B 1 195 ? -8.945 -17.344 6.469 1 98.5 195 TYR B O 1
ATOM 3383 N N . GLN B 1 196 ? -9.938 -15.742 5.289 1 97.38 196 GLN B N 1
ATOM 3384 C CA . GLN B 1 196 ? -11.266 -16.281 5.566 1 97.38 196 GLN B CA 1
ATOM 3385 C C . GLN B 1 196 ? -11.695 -17.266 4.484 1 97.38 196 GLN B C 1
ATOM 3387 O O . GLN B 1 196 ? -12.656 -18.016 4.672 1 97.38 196 GLN B O 1
ATOM 3392 N N . ASN B 1 197 ? -10.977 -17.297 3.367 1 98.19 197 ASN B N 1
ATOM 3393 C CA . ASN B 1 197 ? -11.508 -18.125 2.293 1 98.19 197 ASN B CA 1
ATOM 3394 C C . ASN B 1 197 ? -10.461 -19.125 1.792 1 98.19 197 ASN B C 1
ATOM 3396 O O . ASN B 1 197 ? -10.734 -19.906 0.871 1 98.19 197 ASN B O 1
ATOM 3400 N N . THR B 1 198 ? -9.305 -19.141 2.438 1 98.75 198 THR B N 1
ATOM 3401 C CA . THR B 1 198 ? -8.188 -19.938 1.952 1 98.75 198 THR B CA 1
ATOM 3402 C C . THR B 1 198 ? -8.367 -21.406 2.33 1 98.75 198 THR B C 1
ATOM 3404 O O . THR B 1 198 ? -7.98 -22.297 1.571 1 98.75 198 THR B O 1
ATOM 3407 N N . THR B 1 199 ? -8.961 -21.719 3.438 1 98.62 199 THR B N 1
ATOM 3408 C CA . THR B 1 199 ? -9.008 -23.062 4.012 1 98.62 199 THR B CA 1
ATOM 3409 C C . THR B 1 199 ? -9.664 -24.047 3.045 1 98.62 199 THR B C 1
ATOM 3411 O O . THR B 1 199 ? -9.102 -25.109 2.754 1 98.62 199 THR B O 1
ATOM 3414 N N . PRO B 1 200 ? -10.852 -23.719 2.422 1 98.69 200 PRO B N 1
ATOM 3415 C CA . PRO B 1 200 ? -11.484 -24.672 1.512 1 98.69 200 PRO B CA 1
ATOM 3416 C C . PRO B 1 200 ? -10.617 -25 0.297 1 98.69 200 PRO B C 1
ATOM 3418 O O . PRO B 1 200 ? -10.633 -26.125 -0.195 1 98.69 200 PRO B O 1
ATOM 3421 N N . ILE B 1 201 ? -9.859 -24.031 -0.168 1 98.88 201 ILE B N 1
ATOM 3422 C CA . ILE B 1 201 ? -8.992 -24.25 -1.319 1 98.88 201 ILE B CA 1
ATOM 3423 C C . ILE B 1 201 ? -7.797 -25.109 -0.912 1 98.88 201 ILE B C 1
ATOM 3425 O O . ILE B 1 201 ? -7.426 -26.047 -1.625 1 98.88 201 ILE B O 1
ATOM 3429 N N . ALA B 1 202 ? -7.238 -24.797 0.258 1 98.75 202 ALA B N 1
ATOM 3430 C CA . ALA B 1 202 ? -6.082 -25.531 0.765 1 98.75 202 ALA B CA 1
ATOM 3431 C C . ALA B 1 202 ? -6.438 -26.984 1.051 1 98.75 202 ALA B C 1
ATOM 3433 O O . ALA B 1 202 ? -5.562 -27.844 1.058 1 98.75 202 ALA B O 1
ATOM 3434 N N . PHE B 1 203 ? -7.668 -27.266 1.223 1 98.38 203 PHE B N 1
ATOM 3435 C CA . PHE B 1 203 ? -8.141 -28.609 1.549 1 98.38 203 PHE B CA 1
ATOM 3436 C C . PHE B 1 203 ? -8.102 -29.516 0.321 1 98.38 203 PHE B C 1
ATOM 3438 O O . PHE B 1 203 ? -8.109 -30.734 0.445 1 98.38 203 PHE B O 1
ATOM 3445 N N . ILE B 1 204 ? -8.133 -28.969 -0.842 1 98.69 204 ILE B N 1
ATOM 3446 C CA . ILE B 1 204 ? -8.102 -29.734 -2.078 1 98.69 204 ILE B CA 1
ATOM 3447 C C . ILE B 1 204 ? -6.75 -30.438 -2.223 1 98.69 204 ILE B C 1
ATOM 3449 O O . ILE B 1 204 ? -5.723 -29.766 -2.398 1 98.69 204 ILE B O 1
ATOM 3453 N N . PRO B 1 205 ? -6.676 -31.719 -2.234 1 98.06 205 PRO B N 1
ATOM 3454 C CA . PRO B 1 205 ? -5.402 -32.438 -2.104 1 98.06 205 PRO B CA 1
ATOM 3455 C C . PRO B 1 205 ? -4.516 -32.281 -3.338 1 98.06 205 PRO B C 1
ATOM 3457 O O . PRO B 1 205 ? -3.287 -32.344 -3.23 1 98.06 205 PRO B O 1
ATOM 3460 N N . GLU B 1 206 ? -5.195 -32.031 -4.441 1 98.75 206 GLU B N 1
ATOM 3461 C CA . GLU B 1 206 ? -4.445 -31.984 -5.695 1 98.75 206 GLU B CA 1
ATOM 3462 C C . GLU B 1 206 ? -3.709 -30.641 -5.828 1 98.75 206 GLU B C 1
ATOM 3464 O O . GLU B 1 206 ? -2.801 -30.516 -6.652 1 98.75 206 GLU B O 1
ATOM 3469 N N . ILE B 1 207 ? -4.078 -29.656 -5.043 1 98.81 207 ILE B N 1
ATOM 3470 C CA . ILE B 1 207 ? -3.41 -28.359 -5.074 1 98.81 207 ILE B CA 1
ATOM 3471 C C . ILE B 1 207 ? -2.172 -28.391 -4.184 1 98.81 207 ILE B C 1
ATOM 3473 O O . ILE B 1 207 ? -2.275 -28.609 -2.975 1 98.81 207 ILE B O 1
ATOM 3477 N N . THR B 1 208 ? -1.055 -28.078 -4.785 1 98.38 208 THR B N 1
ATOM 3478 C CA . THR B 1 208 ? 0.188 -28.312 -4.059 1 98.38 208 THR B CA 1
ATOM 3479 C C . THR B 1 208 ? 0.793 -26.984 -3.584 1 98.38 208 THR B C 1
ATOM 3481 O O . THR B 1 208 ? 1.692 -26.984 -2.74 1 98.38 208 THR B O 1
ATOM 3484 N N . GLU B 1 209 ? 0.326 -25.875 -4.109 1 98.75 209 GLU B N 1
ATOM 3485 C CA . GLU B 1 209 ? 0.875 -24.562 -3.74 1 98.75 209 GLU B CA 1
ATOM 3486 C C . GLU B 1 209 ? -0.167 -23.469 -3.898 1 98.75 209 GLU B C 1
ATOM 3488 O O . GLU B 1 209 ? -0.932 -23.453 -4.867 1 98.75 209 GLU B O 1
ATOM 3493 N N . LEU B 1 210 ? -0.255 -22.578 -2.91 1 98.94 210 LEU B N 1
ATOM 3494 C CA . LEU B 1 210 ? -1.024 -21.344 -3.023 1 98.94 210 LEU B CA 1
ATOM 3495 C C . LEU B 1 210 ? -0.101 -20.125 -3.084 1 98.94 210 LEU B C 1
ATOM 3497 O O . LEU B 1 210 ? 0.88 -20.047 -2.342 1 98.94 210 LEU B O 1
ATOM 3501 N N . ASN B 1 211 ? -0.37 -19.25 -4.016 1 98.81 211 ASN B N 1
ATOM 3502 C CA . ASN B 1 211 ? 0.315 -17.969 -4.094 1 98.81 211 ASN B CA 1
ATOM 3503 C C . ASN B 1 211 ? -0.582 -16.828 -3.623 1 98.81 211 ASN B C 1
ATOM 3505 O O . ASN B 1 211 ? -1.582 -16.516 -4.27 1 98.81 211 ASN B O 1
ATOM 3509 N N . ILE B 1 212 ? -0.227 -16.219 -2.518 1 98.81 212 ILE B N 1
ATOM 3510 C CA . ILE B 1 212 ? -1.073 -15.242 -1.855 1 98.81 212 ILE B CA 1
ATOM 3511 C C . ILE B 1 212 ? -0.264 -13.977 -1.567 1 98.81 212 ILE B C 1
ATOM 3513 O O . ILE B 1 212 ? 0.893 -14.055 -1.146 1 98.81 212 ILE B O 1
ATOM 3517 N N . GLY B 1 213 ? -0.861 -12.812 -1.869 1 98.56 213 GLY B N 1
ATOM 3518 C CA . GLY B 1 213 ? -0.104 -11.578 -1.748 1 98.56 213 GLY B CA 1
ATOM 3519 C C . GLY B 1 213 ? -0.832 -10.508 -0.957 1 98.56 213 GLY B C 1
ATOM 3520 O O . GLY B 1 213 ? -0.631 -10.383 0.252 1 98.56 213 GLY B O 1
ATOM 3521 N N . HIS B 1 214 ? -1.832 -9.906 -1.533 1 98.69 214 HIS B N 1
ATOM 3522 C CA . HIS B 1 214 ? -2.512 -8.719 -1.027 1 98.69 214 HIS B CA 1
ATOM 3523 C C . HIS B 1 214 ? -3.037 -8.945 0.386 1 98.69 214 HIS B C 1
ATOM 3525 O O . HIS B 1 214 ? -2.883 -8.086 1.256 1 98.69 214 HIS B O 1
ATOM 3531 N N . ALA B 1 215 ? -3.615 -10.094 0.642 1 98.81 215 ALA B N 1
ATOM 3532 C CA . ALA B 1 215 ? -4.188 -10.383 1.954 1 98.81 215 ALA B CA 1
ATOM 3533 C C . ALA B 1 215 ? -3.107 -10.414 3.029 1 98.81 215 ALA B C 1
ATOM 3535 O O . ALA B 1 215 ? -3.32 -9.945 4.148 1 98.81 215 ALA B O 1
ATOM 3536 N N . ILE B 1 216 ? -1.995 -10.984 2.699 1 98.94 216 ILE B N 1
ATOM 3537 C CA . ILE B 1 216 ? -0.9 -11.094 3.658 1 98.94 216 ILE B CA 1
ATOM 3538 C C . ILE B 1 216 ? -0.324 -9.711 3.941 1 98.94 216 ILE B C 1
ATOM 3540 O O . ILE B 1 216 ? -0.067 -9.367 5.098 1 98.94 216 ILE B O 1
ATOM 3544 N N . VAL B 1 217 ? -0.129 -8.898 2.908 1 98.94 217 VAL B N 1
ATOM 3545 C CA . VAL B 1 217 ? 0.37 -7.535 3.07 1 98.94 217 VAL B CA 1
ATOM 3546 C C . VAL B 1 217 ? -0.612 -6.719 3.91 1 98.94 217 VAL B C 1
ATOM 3548 O O . VAL B 1 217 ? -0.206 -5.988 4.816 1 98.94 217 VAL B O 1
ATOM 3551 N N . ALA B 1 218 ? -1.892 -6.875 3.643 1 98.88 218 ALA B N 1
ATOM 3552 C CA . ALA B 1 218 ? -2.928 -6.168 4.391 1 98.88 218 ALA B CA 1
ATOM 3553 C C . ALA B 1 218 ? -2.906 -6.562 5.863 1 98.88 218 ALA B C 1
ATOM 3555 O O . ALA B 1 218 ? -2.986 -5.703 6.742 1 98.88 218 ALA B O 1
ATOM 3556 N N . ARG B 1 219 ? -2.787 -7.828 6.105 1 98.75 219 ARG B N 1
ATOM 3557 C CA . ARG B 1 219 ? -2.732 -8.328 7.473 1 98.75 219 ARG B CA 1
ATOM 3558 C C . ARG B 1 219 ? -1.459 -7.863 8.172 1 98.75 219 ARG B C 1
ATOM 3560 O O . ARG B 1 219 ? -1.482 -7.543 9.367 1 98.75 219 ARG B O 1
ATOM 3567 N N . ALA B 1 220 ? -0.385 -7.84 7.488 1 98.94 220 ALA B N 1
ATOM 3568 C CA . ALA B 1 220 ? 0.923 -7.461 8.016 1 98.94 220 ALA B CA 1
ATOM 3569 C C . ALA B 1 220 ? 0.898 -6.039 8.57 1 98.94 220 ALA B C 1
ATOM 3571 O O . ALA B 1 220 ? 1.594 -5.734 9.539 1 98.94 220 ALA B O 1
ATOM 3572 N N . LEU B 1 221 ? 0.096 -5.168 8.016 1 98.88 221 LEU B N 1
ATOM 3573 C CA . LEU B 1 221 ? -0.01 -3.791 8.484 1 98.88 221 LEU B CA 1
ATOM 3574 C C . LEU B 1 221 ? -0.328 -3.744 9.977 1 98.88 221 LEU B C 1
ATOM 3576 O O . LEU B 1 221 ? 0.104 -2.828 10.68 1 98.88 221 LEU B O 1
ATOM 3580 N N . PHE B 1 222 ? -1.021 -4.738 10.414 1 98.81 222 PHE B N 1
ATOM 3581 C CA . PHE B 1 222 ? -1.534 -4.637 11.773 1 98.81 222 PHE B CA 1
ATOM 3582 C C . PHE B 1 222 ? -0.751 -5.543 12.719 1 98.81 222 PHE B C 1
ATOM 3584 O O . PHE B 1 222 ? -0.629 -5.25 13.914 1 98.81 222 PHE B O 1
ATOM 3591 N N . ILE B 1 223 ? -0.113 -6.605 12.125 1 98.75 223 ILE B N 1
ATOM 3592 C CA . ILE B 1 223 ? 0.466 -7.547 13.07 1 98.75 223 ILE B CA 1
ATOM 3593 C C . ILE B 1 223 ? 1.916 -7.84 12.695 1 98.75 223 ILE B C 1
ATOM 3595 O O . ILE B 1 223 ? 2.598 -8.617 13.367 1 98.75 223 ILE B O 1
ATOM 3599 N N . GLY B 1 224 ? 2.398 -7.242 11.609 1 98.88 224 GLY B N 1
ATOM 3600 C CA . GLY B 1 224 ? 3.748 -7.488 11.125 1 98.88 224 GLY B CA 1
ATOM 3601 C C . GLY B 1 224 ? 3.814 -8.57 10.07 1 98.88 224 GLY B C 1
ATOM 3602 O O . GLY B 1 224 ? 3.027 -9.516 10.094 1 98.88 224 GLY B O 1
ATOM 3603 N N . PHE B 1 225 ? 4.809 -8.508 9.273 1 98.94 225 PHE B N 1
ATOM 360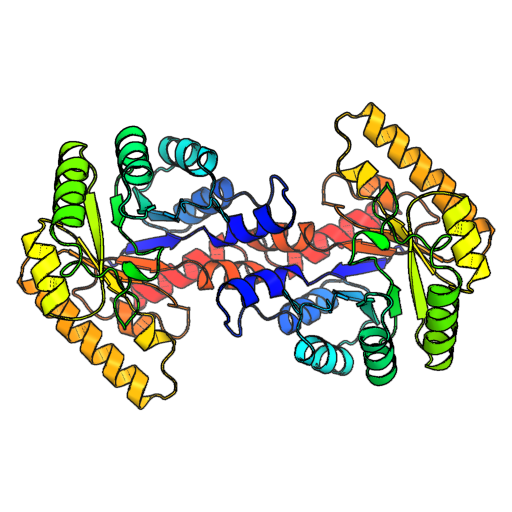4 C CA . PHE B 1 225 ? 4.906 -9.367 8.094 1 98.94 225 PHE B CA 1
ATOM 3605 C C . PHE B 1 225 ? 5.164 -10.812 8.492 1 98.94 225 PHE B C 1
ATOM 3607 O O . PHE B 1 225 ? 4.543 -11.727 7.953 1 98.94 225 PHE B O 1
ATOM 3614 N N . ALA B 1 226 ? 6.082 -11.008 9.438 1 98.94 226 ALA B N 1
ATOM 3615 C CA . ALA B 1 226 ? 6.434 -12.352 9.875 1 98.94 226 ALA B CA 1
ATOM 3616 C C . ALA B 1 226 ? 5.211 -13.102 10.391 1 98.94 226 ALA B C 1
ATOM 3618 O O . ALA B 1 226 ? 4.922 -14.211 9.945 1 98.94 226 ALA B O 1
ATOM 3619 N N . GLN B 1 227 ? 4.496 -12.438 11.227 1 98.94 227 GLN B N 1
ATOM 3620 C CA . GLN B 1 227 ? 3.328 -13.078 11.828 1 98.94 227 GLN B CA 1
ATOM 3621 C C . GLN B 1 227 ? 2.24 -13.32 10.781 1 98.94 227 GLN B C 1
ATOM 3623 O O . GLN B 1 227 ? 1.561 -14.352 10.82 1 98.94 227 GLN B O 1
ATOM 3628 N N . ALA B 1 228 ? 2.041 -12.367 9.914 1 98.94 228 ALA B N 1
ATOM 3629 C CA . ALA B 1 228 ? 1.045 -12.523 8.859 1 98.94 228 ALA B CA 1
ATOM 3630 C C . ALA B 1 228 ? 1.332 -13.758 8.008 1 98.94 228 ALA B C 1
ATOM 3632 O O . ALA B 1 228 ? 0.422 -14.531 7.699 1 98.94 228 ALA B O 1
ATOM 3633 N N . VAL B 1 229 ? 2.594 -13.961 7.645 1 98.94 229 VAL B N 1
ATOM 3634 C CA . VAL B 1 229 ? 2.996 -15.109 6.84 1 98.94 229 VAL B CA 1
ATOM 3635 C C . VAL B 1 229 ? 2.775 -16.391 7.633 1 98.94 229 VAL B C 1
ATOM 3637 O O . VAL B 1 229 ? 2.199 -17.359 7.117 1 98.94 229 VAL B O 1
ATOM 3640 N N . ARG B 1 230 ? 3.162 -16.422 8.891 1 98.94 230 ARG B N 1
ATOM 3641 C CA . ARG B 1 230 ? 3.016 -17.594 9.727 1 98.94 230 ARG B CA 1
ATOM 3642 C C . ARG B 1 230 ? 1.55 -18 9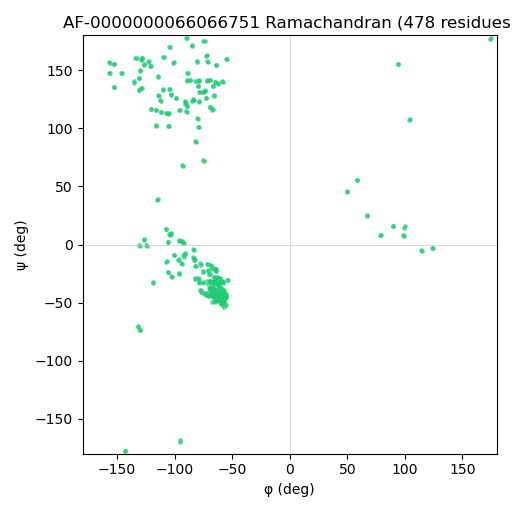.875 1 98.94 230 ARG B C 1
ATOM 3644 O O . ARG B 1 230 ? 1.211 -19.172 9.836 1 98.94 230 ARG B O 1
ATOM 3651 N N . GLU B 1 231 ? 0.738 -16.984 10.039 1 98.88 231 GLU B N 1
ATOM 3652 C CA . GLU B 1 231 ? -0.686 -17.266 10.195 1 98.88 231 GLU B CA 1
ATOM 3653 C C . GLU B 1 231 ? -1.265 -17.922 8.945 1 98.88 231 GLU B C 1
ATOM 3655 O O . GLU B 1 231 ? -2.031 -18.875 9.031 1 98.88 231 GLU B O 1
ATOM 3660 N N . MET B 1 232 ? -0.907 -17.391 7.809 1 98.88 232 MET B N 1
ATOM 3661 C CA . MET B 1 232 ? -1.412 -17.969 6.566 1 98.88 232 MET B CA 1
ATOM 3662 C C . MET B 1 232 ? -0.882 -19.391 6.371 1 98.88 232 MET B C 1
ATOM 3664 O O . MET B 1 232 ? -1.632 -20.297 5.992 1 98.88 232 MET B O 1
ATOM 3668 N N . LYS B 1 233 ? 0.417 -19.562 6.641 1 98.75 233 LYS B N 1
ATOM 3669 C CA . LYS B 1 233 ? 1.023 -20.891 6.527 1 98.75 233 LYS B CA 1
ATOM 3670 C C . LYS B 1 233 ? 0.32 -21.891 7.434 1 98.75 233 LYS B C 1
ATOM 3672 O O . LYS B 1 233 ? 0.016 -23.016 7.012 1 98.75 233 LYS B O 1
ATOM 3677 N N . THR B 1 234 ? 0.104 -21.5 8.648 1 98.56 234 THR B N 1
ATOM 3678 C CA . THR B 1 234 ? -0.562 -22.359 9.617 1 98.56 234 THR B CA 1
ATOM 3679 C C . THR B 1 234 ? -1.968 -22.719 9.148 1 98.56 234 THR B C 1
ATOM 3681 O O . THR B 1 234 ? -2.375 -23.875 9.227 1 98.56 234 THR B O 1
ATOM 3684 N N . LEU B 1 235 ? -2.645 -21.734 8.68 1 98.38 235 LEU B N 1
ATOM 3685 C CA . LEU B 1 235 ? -3.998 -21.922 8.172 1 98.38 235 LEU B CA 1
ATOM 3686 C C . LEU B 1 235 ? -4.016 -22.969 7.066 1 98.38 235 LEU B C 1
ATOM 3688 O O . LEU B 1 235 ? -4.879 -23.859 7.059 1 98.38 235 LEU B O 1
ATOM 3692 N N . MET B 1 236 ? -3.107 -22.891 6.148 1 98.62 236 MET B N 1
ATOM 3693 C CA . MET B 1 236 ? -3.002 -23.812 5.023 1 98.62 236 MET B CA 1
ATOM 3694 C C . MET B 1 236 ? -2.654 -25.219 5.5 1 98.62 236 MET B C 1
ATOM 3696 O O . MET B 1 236 ? -3.25 -26.203 5.051 1 98.62 236 MET B O 1
ATOM 3700 N N . GLN B 1 237 ? -1.715 -25.312 6.434 1 97.88 237 GLN B N 1
ATOM 3701 C CA . GLN B 1 237 ? -1.27 -26.609 6.941 1 97.88 237 GLN B CA 1
ATOM 3702 C C . GLN B 1 237 ? -2.377 -27.297 7.73 1 97.88 237 GLN B C 1
ATOM 3704 O O . GLN B 1 237 ? -2.541 -28.516 7.641 1 97.88 237 GLN B O 1
ATOM 3709 N N . GLU B 1 238 ? -3.084 -26.531 8.469 1 97.75 238 GLU B N 1
ATOM 3710 C CA . GLU B 1 238 ? -4.188 -27.094 9.242 1 97.75 238 GLU B CA 1
ATOM 3711 C C . GLU B 1 238 ? -5.285 -27.625 8.328 1 97.75 238 GLU B C 1
ATOM 3713 O O . GLU B 1 238 ? -5.941 -28.625 8.648 1 97.75 238 GLU B O 1
ATOM 3718 N N . ALA B 1 239 ? -5.477 -26.969 7.211 1 97.06 239 ALA B N 1
ATOM 3719 C CA . ALA B 1 239 ? -6.465 -27.422 6.238 1 97.06 239 ALA B CA 1
ATOM 3720 C C . ALA B 1 239 ? -6.09 -28.797 5.695 1 97.06 239 ALA B C 1
ATOM 3722 O O . ALA B 1 239 ? -6.969 -29.594 5.336 1 97.06 239 ALA B O 1
ATOM 3723 N N . ARG B 1 240 ? -4.801 -29.109 5.633 1 95.38 240 ARG B N 1
ATOM 3724 C CA . ARG B 1 240 ? -4.297 -30.344 5.051 1 95.38 240 ARG B CA 1
ATOM 3725 C C . ARG B 1 240 ? -4.129 -31.422 6.117 1 95.38 240 ARG B C 1
ATOM 3727 O O . ARG B 1 240 ? -3.793 -32.562 5.805 1 95.38 240 ARG B O 1
ATOM 3734 N N . ALA B 1 241 ? -4.238 -31.188 7.41 1 89.25 241 ALA B N 1
ATOM 3735 C CA . ALA B 1 241 ? -4.094 -32.156 8.484 1 89.25 241 ALA B CA 1
ATOM 3736 C C . ALA B 1 241 ? -5.371 -32.969 8.664 1 89.25 241 ALA B C 1
ATOM 3738 O O . ALA B 1 241 ? -6.469 -32.5 8.359 1 89.25 241 ALA B O 1
#

Organism: Nitrosomonas eutropha (strain DSM 101675 / C91 / Nm57) (NCBI:txid335283)

Radius of gyration: 25.16 Å; Cα contacts (8 Å, |Δi|>4): 1042; chains: 2; bounding box: 49×74×57 Å

Foldseek 3Di:
DFAEEEELQVQQVVCLVVVHCPDPSLVLQVLLLVLGHQEYEYECEPVNNGDDLVSLQVCLVPDPHFYEYEYELDPVGLVSCLVSVGQEYEYFDDDPVQQDPVRFGPCVVCVVSLLVSCVSSVVSVYQYEGEGELDPVSLVSCVVSPHQEYEYECVQLLVPPDPVSNVVSLVSNLVSLVVSVVVRHQYAYEDNDALVRVLSVLLRVSHRYYYYYPRLVVVCVVVHNSVSSNSVSVSSVVSPD/DFAEEEELQVQQVVCLVVVHCPDPSLVLQVLLLVLGHQEYEYECEPVNNGDDLVSLQVCLVPDPHFYEYEYELDPVGLVSCLVSVGQEYEYFDDDPVQQDPVRFGPCVVCVVSLLVSCVSSVVSVYQYEGEGELDPVSLVSCVVSPHQEYEYECAQLLVPPDPVSNVVSLVSNLVSLVVSVVVRHQYAYEDNDALVRVLSVLLRVSHRYYYYYPRLVVVCVVVHNSVSSNSVSVSSVVSPD

Sequence (482 aa):
MIALGVNIDHVATLRQARGTDYPSPIKAALVAEESGADAITLHLREDRRHIQEEDVIILRERLKTRMNLESAVTEEMISFACRIKPHDICLVPERREELTTEGGLDVIRHFDQVSAACKRLTEAGIRVSLFVDARADQIDAAIRVGAPVIELHTGHYADAATSEAQQAELETIRSMAAYAFSRGLQVNAGHSLHYQNTTPIAFIPEITELNIGHAIVARALFIGFAQAVREMKTLMQEARAMIALGVNIDHVATLRQARGTDYPSPIKAALVAEESGADAITLHLREDRRHIQEEDVIILRERLKTRMNLESAVTEEMISFACRIKPHDICLVPERREELTTEGGLDVIRHFDQVSAACKRLTEAGIRVSLFVDARADQIDAAIRVGAPVIELHTGHYADAATSEAQQAELETIRSMAAYAFSRGLQVNAGHSLHYQNTTPIAFIPEITELNIGHAIVARALFIGFAQAVREMKTLMQEARA

InterPro domains:
  IPR004569 Pyridoxal phosphate (active vitamin B6) biosynthesis PdxJ [MF_00279] (1-241)
  IPR004569 Pyridoxal phosphate (active vitamin B6) biosynthesis PdxJ [PF03740] (4-236)
  IPR004569 Pyridoxal phosphate (active vitamin B6) biosynthesis PdxJ [PTHR30456] (1-240)
  IPR004569 Pyridoxal phosphate (active vitamin B6) biosynthesis PdxJ [TIGR00559] (4-237)
  IPR004569 Pyridoxal phosphate (active vitamin B6) biosynthesis PdxJ [cd00003] (4-236)
  IPR013785 Aldolase-type TIM barrel [G3DSA:3.20.20.70] (1-241)
  IPR036130 Pyridoxine 5'-phosphate synthase [SSF63892] (1-240)

Secondary structure (DSSP, 8-state):
--EEEEE-HHHHHHHHHHT-S-S-HHHHHHHHHHTT-SEEEEE--TT-SS--HHHHHHHHHH-SSEEEEEE-SSHHHHHHHHHH--SEEEE---SGGGB-TTSSB-TTTTHHHHHHHHHHHHHTTPEEEEEE-S-HHHHHHHHHHT-SEEEEE-HHHHT-SSHHHHHHHHHHHHHHHHHHHHTT-EEEEESS--TTTHHHHHT-TTEEEEEE-HHHHHHHHHH-HHHHHHHHHHHHHHHH-/--EEEEE-HHHHHHHHHHT-S-S-HHHHHHHHHHTT-SEEEEE--TT-SS--HHHHHHHHHH-SSEEEEEE-SSHHHHHHHHHH--SEEEE---SGGGB-TTSSB-TTTTHHHHHHHHHHHHHTTPEEEEEE-S-HHHHHHHHHHT-SEEEEE-HHHHT-SSHHHHHHHHHHHHHHHHHHHHTT-EEEEESS--TTTHHHHHT-TTEEEEEE-HHHHHHHHHH-HHHHHHHHHHHHHHHH-

Nearest PDB structures (foldseek):
  3gk0-assembly1_A  TM=9.977E-01  e=9.380E-37  Burkholderia pseudomallei 1710b
  1ho1-assembly1_C  TM=9.972E-01  e=3.180E-35  Escherichia coli
  3f4n-assembly2_C  TM=9.964E-01  e=5.720E-35  Yersinia pestis
  5dlc-assembly2_D  TM=9.953E-01  e=1.464E-34  Pseudomonas aeruginosa
  6rg0-assembly2_B  TM=9.927E-01  e=4.620E-32  Escherichia coli K-12

Solvent-accessible surface area (backbone atoms only — not comparable to full-atom values): 23946 Å² total; per-residue (Å²): 132,69,37,38,24,42,30,43,41,64,44,18,41,57,8,49,72,75,69,51,86,48,38,47,41,65,5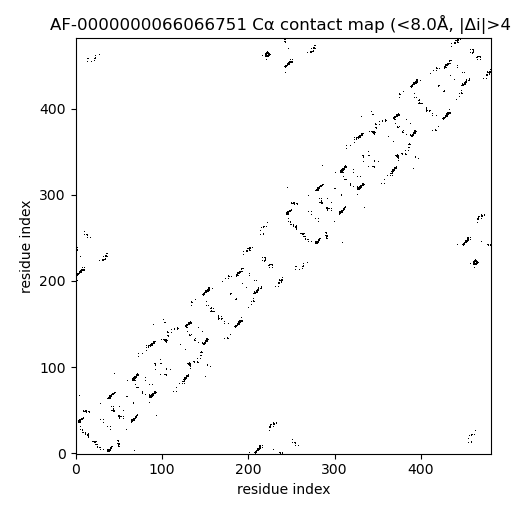7,50,48,53,44,31,48,75,30,66,35,52,23,37,26,41,49,55,48,95,78,44,74,36,34,46,70,67,58,53,57,54,43,69,73,65,52,88,55,42,39,34,39,32,29,45,93,41,71,70,49,48,53,49,44,58,71,68,46,43,57,26,32,34,40,37,54,81,50,77,88,35,38,38,98,85,63,17,33,37,42,67,87,38,37,68,62,50,24,52,50,41,50,54,38,44,74,57,67,23,47,44,26,39,30,23,47,63,40,69,69,46,50,51,35,38,55,72,40,62,40,56,26,37,27,34,51,34,43,66,35,59,65,37,90,41,71,66,51,22,49,53,38,46,51,40,42,50,53,38,34,47,51,42,38,75,74,69,31,47,30,30,31,32,44,73,46,35,92,88,61,37,42,74,59,42,44,35,80,51,42,45,33,39,44,42,26,65,44,43,57,39,46,2,32,61,59,3,35,43,54,28,42,33,51,52,50,49,46,40,49,58,37,64,101,130,71,38,39,24,41,30,44,42,63,44,19,40,57,7,52,72,73,69,51,84,48,39,45,41,65,58,50,49,54,44,32,48,74,31,65,34,52,23,37,26,43,48,56,47,96,80,45,73,38,34,48,69,66,57,53,58,53,43,68,71,64,53,88,54,42,39,32,39,32,28,45,94,41,71,69,50,48,53,48,43,59,71,68,48,42,56,26,33,33,40,37,53,81,51,76,89,35,37,37,98,84,64,17,33,36,42,68,86,39,37,70,62,52,24,52,49,41,49,54,37,44,74,58,66,24,46,43,26,39,30,23,47,63,40,69,70,47,50,52,38,40,53,71,40,61,40,55,27,36,27,34,52,34,43,65,37,58,65,37,92,42,71,66,50,23,50,54,38,47,50,42,44,50,53,38,36,48,52,41,38,75,73,70,32,46,30,30,32,33,45,73,47,35,92,87,61,36,41,74,60,41,44,36,82,53,42,45,32,40,44,41,26,65,44,44,56,40,46,2,32,60,60,3,36,42,52,28,42,35,52,52,50,48,47,39,50,57,37,63,102